Protein AF-A0A7X2M565-F1 (afdb_monomer)

pLDDT: mean 79.9, std 15.53, range [32.75, 97.5]

Secondary structure (DSSP, 8-state):
-HHHHHHHHHHHHHHHHHHHHHHTTSTTHHHHHHHHHHHHHHHHHHHT----HHHHHHHHHHTTPPPPPPPP-------S-SPPHHHHHHHHHHHHHHHHHHHHS----PPPHHHHHHHHHHTT-----HHHHSS---HHHHHHHHHHHHH-SS--SSHHHHHHHHHHHHTTTS-HHHHHHHHHHHHHHHHTT-SEE-HHHHHHHH--TTHHHHHHHHHHTTSEEEETTEEEESSHHHHHHHHHHHHHTS-HHHHHHIIIIIHHHHTTSTT-HHHHHHHHHHSHHHIIIIIIHHHHHHHHHHHHHHHTT-HHHHHHHHTT-EEEEEEETTEEEEEEE----HHHHHHHHH-HHHHHHHHHHHHHHHHHTHHHHGGG-EEETTEEEEEHHHHHTSHHHHHHHHHTTHHHHHHHHHHHHHHTT-

Sequence (422 aa):
MEDHVQEIRQKLPWLVFQDIEYLFDELDYDAKIENLIMQVPDLFETFGIDYTRKYERELYEAAELPLPKKMKKADIGRKDDEPSEYQIDQANYEEVTTRAESWLVPETKYLSPKEIKAAERMVGKDYRKGYLTNDKFTKDDFMIVMEYLEHLSKLPPDKKEFYNGLLDYMLGELTVEKRSVLWKAARKLSENAVIYFTERELERYCGCEDGNEMLRALLESGLIHKSGKWYHFWNHDMLWYLSLKSIQEMSEERKQLYYQEDLPVLWDEEGTEDWISFLKENDWENFKDYLVVPGFSEFLNTAELEGQKAPEKWLIEELKFEWLVFEVNKSEEVHMIFYCPFPIMILEKVNDSIISDVYDLFEEMIDEQIEHVKEFKIPDGGHSKITIQSLLHSKKGQKLLKEYGCFEAMEKILDTMKAYLD

Solvent-accessible surface area (backbone atoms only — not comparable to full-atom values): 23898 Å² total; per-residue (Å²): 110,69,68,58,54,54,50,45,64,70,42,48,76,56,47,56,54,50,49,47,62,56,36,68,78,43,99,61,24,68,67,52,47,52,53,47,61,70,43,46,59,62,55,28,55,75,67,73,44,87,83,42,81,64,54,56,50,53,51,28,57,74,66,76,44,83,76,83,78,82,77,75,88,72,78,93,69,92,64,100,80,66,76,49,71,67,55,50,50,49,51,48,46,53,50,50,47,54,53,45,44,50,68,74,54,66,82,73,72,54,47,50,52,65,53,48,53,51,57,38,60,75,70,75,50,90,70,93,42,66,71,69,48,72,47,61,34,38,67,68,56,45,50,55,51,50,55,56,57,66,75,43,94,63,79,60,92,48,60,67,56,40,53,53,52,50,50,50,64,59,47,62,87,56,53,71,68,58,48,54,52,53,15,46,42,31,29,47,32,46,67,64,46,48,67,65,41,40,70,66,53,53,26,69,68,57,71,48,97,57,43,65,62,55,51,48,51,40,47,73,54,61,59,35,49,79,48,83,79,35,33,29,48,72,37,70,61,61,35,51,60,37,16,46,51,37,55,70,72,42,53,71,72,54,42,39,46,36,44,60,55,55,49,60,62,38,73,81,42,83,70,20,63,64,52,56,52,48,40,53,75,74,41,39,68,60,43,38,66,36,32,49,37,50,42,37,52,55,50,51,54,47,31,47,67,75,23,52,95,40,36,34,59,42,50,55,59,65,31,48,38,32,36,41,38,39,83,51,97,91,42,79,46,79,44,82,48,66,45,74,53,66,55,53,52,52,41,34,74,80,44,43,68,65,50,53,56,48,50,54,49,59,51,50,52,46,68,80,35,44,83,78,48,54,86,52,53,40,84,48,97,96,35,31,33,35,44,45,65,60,31,65,76,30,76,66,33,43,47,49,42,55,76,71,39,53,48,62,50,37,42,51,51,55,52,53,48,52,64,67,70,110

Mean predicted aligned error: 14.82 Å

Nearest PDB structures (foldseek):
  8wsm-assembly1_A  TM=4.982E-01  e=1.594E-02  Homo sapiens
  8sxn-assembly1_D  TM=5.146E-01  e=3.993E-02  Homo sapiens
  9gu4-assembly1_A  TM=5.369E-01  e=9.576E-02  Homo sapiens
  5irm-assembly1_C  TM=5.271E-01  e=3.119E-01  Oryctolagus cuniculus
  8dgc-assembly1_D  TM=2.650E-01  e=2.659E+00  Salmonella enterica

Foldseek 3Di:
DVVVLVVCLVCVLVVLLVVLVVLVVDPPSLVVLVVSLVCVVVVCVVSVHDPDPVSQVVSCVSNVHDRDDDDDPDDDDDDPPDDPPVRVVVVVCVVVVVVVVLVVDNPQDWDALVRQVVVCVVVVDDPPACLSSVDTAHPVRVVLLVVLVVPDPDDDPHNLSSLVSSCCVLCVPPDPVLLLLQLQLLQQCLLQLHAKDALVRSCVRSVDPCSPVSVVVCVVSVQWDDRPRIIGGSGNSNSLSSNVVNLVPDDPVVLLCCLQPVVLVSVPHPNNVVSVLSCCVPVVVSNLPRHQQVLLVVLLVCLCVVVPPQSLLVVLVQQWKKWWWAQDPNDIDIDIDTDQDVNNVVCCSVPVVLVVVLVVLVVCLCVVCVVVCVVQWDDDDNITMHISVSLSVDPSSVVSCVVSCNSVSSVVVSVVSVVSND

Structure (mmCIF, N/CA/C/O backbone):
data_AF-A0A7X2M565-F1
#
_entry.id   AF-A0A7X2M565-F1
#
loop_
_atom_site.group_PDB
_atom_site.id
_atom_site.type_symbol
_atom_site.label_atom_id
_atom_site.label_alt_id
_atom_site.label_comp_id
_atom_site.label_asym_id
_atom_site.label_entity_id
_atom_site.label_seq_id
_atom_site.pdbx_PDB_ins_code
_atom_site.Cartn_x
_atom_site.Cartn_y
_atom_site.Cartn_z
_atom_site.occupancy
_atom_site.B_iso_or_equiv
_atom_site.auth_seq_id
_atom_site.auth_comp_id
_atom_site.auth_asym_id
_atom_site.auth_atom_id
_atom_site.pdbx_PDB_model_num
ATOM 1 N N . MET A 1 1 ? 19.705 57.770 4.696 1.00 48.69 1 MET A N 1
ATOM 2 C CA . MET A 1 1 ? 18.717 57.420 3.647 1.00 48.69 1 MET A CA 1
ATOM 3 C C . MET A 1 1 ? 19.427 57.236 2.311 1.00 48.69 1 MET A C 1
ATOM 5 O O . MET A 1 1 ? 19.276 56.173 1.733 1.00 48.69 1 MET A O 1
ATOM 9 N N . GLU A 1 2 ? 20.275 58.183 1.886 1.00 53.88 2 GLU A N 1
ATOM 10 C CA . GLU A 1 2 ? 21.148 58.022 0.703 1.00 53.88 2 GLU A CA 1
ATOM 11 C C . GLU A 1 2 ? 22.114 56.829 0.815 1.00 53.88 2 GLU A C 1
ATOM 13 O O . GLU A 1 2 ? 22.180 56.035 -0.118 1.00 53.88 2 GLU A O 1
ATOM 18 N N . ASP A 1 3 ? 22.749 56.616 1.976 1.00 53.28 3 ASP A N 1
ATOM 19 C CA . ASP A 1 3 ? 23.660 55.473 2.187 1.00 53.28 3 ASP A CA 1
ATOM 20 C C . ASP A 1 3 ? 22.970 54.107 2.005 1.00 53.28 3 ASP A C 1
ATOM 22 O O . ASP A 1 3 ? 23.542 53.190 1.421 1.00 53.28 3 ASP A O 1
ATOM 26 N N . HIS A 1 4 ? 21.707 53.980 2.431 1.00 58.28 4 HIS A N 1
ATOM 27 C CA . HIS A 1 4 ? 20.932 52.743 2.274 1.00 58.28 4 HIS A CA 1
ATOM 28 C C . HIS A 1 4 ? 20.483 52.520 0.827 1.00 58.28 4 HIS A C 1
ATOM 30 O O . HIS A 1 4 ? 20.515 51.396 0.343 1.00 58.28 4 HIS A O 1
ATOM 36 N N . VAL A 1 5 ? 20.107 53.581 0.105 1.00 60.44 5 VAL A N 1
ATOM 37 C CA . VAL A 1 5 ? 19.777 53.485 -1.327 1.00 60.44 5 VAL A CA 1
ATOM 38 C C . VAL A 1 5 ? 21.019 53.110 -2.139 1.00 60.44 5 VAL A C 1
ATOM 40 O O . VAL A 1 5 ? 20.930 52.329 -3.084 1.00 60.44 5 VAL A O 1
ATOM 43 N N . GLN A 1 6 ? 22.190 53.618 -1.754 1.00 68.44 6 GLN A N 1
ATOM 44 C CA . GLN A 1 6 ? 23.454 53.277 -2.398 1.00 68.44 6 GLN A CA 1
ATOM 45 C C . GLN A 1 6 ? 23.882 51.830 -2.116 1.00 68.44 6 GLN A C 1
ATOM 47 O O . GLN A 1 6 ? 24.358 51.156 -3.027 1.00 68.44 6 GLN A O 1
ATOM 52 N N . GLU A 1 7 ? 23.646 51.328 -0.904 1.00 65.25 7 GLU A N 1
ATOM 53 C CA . GLU A 1 7 ? 23.844 49.916 -0.565 1.00 65.25 7 GLU A CA 1
ATOM 54 C C . GLU A 1 7 ? 22.888 48.994 -1.346 1.00 65.25 7 GLU A C 1
ATOM 56 O O . GLU A 1 7 ? 23.327 47.989 -1.908 1.00 65.25 7 GLU A O 1
ATOM 61 N N . ILE A 1 8 ? 21.605 49.364 -1.462 1.00 64.50 8 ILE A N 1
ATOM 62 C CA . ILE A 1 8 ? 20.610 48.615 -2.249 1.00 64.50 8 ILE A CA 1
ATOM 63 C C . ILE A 1 8 ? 21.029 48.554 -3.721 1.00 64.50 8 ILE A C 1
ATOM 65 O O . ILE A 1 8 ? 21.071 47.471 -4.294 1.00 64.50 8 ILE A O 1
ATOM 69 N N . ARG A 1 9 ? 21.438 49.678 -4.324 1.00 71.94 9 ARG A N 1
ATOM 70 C CA . ARG A 1 9 ? 21.923 49.717 -5.719 1.00 71.94 9 ARG A CA 1
ATOM 71 C C . ARG A 1 9 ? 23.098 48.779 -5.985 1.00 71.94 9 ARG A C 1
ATOM 73 O O . ARG A 1 9 ? 23.226 48.269 -7.093 1.00 71.94 9 ARG A O 1
ATOM 80 N N . GLN A 1 10 ? 23.965 48.575 -4.994 1.00 71.12 10 GLN A N 1
ATOM 81 C CA . GLN A 1 10 ? 25.131 47.701 -5.122 1.00 71.12 10 GLN A CA 1
ATOM 82 C C . GLN A 1 10 ? 24.778 46.218 -4.977 1.00 71.12 10 GLN A C 1
ATOM 84 O O . GLN A 1 10 ? 25.387 45.390 -5.649 1.00 71.12 10 GLN A O 1
ATOM 89 N N . LYS A 1 11 ? 23.826 45.879 -4.101 1.00 63.06 11 LYS A N 1
ATOM 90 C CA . LYS A 1 11 ? 23.516 44.484 -3.749 1.00 63.06 11 LYS A CA 1
ATOM 91 C C . LYS A 1 11 ? 22.356 43.891 -4.541 1.00 63.06 11 LYS A C 1
ATOM 93 O O . LYS A 1 11 ? 22.384 42.700 -4.829 1.00 63.06 11 LYS A O 1
ATOM 98 N N . LEU A 1 12 ? 21.366 44.702 -4.911 1.00 66.25 12 LEU A N 1
ATOM 99 C CA . LEU A 1 12 ? 20.122 44.244 -5.531 1.00 66.25 12 LEU A CA 1
ATOM 100 C C . LEU A 1 12 ? 20.333 43.385 -6.791 1.00 66.25 12 LEU A C 1
ATOM 102 O O . LEU A 1 12 ? 19.704 42.335 -6.871 1.00 66.25 12 LEU A O 1
ATOM 106 N N . PRO A 1 13 ? 21.251 43.717 -7.723 1.00 76.56 13 PRO A N 1
ATOM 107 C CA . PRO A 1 13 ? 21.467 42.875 -8.898 1.00 76.56 13 PRO A CA 1
ATOM 108 C C . PRO A 1 13 ? 21.978 41.471 -8.577 1.00 76.56 13 PRO A C 1
ATOM 110 O O . PRO A 1 13 ? 21.711 40.551 -9.340 1.00 76.56 13 PRO A O 1
ATOM 113 N N . TRP A 1 14 ? 22.718 41.315 -7.476 1.00 62.88 14 TRP A N 1
ATOM 114 C CA . TRP A 1 14 ? 23.216 40.021 -7.019 1.00 62.88 14 TRP A CA 1
ATOM 115 C C . TRP A 1 14 ? 22.174 39.268 -6.189 1.00 62.88 14 TRP A C 1
ATOM 117 O O . TRP A 1 14 ? 22.035 38.063 -6.355 1.00 62.88 14 TRP A O 1
ATOM 127 N N . LEU A 1 15 ? 21.392 39.979 -5.371 1.00 63.06 15 LEU A N 1
ATOM 128 C CA . LEU A 1 15 ? 20.284 39.394 -4.610 1.00 63.06 15 LEU A CA 1
ATOM 129 C C . LEU A 1 15 ? 19.230 38.761 -5.523 1.00 63.06 15 LEU A C 1
ATOM 131 O O . LEU A 1 15 ? 18.772 37.674 -5.223 1.00 63.06 15 LEU A O 1
ATOM 135 N N . VAL A 1 16 ? 18.930 39.365 -6.679 1.00 72.00 16 VAL A N 1
ATOM 136 C CA . VAL A 1 16 ? 18.030 38.757 -7.678 1.00 72.00 16 VAL A CA 1
ATOM 137 C C . VAL A 1 16 ? 18.530 37.380 -8.133 1.00 72.00 16 VAL A C 1
ATOM 139 O O . VAL A 1 16 ? 17.731 36.466 -8.292 1.00 72.00 16 VAL A O 1
ATOM 142 N N . PHE A 1 17 ? 19.842 37.197 -8.309 1.00 65.38 17 PHE A N 1
ATOM 143 C CA . PHE A 1 17 ? 20.401 35.887 -8.657 1.00 65.38 17 PHE A CA 1
ATOM 144 C C . PHE A 1 17 ? 20.341 34.896 -7.495 1.00 65.38 17 PHE A C 1
ATOM 146 O O . PHE A 1 17 ? 20.100 33.718 -7.727 1.00 65.38 17 PHE A O 1
ATOM 153 N N . GLN A 1 18 ? 20.534 35.364 -6.260 1.00 62.72 18 GLN A N 1
ATOM 154 C CA . GLN A 1 18 ? 20.368 34.517 -5.078 1.00 62.72 18 GLN A CA 1
ATOM 155 C C . GLN A 1 18 ? 18.915 34.090 -4.874 1.00 62.72 18 GLN A C 1
ATOM 157 O O . GLN A 1 18 ? 18.669 32.958 -4.481 1.00 62.72 18 GLN A O 1
ATOM 162 N N . ASP A 1 19 ? 17.963 34.980 -5.148 1.00 68.38 19 ASP A N 1
ATOM 163 C CA . ASP A 1 19 ? 16.540 34.671 -5.066 1.00 68.38 19 ASP A CA 1
ATOM 164 C C . ASP A 1 19 ? 16.153 33.672 -6.160 1.00 68.38 19 ASP A C 1
ATOM 166 O O . ASP A 1 19 ? 15.405 32.747 -5.885 1.00 68.38 19 ASP A O 1
ATOM 170 N N . ILE A 1 20 ? 16.711 33.788 -7.372 1.00 68.69 20 ILE A N 1
ATOM 171 C CA . ILE A 1 20 ? 16.570 32.759 -8.415 1.00 68.69 20 ILE A CA 1
ATOM 172 C C . ILE A 1 20 ? 17.124 31.411 -7.925 1.00 68.69 20 ILE A C 1
ATOM 174 O O . ILE A 1 20 ? 16.425 30.408 -8.016 1.00 68.69 20 ILE A O 1
ATOM 178 N N . GLU A 1 21 ? 18.336 31.391 -7.357 1.00 68.00 21 GLU A N 1
ATOM 179 C CA . GLU A 1 21 ? 18.967 30.184 -6.794 1.00 68.00 21 GLU A CA 1
ATOM 180 C C . GLU A 1 21 ? 18.123 29.553 -5.677 1.00 68.00 21 GLU A C 1
ATOM 182 O O . GLU A 1 21 ? 17.934 28.342 -5.657 1.00 68.00 21 GLU A O 1
ATOM 187 N N . TYR A 1 22 ? 17.573 30.371 -4.780 1.00 68.62 22 TYR A N 1
ATOM 188 C CA . TYR A 1 22 ? 16.702 29.924 -3.695 1.00 68.62 22 TYR A CA 1
ATOM 189 C C . TYR A 1 22 ? 15.361 29.396 -4.207 1.00 68.62 22 TYR A C 1
ATOM 191 O O . TYR A 1 22 ? 14.870 28.373 -3.735 1.00 68.62 22 TYR A O 1
ATOM 199 N N . LEU A 1 23 ? 14.763 30.092 -5.177 1.00 74.12 23 LEU A N 1
ATOM 200 C CA . LEU A 1 23 ? 13.463 29.722 -5.717 1.00 74.12 23 LEU A CA 1
ATOM 201 C C . LEU A 1 23 ? 13.514 28.365 -6.406 1.00 74.12 23 LEU A C 1
ATOM 203 O O . LEU A 1 23 ? 12.520 27.661 -6.313 1.00 74.12 23 LEU A O 1
ATOM 207 N N . PHE A 1 24 ? 14.642 27.955 -6.999 1.00 59.34 24 PHE A N 1
ATOM 208 C CA . PHE A 1 24 ? 14.808 26.614 -7.578 1.00 59.34 24 PHE A CA 1
ATOM 209 C C . PHE A 1 24 ? 14.545 25.456 -6.597 1.00 59.34 24 PHE A C 1
ATOM 211 O O . PHE A 1 24 ? 14.239 24.352 -7.047 1.00 59.34 24 PHE A O 1
ATOM 218 N N . ASP A 1 25 ? 14.629 25.683 -5.283 1.00 63.94 25 ASP A N 1
ATOM 219 C CA . ASP A 1 25 ? 14.319 24.673 -4.264 1.00 63.94 25 ASP A CA 1
ATOM 220 C C . ASP A 1 25 ? 12.812 24.598 -3.910 1.00 63.94 25 ASP A C 1
ATOM 222 O O . ASP A 1 25 ? 12.404 23.752 -3.109 1.00 63.94 25 ASP A O 1
ATOM 226 N N . GLU A 1 26 ? 11.960 25.456 -4.487 1.00 63.50 26 GLU A N 1
ATOM 227 C CA . GLU A 1 26 ? 10.513 25.487 -4.232 1.00 63.50 26 GLU A CA 1
ATOM 228 C C . GLU A 1 26 ? 9.691 24.682 -5.261 1.00 63.50 26 GLU A C 1
ATOM 230 O O . GLU A 1 26 ? 10.060 24.554 -6.421 1.00 63.50 26 GLU A O 1
ATOM 235 N N . LEU A 1 27 ? 8.518 24.171 -4.863 1.00 41.28 27 LEU A N 1
ATOM 236 C CA . LEU A 1 27 ? 7.670 23.303 -5.706 1.00 41.28 27 LEU A CA 1
ATOM 237 C C . LEU A 1 27 ? 7.101 23.986 -6.975 1.00 41.28 27 LEU A C 1
ATOM 239 O O . LEU A 1 27 ? 6.865 23.297 -7.961 1.00 41.28 27 LEU A O 1
ATOM 243 N N . ASP A 1 28 ? 6.950 25.319 -6.976 1.00 60.38 28 ASP A N 1
ATOM 244 C CA . ASP A 1 28 ? 6.410 26.131 -8.091 1.00 60.38 28 ASP A CA 1
ATOM 245 C C . ASP A 1 28 ? 7.444 27.139 -8.636 1.00 60.38 28 ASP A C 1
ATOM 247 O O . ASP A 1 28 ? 7.119 28.286 -8.976 1.00 60.38 28 ASP A O 1
ATOM 251 N N . TYR A 1 29 ? 8.721 26.753 -8.645 1.00 57.12 29 TYR A N 1
ATOM 252 C CA . TYR A 1 29 ? 9.825 27.674 -8.908 1.00 57.12 29 TYR A CA 1
ATOM 253 C C . TYR A 1 29 ? 9.743 28.367 -10.271 1.00 57.12 29 TYR A C 1
ATOM 255 O O . TYR A 1 29 ? 9.983 29.568 -10.335 1.00 57.12 29 TYR A O 1
ATOM 263 N N . ASP A 1 30 ? 9.323 27.673 -11.332 1.00 53.34 30 ASP A N 1
ATOM 264 C CA . ASP A 1 30 ? 9.242 28.237 -12.688 1.00 53.34 30 ASP A CA 1
ATOM 265 C C . ASP A 1 30 ? 8.316 29.465 -12.739 1.00 53.34 30 ASP A C 1
ATOM 267 O O . ASP A 1 30 ? 8.718 30.546 -13.173 1.00 53.34 30 ASP A O 1
ATOM 271 N N . ALA A 1 31 ? 7.103 29.352 -12.185 1.00 66.50 31 ALA A N 1
ATOM 272 C CA . ALA A 1 31 ? 6.143 30.455 -12.156 1.00 66.50 31 ALA A CA 1
ATOM 273 C C . ALA A 1 31 ? 6.623 31.620 -11.273 1.00 66.50 31 ALA A C 1
ATOM 275 O O . ALA A 1 31 ? 6.338 32.788 -11.554 1.00 66.50 31 ALA A O 1
ATOM 276 N N . LYS A 1 32 ? 7.349 31.334 -10.188 1.00 69.94 32 LYS A N 1
ATOM 277 C CA . LYS A 1 32 ? 7.880 32.368 -9.288 1.00 69.94 32 LYS A CA 1
ATOM 278 C C . LYS A 1 32 ? 9.102 33.071 -9.876 1.00 69.94 32 LYS A C 1
ATOM 280 O O . LYS A 1 32 ? 9.199 34.291 -9.754 1.00 69.94 32 LYS A O 1
ATOM 285 N N . ILE A 1 33 ? 9.980 32.339 -10.555 1.00 75.81 33 ILE A N 1
ATOM 286 C CA . ILE A 1 33 ? 11.149 32.872 -11.259 1.00 75.81 33 ILE A CA 1
ATOM 287 C C . ILE A 1 33 ? 10.703 33.713 -12.459 1.00 75.81 33 ILE A C 1
ATOM 289 O O . ILE A 1 33 ? 11.210 34.819 -12.635 1.00 75.81 33 ILE A O 1
ATOM 293 N N . GLU A 1 34 ? 9.705 33.277 -13.232 1.00 74.62 34 GLU A N 1
ATOM 294 C CA . GLU A 1 34 ? 9.142 34.080 -14.328 1.00 74.62 34 GLU A CA 1
ATOM 295 C C . GLU A 1 34 ? 8.507 35.380 -13.816 1.00 74.62 34 GLU A C 1
ATOM 297 O O . GLU A 1 34 ? 8.797 36.460 -14.339 1.00 74.62 34 GLU A O 1
ATOM 302 N N . ASN A 1 35 ? 7.718 35.308 -12.738 1.00 79.94 35 ASN A N 1
ATOM 303 C CA . ASN A 1 35 ? 7.155 36.498 -12.097 1.00 79.94 35 ASN A CA 1
ATOM 304 C C . ASN A 1 35 ? 8.243 37.445 -11.572 1.00 79.94 35 ASN A C 1
ATOM 306 O O . ASN A 1 35 ? 8.133 38.660 -11.747 1.00 79.94 35 ASN A O 1
ATOM 310 N N . LEU A 1 36 ? 9.305 36.908 -10.962 1.00 81.31 36 LEU A N 1
ATOM 311 C CA . LEU A 1 36 ? 10.454 37.691 -10.512 1.00 81.31 36 LEU A CA 1
ATOM 312 C C . LEU A 1 36 ? 11.126 38.388 -11.702 1.00 81.31 36 LEU A C 1
ATOM 314 O O . LEU A 1 36 ? 11.287 39.606 -11.684 1.00 81.31 36 LEU A O 1
ATOM 318 N N . ILE A 1 37 ? 11.449 37.657 -12.772 1.00 81.06 37 ILE A N 1
ATOM 319 C CA . ILE A 1 37 ? 12.109 38.191 -13.974 1.00 81.06 37 ILE A CA 1
ATOM 320 C C . ILE A 1 37 ? 11.272 39.280 -14.647 1.00 81.06 37 ILE A C 1
ATOM 322 O O . ILE A 1 37 ? 11.835 40.284 -15.087 1.00 81.06 37 ILE A O 1
ATOM 326 N N . MET A 1 38 ? 9.945 39.125 -14.693 1.00 81.69 38 MET A N 1
ATOM 327 C CA . MET A 1 38 ? 9.038 40.152 -15.213 1.00 81.69 38 MET A CA 1
ATOM 328 C C . MET A 1 38 ? 9.081 41.448 -14.392 1.00 81.69 38 MET A C 1
ATOM 330 O O . MET A 1 38 ? 8.927 42.526 -14.959 1.00 81.69 38 MET A O 1
ATOM 334 N N . GLN A 1 39 ? 9.314 41.359 -13.080 1.00 81.50 39 GLN A N 1
ATOM 335 C CA . GLN A 1 39 ? 9.331 42.508 -12.167 1.00 81.50 39 GLN A CA 1
ATOM 336 C C . GLN A 1 39 ? 10.708 43.180 -12.048 1.00 81.50 39 GLN A C 1
ATOM 338 O O . GLN A 1 39 ? 10.791 44.347 -11.662 1.00 81.50 39 GLN A O 1
ATOM 343 N N . VAL A 1 40 ? 11.798 42.479 -12.381 1.00 80.06 40 VAL A N 1
ATOM 344 C CA . VAL A 1 40 ? 13.177 42.989 -12.254 1.00 80.06 40 VAL A CA 1
ATOM 345 C C . VAL A 1 40 ? 13.417 44.314 -13.005 1.00 80.06 40 VAL A C 1
ATOM 347 O O . VAL A 1 40 ? 14.063 45.185 -12.417 1.00 80.06 40 VAL A O 1
ATOM 350 N N . PRO A 1 41 ? 12.926 44.538 -14.244 1.00 83.44 41 PRO A N 1
ATOM 351 C CA . PRO A 1 41 ? 13.100 45.821 -14.932 1.00 83.44 41 PRO A CA 1
ATOM 352 C C . PRO A 1 41 ? 12.491 47.005 -14.166 1.00 83.44 41 PRO A C 1
ATOM 354 O O . PRO A 1 41 ? 13.177 48.006 -13.953 1.00 83.44 41 PRO A O 1
ATOM 357 N N . ASP A 1 42 ? 11.254 46.861 -13.686 1.00 77.31 42 ASP A N 1
ATOM 358 C CA . ASP A 1 42 ? 10.541 47.900 -12.929 1.00 77.31 42 ASP A CA 1
ATOM 359 C C . ASP A 1 42 ? 11.189 48.132 -11.553 1.00 77.31 42 ASP A C 1
ATOM 361 O O . ASP A 1 42 ? 11.306 49.263 -11.064 1.00 77.31 42 ASP A O 1
ATOM 365 N N . LEU A 1 43 ? 11.679 47.055 -10.932 1.00 77.31 43 LEU A N 1
ATOM 366 C CA . LEU A 1 43 ? 12.434 47.105 -9.685 1.00 77.31 43 LEU A CA 1
ATOM 367 C C . LEU A 1 43 ? 13.760 47.864 -9.869 1.00 77.31 43 LEU A C 1
ATOM 369 O O . LEU A 1 43 ? 14.118 48.707 -9.046 1.00 77.31 43 LEU A O 1
ATOM 373 N N . PHE A 1 44 ? 14.474 47.620 -10.968 1.00 80.00 44 PHE A N 1
ATOM 374 C CA . PHE A 1 44 ? 15.718 48.316 -11.300 1.00 80.00 44 PHE A CA 1
ATOM 375 C C . PHE A 1 44 ? 15.467 49.794 -11.603 1.00 80.00 44 PHE A C 1
ATOM 377 O O . PHE A 1 44 ? 16.199 50.646 -11.093 1.00 80.00 44 PHE A O 1
ATOM 384 N N . GLU A 1 45 ? 14.401 50.116 -12.340 1.00 82.31 45 GLU A N 1
ATOM 385 C CA . GLU A 1 45 ? 13.983 51.498 -12.598 1.00 82.31 45 GLU A CA 1
ATOM 386 C C . GLU A 1 45 ? 13.678 52.245 -11.290 1.00 82.31 45 GLU A C 1
ATOM 388 O O . GLU A 1 45 ? 14.181 53.352 -11.078 1.00 82.31 45 GLU A O 1
ATOM 393 N N . THR A 1 46 ? 12.959 51.604 -10.362 1.00 81.94 46 THR A N 1
ATOM 394 C CA . THR A 1 46 ? 12.602 52.172 -9.048 1.00 81.94 46 THR A CA 1
ATOM 395 C C . THR A 1 46 ? 13.831 52.601 -8.242 1.00 81.94 46 THR A C 1
ATOM 397 O O . THR A 1 46 ? 13.823 53.646 -7.586 1.00 81.94 46 THR A O 1
ATOM 400 N N . PHE A 1 47 ? 14.919 51.829 -8.310 1.00 76.12 47 PHE A N 1
ATOM 401 C CA . PHE A 1 47 ? 16.167 52.147 -7.613 1.00 76.12 47 PHE A CA 1
ATOM 402 C C . PHE A 1 47 ? 17.181 52.905 -8.480 1.00 76.12 47 PHE A C 1
ATOM 404 O O . PHE A 1 47 ? 18.241 53.278 -7.973 1.00 76.12 47 PHE A O 1
ATOM 411 N N . GLY A 1 48 ? 16.865 53.219 -9.738 1.00 77.75 48 GLY A N 1
ATOM 412 C CA . GLY A 1 48 ? 17.762 53.907 -10.670 1.00 77.75 48 GLY A CA 1
ATOM 413 C C . GLY A 1 48 ? 18.986 53.072 -11.060 1.00 77.75 48 GLY A C 1
ATOM 414 O O . GLY A 1 48 ? 20.097 53.601 -11.100 1.00 77.75 48 GLY A O 1
ATOM 415 N N . ILE A 1 49 ? 18.792 51.769 -11.270 1.00 76.31 49 ILE A N 1
ATOM 416 C CA . ILE A 1 49 ? 19.795 50.812 -11.749 1.00 76.31 49 ILE A CA 1
ATOM 417 C C . ILE A 1 49 ? 19.557 50.572 -13.244 1.00 76.31 49 ILE A C 1
ATOM 419 O O . ILE A 1 49 ? 18.434 50.310 -13.666 1.00 76.31 49 ILE A O 1
ATOM 423 N N . ASP A 1 50 ? 20.612 50.629 -14.058 1.00 73.94 50 ASP A N 1
ATOM 424 C CA . ASP A 1 50 ? 20.494 50.388 -15.498 1.00 73.94 50 ASP A CA 1
ATOM 425 C C . ASP A 1 50 ? 20.241 48.900 -15.797 1.00 73.94 50 ASP A C 1
ATOM 427 O O . ASP A 1 50 ? 21.128 48.053 -15.641 1.00 73.94 50 ASP A O 1
ATOM 431 N N . TYR A 1 51 ? 19.049 48.576 -16.306 1.00 74.19 51 TYR A N 1
ATOM 432 C CA . TYR A 1 51 ? 18.740 47.240 -16.816 1.00 74.19 51 TYR A CA 1
ATOM 433 C C . TYR A 1 51 ? 19.361 47.041 -18.208 1.00 74.19 51 TYR A C 1
ATOM 435 O O . TYR A 1 51 ? 18.827 47.453 -19.241 1.00 74.19 51 TYR A O 1
ATOM 443 N N . THR A 1 52 ? 20.558 46.454 -18.247 1.00 76.12 52 THR A N 1
ATOM 444 C CA . THR A 1 52 ? 21.312 46.286 -19.497 1.00 76.12 52 THR A CA 1
ATOM 445 C C . THR A 1 52 ? 20.986 44.973 -20.202 1.00 76.12 52 THR A C 1
ATOM 447 O O . THR A 1 52 ? 20.749 43.949 -19.576 1.00 76.12 52 THR A O 1
ATOM 450 N N . ARG A 1 53 ? 21.151 44.940 -21.530 1.00 71.69 53 ARG A N 1
ATOM 451 C CA . ARG A 1 53 ? 21.061 43.698 -22.328 1.00 71.69 53 ARG A CA 1
ATOM 452 C C . ARG A 1 53 ? 22.119 42.645 -21.959 1.00 71.69 53 ARG A C 1
ATOM 454 O O . ARG A 1 53 ? 22.089 41.518 -22.446 1.00 71.69 53 ARG A O 1
ATOM 461 N N . LYS A 1 54 ? 23.172 43.039 -21.242 1.00 63.50 54 LYS A N 1
ATOM 462 C CA . LYS A 1 54 ? 24.153 42.090 -20.711 1.00 63.50 54 LYS A CA 1
ATOM 463 C C . LYS A 1 54 ? 23.565 41.410 -19.473 1.00 63.50 54 LYS A C 1
ATOM 465 O O . LYS A 1 54 ? 23.521 40.191 -19.453 1.00 63.50 54 LYS A O 1
ATOM 470 N N . TYR A 1 55 ? 23.020 42.204 -18.555 1.00 73.94 55 TYR A N 1
ATOM 471 C CA . TYR A 1 55 ? 22.340 41.713 -17.361 1.00 73.94 55 TYR A CA 1
ATOM 472 C C . TYR A 1 55 ? 21.098 40.878 -17.696 1.00 73.94 55 TYR A C 1
ATOM 474 O O . TYR A 1 55 ? 20.943 39.803 -17.154 1.00 73.94 55 TYR A O 1
ATOM 482 N N . GLU A 1 56 ? 20.272 41.293 -18.662 1.00 77.31 56 GLU A N 1
ATOM 483 C CA . GLU A 1 56 ? 19.134 40.501 -19.164 1.00 77.31 56 GLU A CA 1
ATOM 484 C C . GLU A 1 56 ? 19.574 39.113 -19.658 1.00 77.31 56 GLU A C 1
ATOM 486 O O . GLU A 1 56 ? 18.903 38.120 -19.421 1.00 77.31 56 GLU A O 1
ATOM 491 N N . ARG A 1 57 ? 20.738 39.014 -20.311 1.00 70.94 57 ARG A N 1
ATOM 492 C CA . ARG A 1 57 ? 21.279 37.715 -20.735 1.00 70.94 57 ARG A CA 1
ATOM 493 C C . ARG A 1 57 ? 21.729 36.865 -19.564 1.00 70.94 57 ARG A C 1
ATOM 495 O O . ARG A 1 57 ? 21.367 35.702 -19.523 1.00 70.94 57 ARG A O 1
ATOM 502 N N . GLU A 1 58 ? 22.464 37.460 -18.635 1.00 64.31 58 GLU A N 1
ATOM 503 C CA . GLU A 1 58 ? 22.934 36.781 -17.426 1.00 64.31 58 GLU A CA 1
ATOM 504 C C . GLU A 1 58 ? 21.754 36.335 -16.543 1.00 64.31 58 GLU A C 1
ATOM 506 O O . GLU A 1 58 ? 21.780 35.234 -16.013 1.00 64.31 58 GLU A O 1
ATOM 511 N N . LEU A 1 59 ? 20.691 37.142 -16.452 1.00 75.44 59 LEU A N 1
ATOM 512 C CA . LEU A 1 59 ? 19.451 36.856 -15.725 1.00 75.44 59 LEU A CA 1
ATOM 513 C C . LEU A 1 59 ? 18.705 35.654 -16.305 1.00 75.44 59 LEU A C 1
ATOM 515 O O . LEU A 1 59 ? 18.373 34.731 -15.572 1.00 75.44 59 LEU A O 1
ATOM 519 N N . TYR A 1 60 ? 18.467 35.654 -17.618 1.00 79.88 60 TYR A N 1
ATOM 520 C CA . TYR A 1 60 ? 17.787 34.543 -18.287 1.00 79.88 60 TYR A CA 1
ATOM 521 C C . TYR A 1 60 ? 18.649 33.274 -18.311 1.00 79.88 60 TYR A C 1
ATOM 523 O O . TYR A 1 60 ? 18.114 32.180 -18.204 1.00 79.88 60 TYR A O 1
ATOM 531 N N . GLU A 1 61 ? 19.975 33.409 -18.401 1.00 69.44 61 GLU A N 1
ATOM 532 C CA . GLU A 1 61 ? 20.908 32.282 -18.297 1.00 69.44 61 GLU A CA 1
ATOM 533 C C . GLU A 1 61 ? 20.908 31.672 -16.889 1.00 69.44 61 GLU A C 1
ATOM 535 O O . GLU A 1 61 ? 20.823 30.455 -16.765 1.00 69.44 61 GLU A O 1
ATOM 540 N N . ALA A 1 62 ? 20.925 32.496 -15.836 1.00 66.31 62 ALA A N 1
ATOM 541 C CA . ALA A 1 62 ? 20.846 32.033 -14.448 1.00 66.31 62 ALA A CA 1
ATOM 542 C C . ALA A 1 62 ? 19.491 31.401 -14.095 1.00 66.31 62 ALA A C 1
ATOM 544 O O . ALA A 1 62 ? 19.429 30.542 -13.226 1.00 66.31 62 ALA A O 1
ATOM 545 N N . ALA A 1 63 ? 18.422 31.816 -14.772 1.00 72.25 63 ALA A N 1
ATOM 546 C CA . ALA A 1 63 ? 17.086 31.244 -14.638 1.00 72.25 63 ALA A CA 1
ATOM 547 C C . ALA A 1 63 ? 16.831 30.038 -15.562 1.00 72.25 63 ALA A C 1
ATOM 549 O O . ALA A 1 63 ? 15.714 29.538 -15.604 1.00 72.25 63 ALA A O 1
ATOM 550 N N . GLU A 1 64 ? 17.827 29.608 -16.345 1.00 73.38 64 GLU A N 1
ATOM 551 C CA . GLU A 1 64 ? 17.709 28.546 -17.358 1.00 73.38 64 GLU A CA 1
ATOM 552 C C . GLU A 1 64 ? 16.603 28.782 -18.421 1.00 73.38 64 GLU A C 1
ATOM 554 O O . GLU A 1 64 ? 16.115 27.850 -19.065 1.00 73.38 64 GLU A O 1
ATOM 559 N N . LEU A 1 65 ? 16.246 30.048 -18.683 1.00 69.81 65 LEU A N 1
ATOM 560 C CA . LEU A 1 65 ? 15.200 30.448 -19.630 1.00 69.81 65 LEU A CA 1
ATOM 561 C C . LEU A 1 65 ? 15.760 30.937 -20.981 1.00 69.81 65 LEU A C 1
ATOM 563 O O . LEU A 1 65 ? 16.816 31.573 -21.060 1.00 69.81 65 LEU A O 1
ATOM 567 N N . PRO A 1 66 ? 15.039 30.716 -22.100 1.00 68.44 66 PRO A N 1
ATOM 568 C CA . PRO A 1 66 ? 15.448 31.234 -23.398 1.00 68.44 66 PRO A CA 1
ATOM 569 C C . PRO A 1 66 ? 15.262 32.756 -23.485 1.00 68.44 66 PRO A C 1
ATOM 571 O O . PRO A 1 66 ? 14.208 33.296 -23.165 1.00 68.44 66 PRO A O 1
ATOM 574 N N . LEU A 1 67 ? 16.265 33.449 -24.028 1.00 66.31 67 LEU A N 1
ATOM 575 C CA . LEU A 1 67 ? 16.203 34.893 -24.273 1.00 66.31 67 LEU A CA 1
ATOM 576 C C . LEU A 1 67 ? 15.036 35.288 -25.199 1.00 66.31 67 LEU A C 1
ATOM 578 O O . LEU A 1 67 ? 14.931 34.740 -26.307 1.00 66.31 67 LEU A O 1
ATOM 582 N N . PRO A 1 68 ? 14.232 36.307 -24.842 1.00 64.69 68 PRO A N 1
ATOM 583 C CA . PRO A 1 68 ? 13.128 36.756 -25.678 1.00 64.69 68 PRO A CA 1
ATOM 584 C C . PRO A 1 68 ? 13.628 37.300 -27.027 1.00 64.69 68 PRO A C 1
ATOM 586 O O . PRO A 1 68 ? 14.525 38.150 -27.122 1.00 64.69 68 PRO A O 1
ATOM 589 N N . LYS A 1 69 ? 13.046 36.802 -28.127 1.00 52.66 69 LYS A N 1
ATOM 590 C CA . LYS A 1 69 ? 13.354 37.275 -29.487 1.00 52.66 69 LYS A CA 1
ATOM 591 C C . LYS A 1 69 ? 12.718 38.653 -29.693 1.00 52.66 69 LYS A C 1
ATOM 593 O O . LYS A 1 69 ? 11.505 38.796 -29.616 1.00 52.66 69 LYS A O 1
ATOM 598 N N . LYS A 1 70 ? 13.526 39.674 -30.012 1.00 48.44 70 LYS A N 1
ATOM 599 C CA . LYS A 1 70 ? 13.029 41.038 -30.281 1.00 48.44 70 LYS A CA 1
ATOM 600 C C . LYS A 1 70 ? 11.966 41.043 -31.386 1.00 48.44 70 LYS A C 1
ATOM 602 O O . LYS A 1 70 ? 12.306 40.815 -32.549 1.00 48.44 70 LYS A O 1
ATOM 607 N N . MET A 1 71 ? 10.736 41.444 -31.067 1.00 41.84 71 MET A N 1
ATOM 608 C CA . MET A 1 71 ? 9.820 41.959 -32.083 1.00 41.84 71 MET A CA 1
ATOM 609 C C . MET A 1 71 ? 10.335 43.320 -32.573 1.00 41.84 71 MET A C 1
ATOM 611 O O . MET A 1 71 ? 10.598 44.239 -31.794 1.00 41.84 71 MET A O 1
ATOM 615 N N . LYS A 1 72 ? 10.533 43.453 -33.888 1.00 33.91 72 LYS A N 1
ATOM 616 C CA . LYS A 1 72 ? 10.720 44.764 -34.521 1.00 33.91 72 LYS A CA 1
ATOM 617 C C . LYS A 1 72 ? 9.403 45.526 -34.382 1.00 33.91 72 LYS A C 1
ATOM 619 O O . LYS A 1 72 ? 8.378 44.996 -34.790 1.00 33.91 72 LYS A O 1
ATOM 624 N N . LYS A 1 73 ? 9.439 46.768 -33.883 1.00 35.38 73 LYS A N 1
ATOM 625 C CA . LYS A 1 73 ? 8.305 47.698 -34.010 1.00 35.38 73 LYS A CA 1
ATOM 626 C C . LYS A 1 73 ? 7.940 47.805 -35.492 1.00 35.38 73 LYS A C 1
ATOM 628 O O . LYS A 1 73 ? 8.723 48.352 -36.270 1.00 35.38 73 LYS A O 1
ATOM 633 N N . ALA A 1 74 ? 6.808 47.222 -35.871 1.00 32.75 74 ALA A N 1
ATOM 634 C CA . ALA A 1 74 ? 6.245 47.373 -37.197 1.00 32.75 74 ALA A CA 1
ATOM 635 C C . ALA A 1 74 ? 5.526 48.723 -37.271 1.00 32.75 74 ALA A C 1
ATOM 637 O O . ALA A 1 74 ? 4.789 49.110 -36.366 1.00 32.75 74 ALA A O 1
ATOM 638 N N . ASP A 1 75 ? 5.815 49.444 -38.346 1.00 32.91 75 ASP A N 1
ATOM 639 C CA . ASP A 1 75 ? 5.122 50.658 -38.748 1.00 32.91 75 ASP A CA 1
ATOM 640 C C . ASP A 1 75 ? 3.643 50.320 -38.996 1.00 32.91 75 ASP A C 1
ATOM 642 O O . ASP A 1 75 ? 3.334 49.307 -39.630 1.00 32.91 75 ASP A O 1
ATOM 646 N N . ILE A 1 76 ? 2.733 51.130 -38.453 1.00 42.53 76 ILE A N 1
ATOM 647 C CA . ILE A 1 76 ? 1.292 50.847 -38.420 1.00 42.53 76 ILE A CA 1
ATOM 648 C C . ILE A 1 76 ? 0.723 50.994 -39.835 1.00 42.53 76 ILE A C 1
ATOM 650 O O . ILE A 1 76 ? 0.312 52.072 -40.264 1.00 42.53 76 ILE A O 1
ATOM 654 N N . GLY A 1 77 ? 0.680 49.881 -40.561 1.00 37.44 77 GLY A N 1
ATOM 655 C CA . GLY A 1 77 ? -0.086 49.714 -41.787 1.00 37.44 77 GLY A CA 1
ATOM 656 C C . GLY A 1 77 ? -1.245 48.761 -41.533 1.00 37.44 77 GLY A C 1
ATOM 657 O O . GLY A 1 77 ? -1.041 47.553 -41.519 1.00 37.44 77 GLY A O 1
ATOM 658 N N . ARG A 1 78 ? -2.454 49.310 -41.347 1.00 46.25 78 ARG A N 1
ATOM 659 C CA . ARG A 1 78 ? -3.708 48.549 -41.215 1.00 46.25 78 ARG A CA 1
ATOM 660 C C . ARG A 1 78 ? -3.814 47.452 -42.280 1.00 46.25 78 ARG A C 1
ATOM 662 O O . ARG A 1 78 ? -3.908 47.763 -43.471 1.00 46.25 78 ARG A O 1
ATOM 669 N N . LYS A 1 79 ? -3.893 46.198 -41.837 1.00 40.62 79 LYS A N 1
ATOM 670 C CA . LYS A 1 79 ? -4.569 45.110 -42.546 1.00 40.62 79 LYS A CA 1
ATOM 671 C C . LYS A 1 79 ? -5.409 44.331 -41.540 1.00 40.62 79 LYS A C 1
ATOM 673 O O . LYS A 1 79 ? -4.885 43.799 -40.572 1.00 40.62 79 LYS A O 1
ATOM 678 N N . ASP A 1 80 ? -6.711 44.334 -41.793 1.00 48.41 80 ASP A N 1
ATOM 679 C CA . ASP A 1 80 ? -7.786 43.827 -40.939 1.00 48.41 80 ASP A CA 1
ATOM 680 C C . ASP A 1 80 ? -7.895 42.289 -40.927 1.00 48.41 80 ASP A C 1
ATOM 682 O O . ASP A 1 80 ? -8.988 41.768 -41.077 1.00 48.41 80 ASP A O 1
ATOM 686 N N . ASP A 1 81 ? -6.790 41.558 -40.752 1.00 55.16 81 ASP A N 1
ATOM 687 C CA . ASP A 1 81 ? -6.814 40.094 -40.559 1.00 55.16 81 ASP A CA 1
ATOM 688 C C . ASP A 1 81 ? -5.667 39.622 -39.637 1.00 55.16 81 ASP A C 1
ATOM 690 O O . ASP A 1 81 ? -5.102 38.543 -39.819 1.00 55.16 81 ASP A O 1
ATOM 694 N N . GLU A 1 82 ? -5.268 40.438 -38.654 1.00 47.97 82 GLU A N 1
ATOM 695 C CA . GLU A 1 82 ? -4.383 39.964 -37.584 1.00 47.97 82 GLU A CA 1
ATOM 696 C C . GLU A 1 82 ? -5.228 39.358 -36.454 1.00 47.97 82 GLU A C 1
ATOM 698 O O . GLU A 1 82 ? -6.223 39.973 -36.048 1.00 47.97 82 GLU A O 1
ATOM 703 N N . PRO A 1 83 ? -4.878 38.151 -35.959 1.00 49.62 83 PRO A N 1
ATOM 704 C CA . PRO A 1 83 ? -5.546 37.578 -34.802 1.00 49.62 83 PRO A CA 1
ATOM 705 C C . PRO A 1 83 ? -5.464 38.586 -33.658 1.00 49.62 83 PRO A C 1
ATOM 707 O O . PRO A 1 83 ? -4.413 39.182 -33.422 1.00 49.62 83 PRO A O 1
ATOM 710 N N . SER A 1 84 ? -6.594 38.826 -32.993 1.00 50.75 84 SER A N 1
ATOM 711 C CA . SER A 1 84 ? -6.657 39.791 -31.895 1.00 50.75 84 SER A CA 1
ATOM 712 C C . SER A 1 84 ? -5.600 39.467 -30.839 1.00 50.75 84 SER A C 1
ATOM 714 O O . SER A 1 84 ? -5.224 38.309 -30.675 1.00 50.75 84 SER A O 1
ATOM 716 N N . GLU A 1 85 ? -5.161 40.470 -30.088 1.00 43.50 85 GLU A N 1
ATOM 717 C CA . GLU A 1 85 ? -4.216 40.305 -28.975 1.00 43.50 85 GLU A CA 1
ATOM 718 C C . GLU A 1 85 ? -4.662 39.180 -28.023 1.00 43.50 85 GLU A C 1
ATOM 720 O O . GLU A 1 85 ? -3.867 38.327 -27.666 1.00 43.50 85 GLU A O 1
ATOM 725 N N . TYR A 1 86 ? -5.973 39.047 -27.790 1.00 38.56 86 TYR A N 1
ATOM 726 C CA . TYR A 1 86 ? -6.571 37.926 -27.060 1.00 38.56 86 TYR A CA 1
ATOM 727 C C . TYR A 1 86 ? -6.346 36.549 -27.709 1.00 38.56 86 TYR A C 1
ATOM 729 O O . TYR A 1 86 ? -6.122 35.574 -27.010 1.00 38.56 86 TYR A O 1
ATOM 737 N N . GLN A 1 87 ? -6.397 36.442 -29.038 1.00 42.09 87 GLN A N 1
ATOM 738 C CA . GLN A 1 87 ? -6.120 35.192 -29.760 1.00 42.09 87 GLN A CA 1
ATOM 739 C C . GLN A 1 87 ? -4.625 34.852 -29.775 1.00 42.09 87 GLN A C 1
ATOM 741 O O . GLN A 1 87 ? -4.273 33.677 -29.785 1.00 42.09 87 GLN A O 1
ATOM 746 N N . ILE A 1 88 ? -3.755 35.865 -29.774 1.00 51.38 88 ILE A N 1
ATOM 747 C CA . ILE A 1 88 ? -2.305 35.691 -29.641 1.00 51.38 88 ILE A CA 1
ATOM 748 C C . ILE A 1 88 ? -1.963 35.269 -28.209 1.00 51.38 88 ILE A C 1
ATOM 750 O O . ILE A 1 88 ? -1.222 34.312 -28.025 1.00 51.38 88 ILE A O 1
ATOM 754 N N . ASP A 1 89 ? -2.548 35.920 -27.207 1.00 43.81 89 ASP A N 1
ATOM 755 C CA . ASP A 1 89 ? -2.369 35.590 -25.794 1.00 43.81 89 ASP A CA 1
ATOM 756 C C . ASP A 1 89 ? -2.966 34.230 -25.451 1.00 43.81 89 ASP A C 1
ATOM 758 O O . ASP A 1 89 ? -2.357 33.477 -24.704 1.00 43.81 89 ASP A O 1
ATOM 762 N N . GLN A 1 90 ? -4.108 33.867 -26.037 1.00 42.59 90 GLN A N 1
ATOM 763 C CA . GLN A 1 90 ? -4.686 32.537 -25.887 1.00 42.59 90 GLN A CA 1
ATOM 764 C C . GLN A 1 90 ? -3.809 31.468 -26.549 1.00 42.59 90 GLN A C 1
ATOM 766 O O . GLN A 1 90 ? -3.592 30.427 -25.945 1.00 42.59 90 GLN A O 1
ATOM 771 N N . ALA A 1 91 ? -3.252 31.726 -27.737 1.00 47.50 91 ALA A N 1
ATOM 772 C CA . ALA A 1 91 ? -2.323 30.799 -28.383 1.00 47.50 91 ALA A CA 1
ATOM 773 C C . ALA A 1 91 ? -1.002 30.666 -27.606 1.00 47.50 91 ALA A C 1
ATOM 775 O O . ALA A 1 91 ? -0.483 29.563 -27.477 1.00 47.50 91 ALA A O 1
ATOM 776 N N . ASN A 1 92 ? -0.481 31.764 -27.051 1.00 46.41 92 ASN A N 1
ATOM 777 C CA . ASN A 1 92 ? 0.707 31.753 -26.198 1.00 46.41 92 ASN A CA 1
ATOM 778 C C . ASN A 1 92 ? 0.432 31.057 -24.863 1.00 46.41 92 ASN A C 1
ATOM 780 O O . ASN A 1 92 ? 1.274 30.305 -24.393 1.00 46.41 92 ASN A O 1
ATOM 784 N N . TYR A 1 93 ? -0.735 31.285 -24.259 1.00 42.78 93 TYR A N 1
ATOM 785 C CA . TYR A 1 93 ? -1.169 30.588 -23.054 1.00 42.78 93 TYR A CA 1
ATOM 786 C C . TYR A 1 93 ? -1.322 29.096 -23.337 1.00 42.78 93 TYR A C 1
ATOM 788 O O . TYR A 1 93 ? -0.725 28.304 -22.635 1.00 42.78 93 TYR A O 1
ATOM 796 N N . GLU A 1 94 ? -2.004 28.697 -24.412 1.00 43.97 94 GLU A N 1
ATOM 797 C CA . GLU A 1 94 ? -2.105 27.293 -24.823 1.00 43.97 94 GLU A CA 1
ATOM 798 C C . GLU A 1 94 ? -0.722 26.680 -25.116 1.00 43.97 94 GLU A C 1
ATOM 800 O O . GLU A 1 94 ? -0.470 25.549 -24.712 1.00 43.97 94 GLU A O 1
ATOM 805 N N . GLU A 1 95 ? 0.207 27.412 -25.743 1.00 46.59 95 GLU A N 1
ATOM 806 C CA . GLU A 1 95 ? 1.583 26.954 -25.994 1.00 46.59 95 GLU A CA 1
ATOM 807 C C . GLU A 1 95 ? 2.386 26.790 -24.693 1.00 46.59 95 GLU A C 1
ATOM 809 O O . GLU A 1 95 ? 3.058 25.774 -24.505 1.00 46.59 95 GLU A O 1
ATOM 814 N N . VAL A 1 96 ? 2.304 27.760 -23.781 1.00 45.47 96 VAL A N 1
ATOM 815 C CA . VAL A 1 96 ? 2.977 27.739 -22.474 1.00 45.47 96 VAL A CA 1
ATOM 816 C C . VAL A 1 96 ? 2.363 26.678 -21.568 1.00 45.47 96 VAL A C 1
ATOM 818 O O . VAL A 1 96 ? 3.107 25.939 -20.938 1.00 45.47 96 VAL A O 1
ATOM 821 N N . THR A 1 97 ? 1.040 26.535 -21.549 1.00 41.22 97 THR A N 1
ATOM 822 C CA . THR A 1 97 ? 0.319 25.504 -20.800 1.00 41.22 97 THR A CA 1
ATOM 823 C C . THR A 1 97 ? 0.628 24.121 -21.354 1.00 41.22 97 THR A C 1
ATOM 825 O O . THR A 1 97 ? 1.029 23.276 -20.575 1.00 41.22 97 THR A O 1
ATOM 828 N N . THR A 1 98 ? 0.610 23.900 -22.672 1.00 43.50 98 THR A N 1
ATOM 829 C CA . THR A 1 98 ? 1.018 22.612 -23.277 1.00 43.50 98 THR A CA 1
ATOM 830 C C . THR A 1 98 ? 2.480 22.281 -22.948 1.00 43.50 98 THR A C 1
ATOM 832 O O . THR A 1 98 ? 2.849 21.131 -22.695 1.00 43.50 98 THR A O 1
ATOM 835 N N . ARG A 1 99 ? 3.351 23.299 -22.930 1.00 46.16 99 ARG A N 1
ATOM 836 C CA . ARG A 1 99 ? 4.765 23.141 -22.578 1.00 46.16 99 ARG A CA 1
ATOM 837 C C . ARG A 1 99 ? 4.952 22.857 -21.086 1.00 46.16 99 ARG A C 1
ATOM 839 O O . ARG A 1 99 ? 5.727 21.966 -20.760 1.00 46.16 99 ARG A O 1
ATOM 846 N N . ALA A 1 100 ? 4.224 23.534 -20.206 1.00 41.97 100 ALA A N 1
ATOM 847 C CA . ALA A 1 100 ? 4.221 23.290 -18.767 1.00 41.97 100 ALA A CA 1
ATOM 848 C C . ALA A 1 100 ? 3.591 21.929 -18.423 1.00 41.97 100 ALA A C 1
ATOM 850 O O . ALA A 1 100 ? 4.151 21.183 -17.631 1.00 41.97 100 ALA A O 1
ATOM 851 N N . GLU A 1 101 ? 2.501 21.537 -19.082 1.00 39.34 101 GLU A N 1
ATOM 852 C CA . GLU A 1 101 ? 1.865 20.217 -18.972 1.00 39.34 101 GLU A CA 1
ATOM 853 C C . GLU A 1 101 ? 2.855 19.108 -19.339 1.00 39.34 101 GLU A C 1
ATOM 855 O O . GLU A 1 101 ? 3.003 18.148 -18.589 1.00 39.34 101 GLU A O 1
ATOM 860 N N . SER A 1 102 ? 3.646 19.291 -20.404 1.00 41.72 102 SER A N 1
ATOM 861 C CA . SER A 1 102 ? 4.715 18.348 -20.765 1.00 41.72 102 SER A CA 1
ATOM 862 C C . SER A 1 10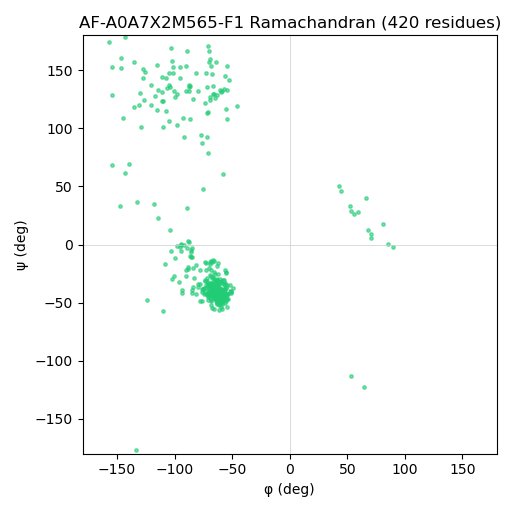2 ? 5.870 18.260 -19.746 1.00 41.72 102 SER A C 1
ATOM 864 O O . SER A 1 102 ? 6.672 17.327 -19.817 1.00 41.72 102 SER A O 1
ATOM 866 N N . TRP A 1 103 ? 5.967 19.211 -18.807 1.00 46.72 103 TRP A N 1
ATOM 867 C CA . TRP A 1 103 ? 6.984 19.275 -17.745 1.00 46.72 103 TRP A CA 1
ATOM 868 C C . TRP A 1 103 ? 6.459 18.829 -16.368 1.00 46.72 103 TRP A C 1
ATOM 870 O O . TRP A 1 103 ? 7.240 18.311 -15.563 1.00 46.72 103 TRP A O 1
ATOM 880 N N . LEU A 1 104 ? 5.164 19.019 -16.099 1.00 47.94 104 LEU A N 1
ATOM 881 C CA . LEU A 1 104 ? 4.543 18.819 -14.787 1.00 47.94 104 LEU A CA 1
ATOM 882 C C . LEU A 1 104 ? 4.141 17.358 -14.536 1.00 47.94 104 LEU A C 1
ATOM 884 O O . LEU A 1 104 ? 4.380 16.864 -13.440 1.00 47.94 104 LEU A O 1
ATOM 888 N N . VAL A 1 105 ? 3.623 16.642 -15.540 1.00 51.12 105 VAL A N 1
ATOM 889 C CA . VAL A 1 105 ? 3.422 15.178 -15.527 1.00 51.12 105 VAL A CA 1
ATOM 890 C C . VAL A 1 105 ? 3.444 14.701 -16.981 1.00 51.12 105 VAL A C 1
ATOM 892 O O . VAL A 1 105 ? 2.715 15.256 -17.800 1.00 51.12 105 VAL A O 1
ATOM 895 N N . PRO A 1 106 ? 4.241 13.689 -17.357 1.00 54.78 106 PRO A N 1
ATOM 896 C CA . PRO A 1 106 ? 4.309 13.285 -18.754 1.00 54.78 106 PRO A CA 1
ATOM 897 C C . PRO A 1 106 ? 2.968 12.730 -19.254 1.00 54.78 106 PRO A C 1
ATOM 899 O O . PRO A 1 106 ? 2.429 11.775 -18.697 1.00 54.78 106 PRO A O 1
ATOM 902 N N . GLU A 1 107 ? 2.449 13.281 -20.357 1.00 59.78 107 GLU A N 1
ATOM 903 C CA . GLU A 1 107 ? 1.373 12.646 -21.124 1.00 59.78 107 GLU A CA 1
ATOM 904 C C . GLU A 1 107 ? 1.923 11.408 -21.849 1.00 59.78 107 GLU A C 1
ATOM 906 O O . GLU A 1 107 ? 2.231 11.411 -23.045 1.00 59.78 107 GLU A O 1
ATOM 911 N N . THR A 1 108 ? 2.080 10.308 -21.116 1.00 68.19 108 THR A N 1
ATOM 912 C CA . THR A 1 108 ? 2.445 9.029 -21.717 1.00 68.19 108 THR A CA 1
ATOM 913 C C . THR A 1 108 ? 1.251 8.491 -22.504 1.00 68.19 108 THR A C 1
ATOM 915 O O . THR A 1 108 ? 0.205 8.141 -21.953 1.00 68.19 108 THR A O 1
ATOM 918 N N . LYS A 1 109 ? 1.392 8.407 -23.831 1.00 79.44 109 LYS A N 1
ATOM 919 C CA . LYS A 1 109 ? 0.344 7.875 -24.708 1.00 79.44 109 LYS A CA 1
ATOM 920 C C . LYS A 1 109 ? 0.284 6.347 -24.632 1.00 79.44 109 LYS A C 1
ATOM 922 O O . LYS A 1 109 ? 0.896 5.642 -25.437 1.00 79.44 109 LYS A O 1
ATOM 927 N N . TYR A 1 110 ? -0.490 5.846 -23.678 1.00 83.88 110 TYR A N 1
ATOM 928 C CA . TYR A 1 110 ? -0.781 4.422 -23.545 1.00 83.88 110 TYR A CA 1
ATOM 929 C C . TYR A 1 110 ? -1.733 3.923 -24.637 1.00 83.88 110 TYR A C 1
ATOM 931 O O . TYR A 1 110 ? -2.615 4.646 -25.108 1.00 83.88 110 TYR A O 1
ATOM 939 N N . LEU A 1 111 ? -1.563 2.663 -25.031 1.00 82.81 111 LEU A N 1
ATOM 940 C CA . LEU A 1 111 ? -2.477 1.978 -25.932 1.00 82.81 111 LEU A CA 1
ATOM 941 C C . LEU A 1 111 ? -3.832 1.778 -25.254 1.00 82.81 111 LEU A C 1
ATOM 943 O O . LEU A 1 111 ? -3.930 1.327 -24.115 1.00 82.81 111 LEU A O 1
ATOM 947 N N . SER A 1 112 ? -4.904 2.039 -25.992 1.00 83.12 112 SER A N 1
ATOM 948 C CA . SER A 1 112 ? -6.238 1.644 -25.561 1.00 83.12 112 SER A CA 1
ATOM 949 C C . SER A 1 112 ? -6.403 0.116 -25.618 1.00 83.12 112 SER A C 1
ATOM 951 O O . SER A 1 112 ? -5.800 -0.553 -26.467 1.00 83.12 112 SER A O 1
ATOM 953 N N . PRO A 1 113 ? -7.345 -0.461 -24.846 1.00 80.50 113 PRO A N 1
ATOM 954 C CA . PRO A 1 113 ? -7.666 -1.888 -24.936 1.00 80.50 113 PRO A CA 1
ATOM 955 C C . PRO A 1 113 ? -8.062 -2.347 -26.349 1.00 80.50 113 PRO A C 1
ATOM 957 O O . PRO A 1 113 ? -7.959 -3.525 -26.685 1.00 80.50 113 PRO A O 1
ATOM 960 N N . LYS A 1 114 ? -8.558 -1.432 -27.197 1.00 81.12 114 LYS A N 1
ATOM 961 C CA . LYS A 1 114 ? -8.889 -1.721 -28.601 1.00 81.12 114 LYS A CA 1
ATOM 962 C C . LYS A 1 114 ? -7.641 -1.830 -29.474 1.00 81.12 114 LYS A C 1
ATOM 964 O O . LYS A 1 114 ? -7.621 -2.680 -30.360 1.00 81.12 114 LYS A O 1
ATOM 969 N N . GLU A 1 115 ? -6.640 -0.987 -29.238 1.00 83.25 115 GLU A N 1
ATOM 970 C CA . GLU A 1 115 ? -5.367 -1.007 -29.965 1.00 83.25 115 GLU A CA 1
ATOM 971 C C . GLU A 1 115 ? -4.544 -2.239 -29.594 1.00 83.25 115 GLU A C 1
ATOM 973 O O . GLU A 1 115 ? -4.076 -2.932 -30.495 1.00 83.25 115 GLU A O 1
ATOM 978 N N . ILE A 1 116 ? -4.494 -2.585 -28.302 1.00 78.81 116 ILE A N 1
ATOM 979 C CA . ILE A 1 116 ? -3.909 -3.842 -27.811 1.00 78.81 116 ILE A CA 1
ATOM 980 C C . ILE A 1 116 ? -4.559 -5.033 -28.530 1.00 78.81 116 ILE A C 1
ATOM 982 O O . ILE A 1 116 ? -3.888 -5.788 -29.229 1.00 78.81 116 ILE A O 1
ATOM 986 N N . LYS A 1 117 ? -5.897 -5.125 -28.511 1.00 75.50 117 LYS A N 1
ATOM 987 C CA . LYS A 1 117 ? -6.643 -6.190 -29.212 1.00 75.50 117 LYS A CA 1
ATOM 988 C C . LYS A 1 117 ? -6.410 -6.230 -30.722 1.00 75.50 117 LYS A C 1
ATOM 990 O O . LYS A 1 117 ? -6.535 -7.289 -31.338 1.00 75.50 117 LYS A O 1
ATOM 995 N N . ALA A 1 118 ? -6.162 -5.087 -31.356 1.00 77.88 118 ALA A N 1
ATOM 996 C CA . ALA A 1 118 ? -5.871 -5.041 -32.784 1.00 77.88 118 ALA A CA 1
ATOM 997 C C . ALA A 1 118 ? -4.478 -5.615 -33.078 1.00 77.88 118 ALA A C 1
ATOM 999 O O . ALA A 1 118 ? -4.352 -6.419 -34.002 1.00 77.88 118 ALA A O 1
ATOM 1000 N N . ALA A 1 119 ? -3.477 -5.262 -32.268 1.00 72.19 119 ALA A N 1
ATOM 1001 C CA . ALA A 1 119 ? -2.125 -5.805 -32.358 1.00 72.19 119 ALA A CA 1
ATOM 1002 C C . ALA A 1 119 ? -2.101 -7.323 -32.093 1.00 72.19 119 ALA A C 1
ATOM 1004 O O . ALA A 1 119 ? -1.530 -8.076 -32.879 1.00 72.19 119 ALA A O 1
ATOM 1005 N N . GLU A 1 120 ? -2.830 -7.797 -31.080 1.00 69.50 120 GLU A N 1
ATOM 1006 C CA . GLU A 1 120 ? -2.997 -9.226 -30.772 1.00 69.50 120 GLU A CA 1
ATOM 1007 C C . GLU A 1 120 ? -3.508 -10.037 -31.978 1.00 69.50 120 GLU A C 1
ATOM 1009 O O . GLU A 1 120 ? -2.954 -11.081 -32.333 1.00 69.50 120 GLU A O 1
ATOM 1014 N N . ARG A 1 121 ? -4.546 -9.531 -32.664 1.00 71.19 121 ARG A N 1
ATOM 1015 C CA . ARG A 1 121 ? -5.146 -10.192 -33.838 1.00 71.19 121 ARG A CA 1
ATOM 1016 C C . ARG A 1 121 ? -4.184 -10.314 -35.015 1.00 71.19 121 ARG A C 1
ATOM 1018 O O . ARG A 1 121 ? -4.319 -11.263 -35.785 1.00 71.19 121 ARG A O 1
ATOM 1025 N N . MET A 1 122 ? -3.246 -9.380 -35.169 1.00 65.44 122 MET A N 1
ATOM 1026 C CA . MET A 1 122 ? -2.254 -9.427 -36.248 1.00 65.44 122 MET A CA 1
ATOM 1027 C C . MET A 1 122 ? -1.263 -10.584 -36.073 1.00 65.44 122 MET A C 1
ATOM 1029 O O . MET A 1 122 ? -0.779 -11.111 -37.071 1.00 65.44 122 MET A O 1
ATOM 1033 N N . VAL A 1 123 ? -1.026 -11.028 -34.834 1.00 64.00 123 VAL A N 1
ATOM 1034 C CA . VAL A 1 123 ? -0.084 -12.114 -34.499 1.00 64.00 123 VAL A CA 1
ATOM 1035 C C . VAL A 1 123 ? -0.784 -13.481 -34.388 1.00 64.00 123 VAL A C 1
ATOM 1037 O O . VAL A 1 123 ? -0.150 -14.515 -34.201 1.00 64.00 123 VAL A O 1
ATOM 1040 N N . GLY A 1 124 ? -2.112 -13.530 -34.557 1.00 57.81 124 GLY A N 1
ATOM 1041 C CA . GLY A 1 124 ? -2.873 -14.784 -34.634 1.00 57.81 124 GLY A CA 1
ATOM 1042 C C . GLY A 1 124 ? -2.936 -15.584 -33.325 1.00 57.81 124 GLY A C 1
ATOM 1043 O O . GLY A 1 124 ? -3.360 -16.740 -33.339 1.00 57.81 124 GLY A O 1
ATOM 1044 N N . LYS A 1 125 ? -2.540 -14.981 -32.198 1.00 62.28 125 LYS A N 1
ATOM 1045 C CA . LYS A 1 125 ? -2.635 -15.553 -30.850 1.00 62.28 125 LYS A CA 1
ATOM 1046 C C . LYS A 1 125 ? -3.785 -14.883 -30.090 1.00 62.28 125 LYS A C 1
ATOM 1048 O O . LYS A 1 125 ? -4.001 -13.678 -30.180 1.00 62.28 125 LYS A O 1
ATOM 1053 N N . ASP A 1 126 ? -4.563 -15.688 -29.374 1.00 60.53 126 ASP A N 1
ATOM 1054 C CA . ASP A 1 126 ? -5.720 -15.233 -28.604 1.00 60.53 126 ASP A CA 1
ATOM 1055 C C . ASP A 1 126 ? -5.304 -14.913 -27.167 1.00 60.53 126 ASP A C 1
ATOM 1057 O O . ASP A 1 126 ? -5.266 -15.783 -26.298 1.00 60.53 126 ASP A O 1
ATOM 1061 N N . TYR A 1 127 ? -4.966 -13.651 -26.935 1.00 61.47 127 TYR A N 1
ATOM 1062 C CA . TYR A 1 127 ? -4.468 -13.148 -25.662 1.00 61.47 127 TYR A CA 1
ATOM 1063 C C . TYR A 1 127 ? -5.586 -12.668 -24.726 1.00 61.47 127 TYR A C 1
ATOM 1065 O O . TYR A 1 127 ? -5.347 -11.761 -23.943 1.00 61.47 127 TYR A O 1
ATOM 1073 N N . ARG A 1 128 ? -6.801 -13.256 -24.775 1.00 60.38 128 ARG A N 1
ATOM 1074 C CA . ARG A 1 128 ? -7.984 -12.944 -23.925 1.00 60.38 128 ARG A CA 1
ATOM 1075 C C . ARG A 1 128 ? -7.731 -13.090 -22.405 1.00 60.38 128 ARG A C 1
ATOM 1077 O O . ARG A 1 128 ? -8.377 -13.871 -21.708 1.00 60.38 128 ARG A O 1
ATOM 1084 N N . LYS A 1 129 ? -6.795 -12.323 -21.871 1.00 69.25 129 LYS A N 1
ATOM 1085 C CA . LYS A 1 129 ? -6.302 -12.310 -20.506 1.00 69.25 129 LYS A CA 1
ATOM 1086 C C . LYS A 1 129 ? -6.304 -10.858 -20.053 1.00 69.25 129 LYS A C 1
ATOM 1088 O O . LYS A 1 129 ? -5.655 -10.009 -20.656 1.00 69.25 129 LYS A O 1
ATOM 1093 N N . GLY A 1 130 ? -7.065 -10.575 -18.997 1.00 69.31 130 GLY A N 1
ATOM 1094 C CA . GLY A 1 130 ? -7.291 -9.206 -18.527 1.00 69.31 130 GLY A CA 1
ATOM 1095 C C . GLY A 1 130 ? -6.002 -8.455 -18.186 1.00 69.31 130 GLY A C 1
ATOM 1096 O O . GLY A 1 130 ? -5.945 -7.254 -18.405 1.00 69.31 130 GLY A O 1
ATOM 1097 N N . TYR A 1 131 ? -4.957 -9.161 -17.740 1.00 75.25 131 TYR A N 1
ATOM 1098 C CA . TYR A 1 131 ? -3.665 -8.558 -17.398 1.00 75.25 131 TYR A CA 1
ATOM 1099 C C . TYR A 1 131 ? -2.877 -8.020 -18.607 1.00 75.25 131 TYR A C 1
ATOM 1101 O O . TYR A 1 131 ? -1.953 -7.250 -18.410 1.00 75.25 131 TYR A O 1
ATOM 1109 N N . LEU A 1 132 ? -3.225 -8.392 -19.847 1.00 75.44 132 LEU A N 1
ATOM 1110 C CA . LEU A 1 132 ? -2.640 -7.792 -21.058 1.00 75.44 132 LEU A CA 1
ATOM 1111 C C . LEU A 1 132 ? -3.491 -6.631 -21.571 1.00 75.44 132 LEU A C 1
ATOM 1113 O O . LEU A 1 132 ? -2.963 -5.618 -22.011 1.00 75.44 132 LEU A O 1
ATOM 1117 N N . THR A 1 133 ? -4.820 -6.767 -21.516 1.00 71.12 133 THR A N 1
ATOM 1118 C CA . THR A 1 133 ? -5.738 -5.804 -22.144 1.00 71.12 133 THR A CA 1
ATOM 1119 C C . THR A 1 133 ? -6.134 -4.628 -21.262 1.00 71.12 133 THR A C 1
ATOM 1121 O O . THR A 1 133 ? -6.670 -3.654 -21.787 1.00 71.12 133 THR A O 1
ATOM 1124 N N . ASN A 1 134 ? -5.964 -4.746 -19.944 1.00 73.62 134 ASN A N 1
ATOM 1125 C CA . ASN A 1 134 ? -6.372 -3.724 -18.976 1.00 73.62 134 ASN A CA 1
ATOM 1126 C C . ASN A 1 134 ? -5.192 -2.908 -18.443 1.00 73.62 134 ASN A C 1
ATOM 1128 O O . ASN A 1 134 ? -5.413 -1.969 -17.683 1.00 73.62 134 ASN A O 1
ATOM 1132 N N . ASP A 1 135 ? -3.970 -3.280 -18.808 1.00 78.25 135 ASP A N 1
ATOM 1133 C CA . ASP A 1 135 ? -2.770 -2.617 -18.323 1.00 78.25 135 ASP A CA 1
ATOM 1134 C C . ASP A 1 135 ? -2.354 -1.443 -19.215 1.00 78.25 135 ASP A C 1
ATOM 1136 O O . ASP A 1 135 ? -2.847 -1.266 -20.335 1.00 78.25 135 ASP A O 1
ATOM 1140 N N . LYS A 1 136 ? -1.442 -0.624 -18.697 1.00 83.25 136 LYS A N 1
ATOM 1141 C CA . LYS A 1 136 ? -0.928 0.568 -19.365 1.00 83.25 136 LYS A CA 1
ATOM 1142 C C . LYS A 1 136 ? 0.405 0.242 -20.030 1.00 83.25 136 LYS A C 1
ATOM 1144 O O . LYS A 1 136 ? 1.435 0.173 -19.370 1.00 83.25 136 LYS A O 1
ATOM 1149 N N . PHE A 1 137 ? 0.372 0.069 -21.348 1.00 86.25 137 PHE A N 1
ATOM 1150 C CA . PHE A 1 137 ? 1.564 -0.099 -22.183 1.00 86.25 137 PHE A CA 1
ATOM 1151 C C . PHE A 1 137 ? 1.623 0.998 -23.233 1.00 86.25 137 PHE A C 1
ATOM 1153 O O . PHE A 1 137 ? 0.603 1.314 -23.855 1.00 86.25 137 PHE A O 1
ATOM 1160 N N . THR A 1 138 ? 2.799 1.576 -23.466 1.00 86.44 138 THR A N 1
ATOM 1161 C CA . THR A 1 138 ? 3.011 2.350 -24.692 1.00 86.44 138 THR A CA 1
ATOM 1162 C C . THR A 1 138 ? 3.074 1.407 -25.892 1.00 86.44 138 THR A C 1
ATOM 1164 O O . THR A 1 138 ? 3.118 0.180 -25.761 1.00 86.44 138 THR A O 1
ATOM 1167 N N . LYS A 1 139 ? 3.066 1.973 -27.101 1.00 84.19 139 LYS A N 1
ATOM 1168 C CA . LYS A 1 139 ? 3.223 1.169 -28.315 1.00 84.19 139 LYS A CA 1
ATOM 1169 C C . LYS A 1 139 ? 4.540 0.388 -28.313 1.00 84.19 139 LYS A C 1
ATOM 1171 O O . LYS A 1 139 ? 4.533 -0.771 -28.716 1.00 84.19 139 LYS A O 1
ATOM 1176 N N . ASP A 1 140 ? 5.624 1.016 -27.871 1.00 84.56 140 ASP A N 1
ATOM 1177 C CA . ASP A 1 140 ? 6.959 0.422 -27.897 1.00 84.56 140 ASP A CA 1
ATOM 1178 C C . ASP A 1 140 ? 7.090 -0.668 -26.821 1.00 84.56 140 ASP A C 1
ATOM 1180 O O . ASP A 1 140 ? 7.537 -1.771 -27.133 1.00 84.56 140 ASP A O 1
ATOM 1184 N N . ASP A 1 141 ? 6.557 -0.434 -25.616 1.00 88.62 141 ASP A N 1
ATOM 1185 C CA . ASP A 1 141 ? 6.483 -1.454 -24.552 1.00 88.62 141 ASP A CA 1
ATOM 1186 C C . ASP A 1 141 ? 5.728 -2.691 -25.026 1.00 88.62 141 ASP A C 1
ATOM 1188 O O . ASP A 1 141 ? 6.157 -3.831 -24.841 1.00 88.62 141 ASP A O 1
ATOM 1192 N N . PHE A 1 142 ? 4.588 -2.469 -25.684 1.00 87.38 142 PHE A N 1
ATOM 1193 C CA . PHE A 1 142 ? 3.741 -3.563 -26.124 1.00 87.38 142 PHE A CA 1
ATOM 1194 C C . PHE A 1 142 ? 4.398 -4.398 -27.229 1.00 87.38 142 PHE A C 1
ATOM 1196 O O . PHE A 1 142 ? 4.147 -5.597 -27.312 1.00 87.38 142 PHE A O 1
ATOM 1203 N N . MET A 1 143 ? 5.277 -3.815 -28.052 1.00 86.25 143 MET A N 1
ATOM 1204 C CA . MET A 1 143 ? 6.069 -4.595 -29.010 1.00 86.25 143 MET A CA 1
ATOM 1205 C C . MET A 1 143 ? 7.009 -5.570 -28.293 1.00 86.25 143 MET A C 1
ATOM 1207 O O . MET A 1 143 ? 7.052 -6.739 -28.671 1.00 86.25 143 MET A O 1
ATOM 1211 N N . ILE A 1 144 ? 7.673 -5.138 -27.216 1.00 89.00 144 ILE A N 1
ATOM 1212 C CA . ILE A 1 144 ? 8.535 -6.006 -26.396 1.00 89.00 144 ILE A CA 1
ATOM 1213 C C . ILE A 1 144 ? 7.705 -7.109 -25.726 1.00 89.00 144 ILE A C 1
ATOM 1215 O O . ILE A 1 144 ? 8.103 -8.274 -25.718 1.00 89.00 144 ILE A O 1
ATOM 1219 N N . VAL A 1 145 ? 6.514 -6.772 -25.217 1.00 89.25 145 VAL A N 1
ATOM 1220 C CA . VAL A 1 145 ? 5.568 -7.762 -24.675 1.00 89.25 145 VAL A CA 1
ATOM 1221 C C . VAL A 1 145 ? 5.221 -8.814 -25.730 1.00 89.25 145 VAL A C 1
ATOM 1223 O O . VAL A 1 145 ? 5.240 -10.009 -25.439 1.00 89.25 145 VAL A O 1
ATOM 1226 N N . MET A 1 146 ? 4.933 -8.401 -26.964 1.00 85.81 146 MET A N 1
ATOM 1227 C CA . MET A 1 146 ? 4.609 -9.328 -28.049 1.00 85.81 146 MET A CA 1
ATOM 1228 C C . MET A 1 146 ? 5.798 -10.222 -28.416 1.00 85.81 146 MET A C 1
ATOM 1230 O O . MET A 1 146 ? 5.607 -11.429 -28.564 1.00 85.81 146 MET A O 1
ATOM 1234 N N . GLU A 1 147 ? 7.012 -9.673 -28.482 1.00 88.06 147 GLU A N 1
ATOM 1235 C CA . GLU A 1 147 ? 8.241 -10.448 -28.693 1.00 88.06 147 GLU A CA 1
ATOM 1236 C C . GLU A 1 147 ? 8.437 -11.495 -27.592 1.00 88.06 147 GLU A C 1
ATOM 1238 O O . GLU A 1 147 ? 8.628 -12.676 -27.883 1.00 88.06 147 GLU A O 1
ATOM 1243 N N . TYR A 1 148 ? 8.310 -11.110 -26.321 1.00 90.56 148 TYR A N 1
ATOM 1244 C CA . TYR A 1 148 ? 8.371 -12.040 -25.192 1.00 90.56 148 TYR A CA 1
ATOM 1245 C C . TYR A 1 148 ? 7.341 -13.175 -25.333 1.00 90.56 148 TYR A C 1
ATOM 1247 O O . TYR A 1 148 ? 7.679 -14.359 -25.247 1.00 90.56 148 TYR A O 1
ATOM 1255 N N . LEU A 1 149 ? 6.083 -12.838 -25.624 1.00 87.88 149 LEU A N 1
ATOM 1256 C CA . LEU A 1 149 ? 5.000 -13.813 -25.754 1.00 87.88 149 LEU A CA 1
ATOM 1257 C C . LEU A 1 149 ? 5.139 -14.725 -26.987 1.00 87.88 149 LEU A C 1
ATOM 1259 O O . LEU A 1 149 ? 4.572 -15.826 -27.017 1.00 87.88 149 LEU A O 1
ATOM 1263 N N . GLU A 1 150 ? 5.879 -14.313 -28.017 1.00 86.12 150 GLU A N 1
ATOM 1264 C CA . GLU A 1 150 ? 6.227 -15.161 -29.160 1.00 86.12 150 GLU A CA 1
ATOM 1265 C C . GLU A 1 150 ? 7.160 -16.313 -28.778 1.00 86.12 150 GLU A C 1
ATOM 1267 O O . GLU A 1 150 ? 6.955 -17.428 -29.268 1.00 86.12 150 GLU A O 1
ATOM 1272 N N . HIS A 1 151 ? 8.086 -16.083 -27.842 1.00 85.94 151 HIS A N 1
ATOM 1273 C CA . HIS A 1 151 ? 9.031 -17.090 -27.346 1.00 85.94 151 HIS A CA 1
ATOM 1274 C C . HIS A 1 151 ? 8.382 -18.150 -26.442 1.00 85.94 151 HIS A C 1
ATOM 1276 O O . HIS A 1 151 ? 8.956 -19.219 -26.219 1.00 85.94 151 HIS A O 1
ATOM 1282 N N . LEU A 1 152 ? 7.174 -17.893 -25.935 1.00 86.50 152 LEU A N 1
ATOM 1283 C CA . LEU A 1 152 ? 6.471 -18.821 -25.057 1.00 86.50 152 LEU A CA 1
ATOM 1284 C C . LEU A 1 152 ? 5.643 -19.849 -25.834 1.00 86.50 152 LEU A C 1
ATOM 1286 O O . LEU A 1 152 ? 4.872 -19.533 -26.745 1.00 86.50 152 LEU A O 1
ATOM 1290 N N . SER A 1 153 ? 5.725 -21.105 -25.387 1.00 83.38 153 SER A N 1
ATOM 1291 C CA . SER A 1 153 ? 4.888 -22.197 -25.908 1.00 83.38 153 SER A CA 1
ATOM 1292 C C . SER A 1 153 ? 3.409 -22.064 -25.515 1.00 83.38 153 SER A C 1
ATOM 1294 O O . SER A 1 153 ? 2.533 -22.573 -26.217 1.00 83.38 153 SER A O 1
ATOM 1296 N N . LYS A 1 154 ? 3.127 -21.388 -24.395 1.00 84.44 154 LYS A N 1
ATOM 1297 C CA . LYS A 1 154 ? 1.791 -21.098 -23.862 1.00 84.44 154 LYS A CA 1
ATOM 1298 C C . LYS A 1 154 ? 1.804 -19.741 -23.168 1.00 84.44 154 LYS A C 1
ATOM 1300 O O . LYS A 1 154 ? 2.833 -19.334 -22.644 1.00 84.44 154 LYS A O 1
ATOM 1305 N N . LEU A 1 155 ? 0.654 -19.071 -23.146 1.00 84.06 155 LEU A N 1
ATOM 1306 C CA . LEU A 1 155 ? 0.508 -17.818 -22.409 1.00 84.06 155 LEU A CA 1
ATOM 1307 C C . LEU A 1 155 ? 0.595 -18.059 -20.901 1.00 84.06 155 LEU A C 1
ATOM 1309 O O . LEU A 1 155 ? 0.087 -19.091 -20.445 1.00 84.06 155 LEU A O 1
ATOM 1313 N N . PRO A 1 156 ? 1.149 -17.099 -20.140 1.00 88.25 156 PRO A N 1
ATOM 1314 C CA . PRO A 1 156 ? 1.066 -17.122 -18.691 1.00 88.25 156 PRO A CA 1
ATOM 1315 C C . PRO A 1 156 ? -0.395 -17.282 -18.221 1.00 88.25 156 PRO A C 1
ATOM 1317 O O . PRO A 1 156 ? -1.330 -16.782 -18.858 1.00 88.25 156 PRO A O 1
ATOM 1320 N N . PRO A 1 157 ? -0.650 -18.046 -17.154 1.00 86.06 157 PRO A N 1
ATOM 1321 C CA . PRO A 1 157 ? -1.994 -18.263 -16.645 1.00 86.06 157 PRO A CA 1
ATOM 1322 C C . PRO A 1 157 ? -2.563 -17.001 -15.987 1.00 86.06 157 PRO A C 1
ATOM 1324 O O . PRO A 1 157 ? -3.764 -16.744 -16.152 1.00 86.06 157 PRO A O 1
ATOM 1327 N N . ASP A 1 158 ? -1.715 -16.211 -15.325 1.00 88.31 158 ASP A N 1
ATOM 1328 C CA . ASP A 1 158 ? -2.074 -15.043 -14.524 1.00 88.31 158 ASP A CA 1
ATOM 1329 C C . ASP A 1 158 ? -1.056 -13.888 -14.638 1.00 88.31 158 ASP A C 1
ATOM 1331 O O . ASP A 1 158 ? -0.054 -13.966 -15.355 1.00 88.31 158 ASP A O 1
ATOM 1335 N N . LYS A 1 159 ? -1.368 -12.788 -13.940 1.00 89.50 159 LYS A N 1
ATOM 1336 C CA . LYS A 1 159 ? -0.599 -11.538 -13.925 1.00 89.50 159 LYS A CA 1
ATOM 1337 C C . LYS A 1 159 ? 0.791 -11.716 -13.305 1.00 89.50 159 LYS A C 1
ATOM 1339 O O . LYS A 1 159 ? 1.756 -11.159 -13.824 1.00 89.50 159 LYS A O 1
ATOM 1344 N N . LYS A 1 160 ? 0.899 -12.513 -12.239 1.00 91.00 160 LYS A N 1
ATOM 1345 C CA . LYS A 1 160 ? 2.148 -12.742 -11.507 1.00 91.00 160 LYS A CA 1
ATOM 1346 C C . LYS A 1 160 ? 3.134 -13.529 -12.359 1.00 91.00 160 LYS A C 1
ATOM 1348 O O . LYS A 1 160 ? 4.288 -13.124 -12.475 1.00 91.00 160 LYS A O 1
ATOM 1353 N N . GLU A 1 161 ? 2.701 -14.616 -12.993 1.00 91.44 161 GLU A N 1
ATOM 1354 C CA . GLU A 1 161 ? 3.551 -15.372 -13.920 1.00 91.44 161 GLU A CA 1
ATOM 1355 C C . GLU A 1 161 ? 3.934 -14.541 -15.153 1.00 91.44 161 GLU A C 1
ATOM 1357 O O . GLU A 1 161 ? 5.069 -14.627 -15.623 1.00 91.44 161 GLU A O 1
ATOM 1362 N N . PHE A 1 162 ? 3.022 -13.700 -15.655 1.00 92.62 162 PHE A N 1
ATOM 1363 C CA . PHE A 1 162 ? 3.312 -12.808 -16.777 1.00 92.62 162 PHE A CA 1
ATOM 1364 C C . PHE A 1 162 ? 4.431 -11.814 -16.458 1.00 92.62 162 PHE A C 1
ATOM 1366 O O . PHE A 1 162 ? 5.434 -11.806 -17.171 1.00 92.62 162 PHE A O 1
ATOM 1373 N N . TYR A 1 163 ? 4.282 -11.018 -15.395 1.00 93.44 163 TYR A N 1
ATOM 1374 C CA . TYR A 1 163 ? 5.263 -9.992 -15.042 1.00 93.44 163 TYR A CA 1
ATOM 1375 C C . TYR A 1 163 ? 6.600 -10.589 -14.614 1.00 93.44 163 TYR A C 1
ATOM 1377 O O . TYR A 1 163 ? 7.637 -10.108 -15.055 1.00 93.44 163 TYR A O 1
ATOM 1385 N N . ASN A 1 164 ? 6.604 -11.678 -13.837 1.00 92.44 164 ASN A N 1
ATOM 1386 C CA . ASN A 1 164 ? 7.856 -12.349 -13.480 1.00 92.44 164 ASN A CA 1
ATOM 1387 C C . ASN A 1 164 ? 8.611 -12.841 -14.719 1.00 92.44 164 ASN A C 1
ATOM 1389 O O . ASN A 1 164 ? 9.800 -12.568 -14.850 1.00 92.44 164 ASN A O 1
ATOM 1393 N N . GLY A 1 165 ? 7.926 -13.516 -15.647 1.00 93.19 165 GLY A N 1
ATOM 1394 C CA . GLY A 1 165 ? 8.581 -14.018 -16.852 1.00 93.19 165 GLY A CA 1
ATOM 1395 C C . GLY A 1 165 ? 9.002 -12.909 -17.824 1.00 93.19 165 GLY A C 1
ATOM 1396 O O . GLY A 1 165 ? 10.055 -13.024 -18.447 1.00 93.19 165 GLY A O 1
ATOM 1397 N N . LEU A 1 166 ? 8.234 -11.816 -17.922 1.00 92.38 166 LEU A N 1
ATOM 1398 C CA . LEU A 1 166 ? 8.611 -10.642 -18.716 1.00 92.38 166 LEU A CA 1
ATOM 1399 C C . LEU A 1 166 ? 9.858 -9.961 -18.137 1.00 92.38 166 LEU A C 1
ATOM 1401 O O . LEU A 1 166 ? 10.787 -9.652 -18.880 1.00 92.38 166 LEU A O 1
ATOM 1405 N N . LEU A 1 167 ? 9.909 -9.773 -16.816 1.00 91.56 167 LEU A N 1
ATOM 1406 C CA . LEU A 1 167 ? 11.078 -9.220 -16.134 1.00 91.56 167 LEU A CA 1
ATOM 1407 C C . LEU A 1 167 ? 12.304 -10.118 -16.314 1.00 91.56 167 LEU A C 1
ATOM 1409 O O . LEU A 1 167 ? 13.376 -9.610 -16.628 1.00 91.56 167 LEU A O 1
ATOM 1413 N N . ASP A 1 168 ? 12.155 -11.438 -16.187 1.00 90.19 168 ASP A N 1
ATOM 1414 C CA . ASP A 1 168 ? 13.249 -12.389 -16.420 1.00 90.19 168 ASP A CA 1
ATOM 1415 C C . ASP A 1 168 ? 13.752 -12.341 -17.874 1.00 90.19 168 ASP A C 1
ATOM 1417 O O . ASP A 1 168 ? 14.960 -12.418 -18.108 1.00 90.19 168 ASP A O 1
ATOM 1421 N N . TYR A 1 169 ? 12.848 -12.169 -18.846 1.00 91.00 169 TYR A N 1
ATOM 1422 C CA . TYR A 1 169 ? 13.191 -11.981 -20.259 1.00 91.00 169 TYR A CA 1
ATOM 1423 C C . TYR A 1 169 ? 13.987 -10.688 -20.484 1.00 91.00 169 TYR A C 1
ATOM 1425 O O . TYR A 1 169 ? 15.059 -10.728 -21.085 1.00 91.00 169 TYR A O 1
ATOM 1433 N N . MET A 1 170 ? 13.510 -9.557 -19.956 1.00 88.62 170 MET A N 1
ATOM 1434 C CA . MET A 1 170 ? 14.159 -8.249 -20.126 1.00 88.62 170 MET A CA 1
ATOM 1435 C C . MET A 1 170 ? 15.497 -8.140 -19.382 1.00 88.62 170 MET A C 1
ATOM 1437 O O . MET A 1 170 ? 16.429 -7.495 -19.852 1.00 88.62 170 MET A O 1
ATOM 1441 N N . LEU A 1 171 ? 15.611 -8.781 -18.218 1.00 86.25 171 LEU A N 1
ATOM 1442 C CA . LEU A 1 171 ? 16.796 -8.723 -17.358 1.00 86.25 171 LEU A CA 1
ATOM 1443 C C . LEU A 1 171 ? 17.814 -9.837 -17.639 1.00 86.25 171 LEU A C 1
ATOM 1445 O O . LEU A 1 171 ? 18.846 -9.900 -16.963 1.00 86.25 171 LEU A O 1
ATOM 1449 N N . GLY A 1 172 ? 17.536 -10.731 -18.594 1.00 80.06 172 GLY A N 1
ATOM 1450 C CA . GLY A 1 172 ? 18.291 -11.968 -18.807 1.00 80.06 172 GLY A CA 1
ATOM 1451 C C . GLY A 1 172 ? 19.793 -11.763 -19.034 1.00 80.06 172 GLY A C 1
ATOM 1452 O O . GLY A 1 172 ? 20.598 -12.566 -18.557 1.00 80.06 172 GLY A O 1
ATOM 1453 N N . GLU A 1 173 ? 20.177 -10.665 -19.688 1.00 79.88 173 GLU A N 1
ATOM 1454 C CA . GLU A 1 173 ? 21.574 -10.339 -20.010 1.00 79.88 173 GLU A CA 1
ATOM 1455 C C . GLU A 1 173 ? 22.314 -9.578 -18.894 1.00 79.88 173 GLU A C 1
ATOM 1457 O O . GLU A 1 173 ? 23.538 -9.439 -18.942 1.00 79.88 173 GLU A O 1
ATOM 1462 N N . LEU A 1 174 ? 21.609 -9.109 -17.857 1.00 79.75 174 LEU A N 1
ATOM 1463 C CA . LEU A 1 174 ? 22.225 -8.377 -16.749 1.00 79.75 174 LEU A CA 1
ATOM 1464 C C . LEU A 1 174 ? 22.860 -9.321 -15.723 1.00 79.75 174 LEU A C 1
ATOM 1466 O O . LEU A 1 174 ? 22.347 -10.410 -15.450 1.00 79.75 174 LEU A O 1
ATOM 1470 N N . THR A 1 175 ? 23.948 -8.881 -15.084 1.00 81.75 175 THR A N 1
ATOM 1471 C CA . THR A 1 175 ? 24.563 -9.628 -13.974 1.00 81.75 175 THR A CA 1
ATOM 1472 C C . THR A 1 175 ? 23.672 -9.612 -12.731 1.00 81.75 175 THR A C 1
ATOM 1474 O O . THR A 1 175 ? 22.805 -8.747 -12.584 1.00 81.75 175 THR A O 1
ATOM 1477 N N . VAL A 1 176 ? 23.887 -10.560 -11.817 1.00 81.62 176 VAL A N 1
ATOM 1478 C CA . VAL A 1 176 ? 23.116 -10.668 -10.565 1.00 81.62 176 VAL A CA 1
ATOM 1479 C C . VAL A 1 176 ? 23.270 -9.405 -9.714 1.00 81.62 176 VAL A C 1
ATOM 1481 O O . VAL A 1 176 ? 22.296 -8.914 -9.151 1.00 81.62 176 VAL A O 1
ATOM 1484 N N . GLU A 1 177 ? 24.470 -8.828 -9.676 1.00 78.88 177 GLU A N 1
ATOM 1485 C CA . GLU A 1 177 ? 24.761 -7.603 -8.930 1.00 78.88 177 GLU A CA 1
ATOM 1486 C C . GLU A 1 177 ? 23.961 -6.426 -9.487 1.00 78.88 177 GLU A C 1
ATOM 1488 O O . GLU A 1 177 ? 23.311 -5.711 -8.725 1.00 78.88 177 GLU A O 1
ATOM 1493 N N . LYS A 1 178 ? 23.940 -6.269 -10.819 1.00 77.44 178 LYS A N 1
ATOM 1494 C CA . LYS A 1 178 ? 23.148 -5.224 -11.476 1.00 77.44 178 LYS A CA 1
ATOM 1495 C C . LYS A 1 178 ? 21.662 -5.420 -11.195 1.00 77.44 178 LYS A C 1
ATOM 1497 O O . LYS A 1 178 ? 21.011 -4.478 -10.766 1.00 77.44 178 LYS A O 1
ATOM 1502 N N . ARG A 1 179 ? 21.135 -6.641 -11.332 1.00 82.81 179 ARG A N 1
ATOM 1503 C CA . ARG A 1 179 ? 19.728 -6.941 -11.012 1.00 82.81 179 ARG A CA 1
ATOM 1504 C C . ARG A 1 179 ? 19.368 -6.605 -9.563 1.00 82.81 179 ARG A C 1
ATOM 1506 O O . ARG A 1 179 ? 18.368 -5.936 -9.334 1.00 82.81 179 ARG A O 1
ATOM 1513 N N . SER A 1 180 ? 20.209 -6.989 -8.601 1.00 81.31 180 SER A N 1
ATOM 1514 C CA . SER A 1 180 ? 19.996 -6.701 -7.174 1.00 81.31 180 SER A CA 1
ATOM 1515 C C . SER A 1 180 ? 19.892 -5.202 -6.892 1.00 81.31 180 SER A C 1
ATOM 1517 O O . SER A 1 180 ? 19.054 -4.771 -6.097 1.00 81.31 180 SER A O 1
ATOM 1519 N N . VAL A 1 181 ? 20.711 -4.397 -7.568 1.00 78.62 181 VAL A N 1
ATOM 1520 C CA . VAL A 1 181 ? 20.658 -2.937 -7.484 1.00 78.62 181 VAL A CA 1
ATOM 1521 C C . VAL A 1 181 ? 19.329 -2.400 -8.036 1.00 78.62 181 VAL A C 1
ATOM 1523 O O . VAL A 1 181 ? 18.672 -1.614 -7.354 1.00 78.62 181 VAL A O 1
ATOM 1526 N N . LEU A 1 182 ? 18.884 -2.876 -9.205 1.00 82.44 182 LEU A N 1
ATOM 1527 C CA . LEU A 1 182 ? 17.605 -2.469 -9.810 1.00 82.44 182 LEU A CA 1
ATOM 1528 C C . LEU A 1 182 ? 16.412 -2.805 -8.908 1.00 82.44 182 LEU A C 1
ATOM 1530 O O . LEU A 1 182 ? 15.545 -1.964 -8.684 1.00 82.44 182 LEU A O 1
ATOM 1534 N N . TRP A 1 183 ? 16.381 -4.018 -8.353 1.00 88.19 183 TRP A N 1
ATOM 1535 C CA . TRP A 1 183 ? 15.309 -4.454 -7.457 1.00 88.19 183 TRP A CA 1
ATOM 1536 C C . TRP A 1 183 ? 15.250 -3.596 -6.194 1.00 88.19 183 TRP A C 1
ATOM 1538 O O . TRP A 1 183 ? 14.174 -3.188 -5.764 1.00 88.19 183 TRP A O 1
ATOM 1548 N N . LYS A 1 184 ? 16.410 -3.284 -5.600 1.00 86.31 184 LYS A N 1
ATOM 1549 C CA . LYS A 1 184 ? 16.491 -2.398 -4.429 1.00 86.31 184 LYS A CA 1
ATOM 1550 C C . LYS A 1 184 ? 15.983 -0.995 -4.737 1.00 86.31 184 LYS A C 1
ATOM 1552 O O . LYS A 1 184 ? 15.263 -0.446 -3.907 1.00 86.31 184 LYS A O 1
ATOM 1557 N N . ALA A 1 185 ? 16.323 -0.451 -5.902 1.00 85.31 185 ALA A N 1
ATOM 1558 C CA . ALA A 1 185 ? 15.838 0.852 -6.332 1.00 85.31 185 ALA A CA 1
ATOM 1559 C C . ALA A 1 185 ? 14.317 0.869 -6.514 1.00 85.31 185 ALA A C 1
ATOM 1561 O O . ALA A 1 185 ? 13.644 1.709 -5.922 1.00 85.31 185 ALA A O 1
ATOM 1562 N N . ALA A 1 186 ? 13.771 -0.105 -7.248 1.00 90.38 186 ALA A N 1
ATOM 1563 C CA . ALA A 1 186 ? 12.329 -0.268 -7.421 1.00 90.38 186 ALA A CA 1
ATOM 1564 C C . ALA A 1 186 ? 11.606 -0.343 -6.067 1.00 90.38 186 ALA A C 1
ATOM 1566 O O . ALA A 1 186 ? 10.646 0.393 -5.822 1.00 90.38 186 ALA A O 1
ATOM 1567 N N . ARG A 1 187 ? 12.130 -1.160 -5.142 1.00 92.31 187 ARG A N 1
ATOM 1568 C CA . ARG A 1 187 ? 11.571 -1.284 -3.795 1.00 92.31 187 ARG A CA 1
ATOM 1569 C C . ARG A 1 187 ? 11.570 0.050 -3.064 1.00 92.31 187 ARG A C 1
ATOM 1571 O O . ARG A 1 187 ? 10.536 0.438 -2.546 1.00 92.31 187 ARG A O 1
ATOM 1578 N N . LYS A 1 188 ? 12.692 0.768 -3.050 1.00 90.31 188 LYS A N 1
ATOM 1579 C CA . LYS A 1 188 ? 12.790 2.050 -2.346 1.00 90.31 188 LYS A CA 1
ATOM 1580 C C . LYS A 1 188 ? 11.845 3.110 -2.910 1.00 90.31 188 LYS A C 1
ATOM 1582 O O . LYS A 1 188 ? 11.238 3.837 -2.133 1.00 90.31 188 LYS A O 1
ATOM 1587 N N . LEU A 1 189 ? 11.669 3.155 -4.230 1.00 90.00 189 LEU A N 1
ATOM 1588 C CA . LEU A 1 189 ? 10.677 4.021 -4.872 1.00 90.00 189 LEU A CA 1
ATOM 1589 C C . LEU A 1 189 ? 9.245 3.630 -4.475 1.00 90.00 189 LEU A C 1
ATOM 1591 O O . LEU A 1 189 ? 8.448 4.504 -4.155 1.00 90.00 189 LEU A O 1
ATOM 1595 N N . SER A 1 190 ? 8.942 2.328 -4.411 1.00 92.62 190 SER A N 1
ATOM 1596 C CA . SER A 1 190 ? 7.626 1.826 -3.976 1.00 92.62 190 SER A CA 1
ATOM 1597 C C . SER A 1 190 ? 7.337 2.154 -2.510 1.00 92.62 190 SER A C 1
ATOM 1599 O O . SER A 1 190 ? 6.245 2.606 -2.192 1.00 92.62 190 SER A O 1
ATOM 1601 N N . GLU A 1 191 ? 8.331 1.971 -1.635 1.00 91.75 191 GLU A N 1
ATOM 1602 C CA . GLU A 1 191 ? 8.248 2.291 -0.204 1.00 91.75 191 GLU A CA 1
ATOM 1603 C C . GLU A 1 191 ? 8.019 3.790 0.042 1.00 91.75 191 GLU A C 1
ATOM 1605 O O . GLU A 1 191 ? 7.455 4.131 1.063 1.00 91.75 191 GLU A O 1
ATOM 1610 N N . ASN A 1 192 ? 8.415 4.673 -0.885 1.00 88.25 192 ASN A N 1
ATOM 1611 C CA . ASN A 1 192 ? 8.232 6.128 -0.774 1.00 88.25 192 ASN A CA 1
ATOM 1612 C C . ASN A 1 192 ? 7.087 6.659 -1.664 1.00 88.25 192 ASN A C 1
ATOM 1614 O O . ASN A 1 192 ? 7.022 7.860 -1.915 1.00 88.25 192 ASN A O 1
ATOM 1618 N N . ALA A 1 193 ? 6.237 5.778 -2.210 1.00 87.88 193 ALA A N 1
ATOM 1619 C CA . ALA A 1 193 ? 5.150 6.130 -3.133 1.00 87.88 193 ALA A CA 1
ATOM 1620 C C . ALA A 1 193 ? 5.588 6.960 -4.368 1.00 87.88 193 ALA A C 1
ATOM 1622 O O . ALA A 1 193 ? 4.814 7.730 -4.940 1.00 87.88 193 ALA A O 1
ATOM 1623 N N . VAL A 1 194 ? 6.835 6.789 -4.825 1.00 86.12 194 VAL A N 1
ATOM 1624 C CA . VAL A 1 194 ? 7.413 7.556 -5.938 1.00 86.12 194 VAL A CA 1
ATOM 1625 C C . VAL A 1 194 ? 7.201 6.825 -7.263 1.00 86.12 194 VAL A C 1
ATOM 1627 O O . VAL A 1 194 ? 7.837 5.811 -7.551 1.00 86.12 194 VAL A O 1
ATOM 1630 N N . ILE A 1 195 ? 6.314 7.369 -8.098 1.00 83.12 195 ILE A N 1
ATOM 1631 C CA . ILE A 1 195 ? 5.957 6.806 -9.415 1.00 83.12 195 ILE A CA 1
ATOM 1632 C C . ILE A 1 195 ? 6.809 7.423 -10.533 1.00 83.12 195 ILE A C 1
ATOM 1634 O O . ILE A 1 195 ? 7.285 6.719 -11.427 1.00 83.12 195 ILE A O 1
ATOM 1638 N N . TYR A 1 196 ? 7.011 8.739 -10.458 1.00 84.06 196 TYR A N 1
ATOM 1639 C CA . TYR A 1 196 ? 7.915 9.504 -11.310 1.00 84.06 196 TYR A CA 1
ATOM 1640 C C . TYR A 1 196 ? 9.079 9.972 -10.455 1.00 84.06 196 TYR A C 1
ATOM 1642 O O . TYR A 1 196 ? 8.857 10.515 -9.379 1.00 84.06 196 TYR A O 1
ATOM 1650 N N . PHE A 1 197 ? 10.302 9.760 -10.924 1.00 81.19 197 PHE A N 1
ATOM 1651 C CA . PHE A 1 197 ? 11.500 10.080 -10.160 1.00 81.19 197 PHE A CA 1
ATOM 1652 C C . PHE A 1 197 ? 12.552 10.781 -11.010 1.00 81.19 197 PHE A C 1
ATOM 1654 O O . PHE A 1 197 ? 12.592 10.667 -12.233 1.00 81.19 197 PHE A O 1
ATOM 1661 N N . THR A 1 198 ? 13.431 11.504 -10.343 1.00 79.94 198 THR A N 1
ATOM 1662 C CA . THR A 1 198 ? 14.619 12.154 -10.886 1.00 79.94 198 THR A CA 1
ATOM 1663 C C . THR A 1 198 ? 15.874 11.362 -10.520 1.00 79.94 198 THR A C 1
ATOM 1665 O O . THR A 1 198 ? 15.856 10.472 -9.667 1.00 79.94 198 THR A O 1
ATOM 1668 N N . GLU A 1 199 ? 17.004 11.709 -11.134 1.00 76.31 199 GLU A N 1
ATOM 1669 C CA . GLU A 1 199 ? 18.307 11.104 -10.809 1.00 76.31 199 GLU A CA 1
ATOM 1670 C C . GLU A 1 199 ? 18.663 11.331 -9.330 1.00 76.31 199 GLU A C 1
ATOM 1672 O O . GLU A 1 199 ? 19.090 10.408 -8.641 1.00 76.31 199 GLU A O 1
ATOM 1677 N N . ARG A 1 200 ? 18.374 12.535 -8.815 1.00 75.62 200 ARG A N 1
ATOM 1678 C CA . ARG A 1 200 ? 18.610 12.926 -7.418 1.00 75.62 200 ARG A CA 1
ATOM 1679 C C . ARG A 1 200 ? 17.778 12.108 -6.431 1.00 75.62 200 ARG A C 1
ATOM 1681 O O . ARG A 1 200 ? 18.266 11.770 -5.357 1.00 75.62 200 ARG A O 1
ATOM 1688 N N . GLU A 1 201 ? 16.527 11.797 -6.764 1.00 77.50 201 GLU A N 1
ATOM 1689 C CA . GLU A 1 201 ? 15.677 10.944 -5.923 1.00 77.50 201 GLU A CA 1
ATOM 1690 C C . GLU A 1 201 ? 16.193 9.509 -5.903 1.00 77.50 201 GLU A C 1
ATOM 1692 O O . GLU A 1 201 ? 16.316 8.915 -4.831 1.00 77.50 201 GLU A O 1
ATOM 1697 N N . LEU A 1 202 ? 16.592 8.978 -7.061 1.00 76.75 202 LEU A N 1
ATOM 1698 C CA . LEU A 1 202 ? 17.207 7.657 -7.139 1.00 76.75 202 LEU A CA 1
ATOM 1699 C C . LEU A 1 202 ? 18.481 7.587 -6.279 1.00 76.75 202 LEU A C 1
ATOM 1701 O O . LEU A 1 202 ? 18.641 6.651 -5.496 1.00 76.75 202 LEU A O 1
ATOM 1705 N N . GLU A 1 203 ? 19.350 8.597 -6.359 1.00 74.94 203 GLU A N 1
ATOM 1706 C CA . GLU A 1 203 ? 20.550 8.719 -5.520 1.00 74.94 203 GLU A CA 1
ATOM 1707 C C . GLU A 1 203 ? 20.211 8.805 -4.029 1.00 74.94 203 GLU A C 1
ATOM 1709 O O . GLU A 1 203 ? 20.775 8.060 -3.223 1.00 74.94 203 GLU A O 1
ATOM 1714 N N . ARG A 1 204 ? 19.255 9.668 -3.660 1.00 77.81 204 ARG A N 1
ATOM 1715 C CA . ARG A 1 204 ? 18.811 9.871 -2.274 1.00 77.81 204 ARG A CA 1
ATOM 1716 C C . ARG A 1 204 ? 18.324 8.571 -1.642 1.00 77.81 204 ARG A C 1
ATOM 1718 O O . ARG A 1 204 ? 18.700 8.272 -0.511 1.00 77.81 204 ARG A O 1
ATOM 1725 N N . TYR A 1 205 ? 17.482 7.821 -2.346 1.00 73.88 205 TYR A N 1
ATOM 1726 C CA . TYR A 1 205 ? 16.853 6.624 -1.793 1.00 73.88 205 TYR A CA 1
ATOM 1727 C C . TYR A 1 205 ? 17.741 5.379 -1.872 1.00 73.88 205 TYR A C 1
ATOM 1729 O O . TYR A 1 205 ? 17.633 4.492 -1.022 1.00 73.88 205 TYR A O 1
ATOM 1737 N N . CYS A 1 206 ? 18.630 5.303 -2.867 1.00 68.56 206 CYS A N 1
ATOM 1738 C CA . CYS A 1 206 ? 19.463 4.122 -3.105 1.00 68.56 206 CYS A CA 1
ATOM 1739 C C . CYS A 1 206 ? 20.889 4.248 -2.552 1.00 68.56 206 CYS A C 1
ATOM 1741 O O . CYS A 1 206 ? 21.599 3.244 -2.514 1.00 68.56 206 CYS A O 1
ATOM 1743 N N . GLY A 1 207 ? 21.322 5.444 -2.130 1.00 61.69 207 GLY A N 1
ATOM 1744 C CA . GLY A 1 207 ? 22.607 5.673 -1.459 1.00 61.69 207 GLY A CA 1
ATOM 1745 C C . GLY A 1 207 ? 23.835 5.263 -2.278 1.00 61.69 207 GLY A C 1
ATOM 1746 O O . GLY A 1 207 ? 24.841 4.847 -1.707 1.00 61.69 207 GLY A O 1
ATOM 1747 N N . CYS A 1 208 ? 23.744 5.303 -3.609 1.00 55.78 208 CYS A N 1
ATOM 1748 C CA . CYS A 1 208 ? 24.811 4.848 -4.497 1.00 55.78 208 CYS A CA 1
ATOM 1749 C C . CYS A 1 208 ? 25.778 5.989 -4.831 1.00 55.78 208 CYS A C 1
ATOM 1751 O O . CYS A 1 208 ? 25.350 7.066 -5.229 1.00 55.78 208 CYS A O 1
ATOM 1753 N N . GLU A 1 209 ? 27.084 5.724 -4.721 1.00 52.00 209 GLU A N 1
ATOM 1754 C CA . GLU A 1 209 ? 28.150 6.686 -5.048 1.00 52.00 209 GLU A CA 1
ATOM 1755 C C . GLU A 1 209 ? 28.219 7.033 -6.552 1.00 52.00 209 GLU A C 1
ATOM 1757 O O . GLU A 1 209 ? 28.859 8.017 -6.914 1.00 52.00 209 GLU A O 1
ATOM 1762 N N . ASP A 1 210 ? 27.545 6.264 -7.421 1.00 54.34 210 ASP A N 1
ATOM 1763 C CA . ASP A 1 210 ? 27.445 6.525 -8.865 1.00 54.34 210 ASP A CA 1
ATOM 1764 C C . ASP A 1 210 ? 26.022 6.238 -9.398 1.00 54.34 210 ASP A C 1
ATOM 1766 O O . ASP A 1 210 ? 25.768 5.265 -10.117 1.00 54.34 210 ASP A O 1
ATOM 1770 N N . GLY A 1 211 ? 25.048 7.070 -9.003 1.00 58.88 211 GLY A N 1
ATOM 1771 C CA . GLY A 1 211 ? 23.647 6.977 -9.451 1.00 58.88 211 GLY A CA 1
ATOM 1772 C C . GLY A 1 211 ? 23.474 6.995 -10.977 1.00 58.88 211 GLY A C 1
ATOM 1773 O O . GLY A 1 211 ? 22.526 6.409 -11.508 1.00 58.88 211 GLY A O 1
ATOM 1774 N N . ASN A 1 212 ? 24.445 7.564 -11.695 1.00 63.94 212 ASN A N 1
ATOM 1775 C CA . ASN A 1 212 ? 24.470 7.632 -13.152 1.00 63.94 212 ASN A CA 1
ATOM 1776 C C . ASN A 1 212 ? 24.627 6.263 -13.829 1.00 63.94 212 ASN A C 1
ATOM 1778 O O . ASN A 1 212 ? 24.010 6.031 -14.870 1.00 63.94 212 ASN A O 1
ATOM 1782 N N . GLU A 1 213 ? 25.431 5.343 -13.284 1.00 66.12 213 GLU A N 1
ATOM 1783 C CA . GLU A 1 213 ? 25.602 4.013 -13.891 1.00 66.12 213 GLU A CA 1
ATOM 1784 C C . GLU A 1 213 ? 24.334 3.157 -13.728 1.00 66.12 213 GLU A C 1
ATOM 1786 O O . GLU A 1 213 ? 23.916 2.474 -14.665 1.00 66.12 213 GLU A O 1
ATOM 1791 N N . MET A 1 214 ? 23.673 3.244 -12.569 1.00 67.94 214 MET A N 1
ATOM 1792 C CA . MET A 1 214 ? 22.418 2.532 -12.303 1.00 67.94 214 MET A CA 1
ATOM 1793 C C . MET A 1 214 ? 21.284 3.027 -13.198 1.00 67.94 214 MET A C 1
ATOM 1795 O O . MET A 1 214 ? 20.570 2.226 -13.801 1.00 67.94 214 MET A O 1
ATOM 1799 N N . LEU A 1 215 ? 21.132 4.345 -13.302 1.00 72.19 215 LEU A N 1
ATOM 1800 C CA . LEU A 1 215 ? 20.118 4.957 -14.145 1.00 72.19 215 LEU A CA 1
ATOM 1801 C C . LEU A 1 215 ? 20.332 4.617 -15.622 1.00 72.19 215 LEU A C 1
ATOM 1803 O O . LEU A 1 215 ? 19.375 4.300 -16.326 1.00 72.19 215 LEU A O 1
ATOM 1807 N N . ARG A 1 216 ? 21.588 4.613 -16.085 1.00 72.62 216 ARG A N 1
ATOM 1808 C CA . ARG A 1 216 ? 21.923 4.140 -17.434 1.00 72.62 216 ARG A CA 1
ATOM 1809 C C . ARG A 1 216 ? 21.546 2.681 -17.624 1.00 72.62 216 ARG A C 1
ATOM 1811 O O . ARG A 1 216 ? 20.921 2.375 -18.627 1.00 72.62 216 ARG A O 1
ATOM 1818 N N . ALA A 1 217 ? 21.840 1.807 -16.665 1.00 69.25 217 ALA A N 1
ATOM 1819 C CA . ALA A 1 217 ? 21.441 0.404 -16.749 1.00 69.25 217 ALA A CA 1
ATOM 1820 C C . ALA A 1 217 ? 19.908 0.230 -16.783 1.00 69.25 217 ALA A C 1
ATOM 1822 O O . ALA A 1 217 ? 19.410 -0.592 -17.549 1.00 69.25 217 ALA A O 1
ATOM 1823 N N . LEU A 1 218 ? 19.154 1.019 -16.005 1.00 72.56 218 LEU A N 1
ATOM 1824 C CA . LEU A 1 218 ? 17.687 1.040 -16.053 1.00 72.56 218 LEU A CA 1
ATOM 1825 C C . LEU A 1 218 ? 17.177 1.485 -17.433 1.00 72.56 218 LEU A C 1
ATOM 1827 O O . LEU A 1 218 ? 16.315 0.821 -18.005 1.00 72.56 218 LEU A O 1
ATOM 1831 N N . LEU A 1 219 ? 17.733 2.562 -17.993 1.00 77.69 219 LEU A N 1
ATOM 1832 C CA . LEU A 1 219 ? 17.366 3.057 -19.324 1.00 77.69 219 LEU A CA 1
ATOM 1833 C C . LEU A 1 219 ? 17.736 2.065 -20.433 1.00 77.69 219 LEU A C 1
ATOM 1835 O O . LEU A 1 219 ? 16.925 1.794 -21.312 1.00 77.69 219 LEU A O 1
ATOM 1839 N N . GLU A 1 220 ? 18.943 1.499 -20.386 1.00 75.69 220 GLU A N 1
ATOM 1840 C CA . GLU A 1 220 ? 19.441 0.528 -21.368 1.00 75.69 220 GLU A CA 1
ATOM 1841 C C . GLU A 1 220 ? 18.658 -0.788 -21.327 1.00 75.69 220 GLU A C 1
ATOM 1843 O O . GLU A 1 220 ? 18.453 -1.403 -22.369 1.00 75.69 220 GLU A O 1
ATOM 1848 N N . SER A 1 221 ? 18.172 -1.199 -20.149 1.00 73.62 221 SER A N 1
ATOM 1849 C CA . SER A 1 221 ? 17.286 -2.364 -20.017 1.00 73.62 221 SER A CA 1
ATOM 1850 C C . SER A 1 221 ? 15.903 -2.150 -20.639 1.00 73.62 221 SER A C 1
ATOM 1852 O O . SER A 1 221 ? 15.137 -3.099 -20.791 1.00 73.62 221 SER A O 1
ATOM 1854 N N . GLY A 1 222 ? 15.558 -0.898 -20.949 1.00 82.00 222 GLY A N 1
ATOM 1855 C CA . GLY A 1 222 ? 14.239 -0.512 -21.422 1.00 82.00 222 GLY A CA 1
ATOM 1856 C C . GLY A 1 222 ? 13.152 -0.579 -20.353 1.00 82.00 222 GLY A C 1
ATOM 1857 O O . GLY A 1 222 ? 12.006 -0.364 -20.705 1.00 82.00 222 GLY A O 1
ATOM 1858 N N . LEU A 1 223 ? 13.459 -0.859 -19.077 1.00 84.94 223 LEU A N 1
ATOM 1859 C CA . LEU A 1 223 ? 12.467 -0.979 -17.992 1.00 84.94 223 LEU A CA 1
ATOM 1860 C C . LEU A 1 223 ? 11.858 0.353 -17.548 1.00 84.94 223 LEU A C 1
ATOM 1862 O O . LEU A 1 223 ? 10.781 0.370 -16.945 1.00 84.94 223 LEU A O 1
ATOM 1866 N N . ILE A 1 224 ? 12.559 1.453 -17.815 1.00 86.25 224 ILE A N 1
ATOM 1867 C CA . ILE A 1 224 ? 12.101 2.800 -17.498 1.00 86.25 224 ILE A CA 1
ATOM 1868 C C . ILE A 1 224 ? 12.122 3.676 -18.744 1.00 86.25 224 ILE A C 1
ATOM 1870 O O . ILE A 1 224 ? 12.987 3.546 -19.611 1.00 86.25 224 ILE A O 1
ATOM 1874 N N . HIS A 1 225 ? 11.190 4.614 -18.783 1.00 84.12 225 HIS A N 1
ATOM 1875 C CA . HIS A 1 225 ? 11.110 5.669 -19.776 1.00 84.12 225 HIS A CA 1
ATOM 1876 C C . HIS A 1 225 ? 11.647 6.970 -19.207 1.00 84.12 225 HIS A C 1
ATOM 1878 O O . HIS A 1 225 ? 11.568 7.212 -18.002 1.00 84.12 225 HIS A O 1
ATOM 1884 N N . LYS A 1 226 ? 12.155 7.825 -20.096 1.00 80.75 226 LYS A N 1
ATOM 1885 C CA . LYS A 1 226 ? 12.505 9.209 -19.784 1.00 80.75 226 LYS A CA 1
ATOM 1886 C C . LYS A 1 226 ? 11.538 10.149 -20.488 1.00 80.75 226 LYS A C 1
ATOM 1888 O O . LYS A 1 226 ? 11.469 10.155 -21.716 1.00 80.75 226 LYS A O 1
ATOM 1893 N N . SER A 1 227 ? 10.877 10.996 -19.710 1.00 72.75 227 SER A N 1
ATOM 1894 C CA . SER A 1 227 ? 9.972 12.030 -20.201 1.00 72.75 227 SER A CA 1
ATOM 1895 C C . SER A 1 227 ? 10.350 13.370 -19.569 1.00 72.75 227 SER A C 1
ATOM 1897 O O . SER A 1 227 ? 10.067 13.637 -18.402 1.00 72.75 227 SER A O 1
ATOM 1899 N N . GLY A 1 228 ? 11.060 14.209 -20.327 1.00 69.06 228 GLY A N 1
ATOM 1900 C CA . GLY A 1 228 ? 11.644 15.445 -19.798 1.00 69.06 228 GLY A CA 1
ATOM 1901 C C . GLY A 1 228 ? 12.712 15.159 -18.735 1.00 69.06 228 GLY A C 1
ATOM 1902 O O . GLY A 1 228 ? 13.696 14.466 -19.017 1.00 69.06 228 GLY A O 1
ATOM 1903 N N . LYS A 1 229 ? 12.516 15.701 -17.524 1.00 65.62 229 LYS A N 1
ATOM 1904 C CA . LYS A 1 229 ? 13.373 15.453 -16.348 1.00 65.62 229 LYS A CA 1
ATOM 1905 C C . LYS A 1 229 ? 12.994 14.195 -15.557 1.00 65.62 229 LYS A C 1
ATOM 1907 O O . LYS A 1 229 ? 13.760 13.778 -14.692 1.00 65.62 229 LYS A O 1
ATOM 1912 N N . TRP A 1 230 ? 11.838 13.605 -15.855 1.00 75.56 230 TRP A N 1
ATOM 1913 C CA . TRP A 1 230 ? 11.273 12.493 -15.103 1.00 75.56 230 TRP A CA 1
ATOM 1914 C C . TRP A 1 230 ? 11.623 11.147 -15.722 1.00 75.56 230 TRP A C 1
ATOM 1916 O O . TRP A 1 230 ? 11.617 10.972 -16.944 1.00 75.56 230 TRP A O 1
ATOM 1926 N N . TYR A 1 231 ? 11.854 10.187 -14.844 1.00 82.94 231 TYR A N 1
ATOM 1927 C CA . TYR A 1 231 ? 11.964 8.772 -15.129 1.00 82.94 231 TYR A CA 1
ATOM 1928 C C . TYR A 1 231 ? 10.763 8.050 -14.535 1.00 82.94 231 TYR A C 1
ATOM 1930 O O . TYR A 1 231 ? 10.270 8.426 -13.473 1.00 82.94 231 TYR A O 1
ATOM 1938 N N . HIS A 1 232 ? 10.279 7.020 -15.217 1.00 86.12 232 HIS A N 1
ATOM 1939 C CA . HIS A 1 232 ? 9.197 6.188 -14.703 1.00 86.12 232 HIS A CA 1
ATOM 1940 C C . HIS A 1 232 ? 9.251 4.787 -15.296 1.00 86.12 232 HIS A C 1
ATOM 1942 O O . HIS A 1 232 ? 9.715 4.593 -16.418 1.00 86.12 232 HIS A O 1
ATOM 1948 N N . PHE A 1 233 ? 8.737 3.807 -14.561 1.00 89.50 233 PHE A N 1
ATOM 1949 C CA . PHE A 1 233 ? 8.503 2.471 -15.103 1.00 89.50 233 PHE A CA 1
ATOM 1950 C C . PHE A 1 233 ? 7.348 2.494 -16.111 1.00 89.50 233 PHE A C 1
ATOM 1952 O O . PHE A 1 233 ? 6.593 3.466 -16.201 1.00 89.50 233 PHE A O 1
ATOM 1959 N N . TRP A 1 234 ? 7.195 1.418 -16.882 1.00 88.69 234 TRP A N 1
ATOM 1960 C CA . TRP A 1 234 ? 6.105 1.297 -17.861 1.00 88.69 234 TRP A CA 1
ATOM 1961 C C . TRP A 1 234 ? 4.734 1.476 -17.206 1.00 88.69 234 TRP A C 1
ATOM 1963 O O . TRP A 1 234 ? 3.878 2.208 -17.706 1.00 88.69 234 TRP A O 1
ATOM 1973 N N . ASN A 1 235 ? 4.566 0.827 -16.055 1.00 86.88 235 ASN A N 1
ATOM 1974 C CA . ASN A 1 235 ? 3.382 0.855 -15.214 1.00 86.88 235 ASN A CA 1
ATOM 1975 C C . ASN A 1 235 ? 3.751 0.478 -13.764 1.00 86.88 235 ASN A C 1
ATOM 1977 O O . ASN A 1 235 ? 4.892 0.106 -13.470 1.00 86.88 235 ASN A O 1
ATOM 1981 N N . HIS A 1 236 ? 2.773 0.577 -12.862 1.00 88.50 236 HIS A N 1
ATOM 1982 C CA . HIS A 1 236 ? 2.948 0.264 -11.440 1.00 88.50 236 HIS A CA 1
ATOM 1983 C C . HIS A 1 236 ? 3.317 -1.197 -11.192 1.00 88.50 236 HIS A C 1
ATOM 1985 O O . HIS A 1 236 ? 4.108 -1.485 -10.301 1.00 88.50 236 HIS A O 1
ATOM 1991 N N . ASP A 1 237 ? 2.796 -2.123 -11.995 1.00 90.94 237 ASP A N 1
ATOM 1992 C CA . ASP A 1 237 ? 3.082 -3.542 -11.818 1.00 90.94 237 ASP A CA 1
ATOM 1993 C C . ASP A 1 237 ? 4.544 -3.873 -12.108 1.00 90.94 237 ASP A C 1
ATOM 1995 O O . ASP A 1 237 ? 5.166 -4.591 -11.331 1.00 90.94 237 ASP A O 1
ATOM 1999 N N . MET A 1 238 ? 5.134 -3.308 -13.165 1.00 91.00 238 MET A N 1
ATOM 2000 C CA . MET A 1 238 ? 6.569 -3.462 -13.431 1.00 91.00 238 MET A CA 1
ATOM 2001 C C . MET A 1 238 ? 7.406 -3.016 -12.233 1.00 91.00 238 MET A C 1
ATOM 2003 O O . MET A 1 238 ? 8.307 -3.744 -11.815 1.00 91.00 238 MET A O 1
ATOM 2007 N N . LEU A 1 239 ? 7.074 -1.855 -11.660 1.00 92.50 239 LEU A N 1
ATOM 2008 C CA . LEU A 1 239 ? 7.714 -1.347 -10.452 1.00 92.50 239 LEU A CA 1
ATOM 2009 C C . LEU A 1 239 ? 7.542 -2.337 -9.288 1.00 92.50 239 LEU A C 1
ATOM 2011 O O . LEU A 1 239 ? 8.534 -2.793 -8.730 1.00 92.50 239 LEU A O 1
ATOM 2015 N N . TRP A 1 240 ? 6.313 -2.729 -8.951 1.00 94.56 240 TRP A N 1
ATOM 2016 C CA . TRP A 1 240 ? 6.034 -3.564 -7.779 1.00 94.56 240 TRP A CA 1
ATOM 2017 C C . TRP A 1 240 ? 6.561 -4.998 -7.886 1.00 94.56 240 TRP A C 1
ATOM 2019 O O . TRP A 1 240 ? 7.096 -5.526 -6.909 1.00 94.56 240 TRP A O 1
ATOM 2029 N N . TYR A 1 241 ? 6.487 -5.637 -9.056 1.00 94.88 241 TYR A N 1
ATOM 2030 C CA . TYR A 1 241 ? 7.074 -6.967 -9.241 1.00 94.88 241 TYR A CA 1
ATOM 2031 C C . TYR A 1 241 ? 8.609 -6.924 -9.184 1.00 94.88 241 TYR A C 1
ATOM 2033 O O . TYR A 1 241 ? 9.211 -7.852 -8.641 1.00 94.88 241 TYR A O 1
ATOM 2041 N N . LEU A 1 242 ? 9.256 -5.845 -9.648 1.00 92.19 242 LEU A N 1
ATOM 2042 C CA . LEU A 1 242 ? 10.691 -5.621 -9.419 1.00 92.19 242 LEU A CA 1
ATOM 2043 C C . LEU A 1 242 ? 11.005 -5.398 -7.934 1.00 92.19 242 LEU A C 1
ATOM 2045 O O . LEU A 1 242 ? 11.975 -5.959 -7.420 1.00 92.19 242 LEU A O 1
ATOM 2049 N N . SER A 1 243 ? 10.178 -4.623 -7.233 1.00 94.44 243 SER A N 1
ATOM 2050 C CA . SER A 1 243 ? 10.299 -4.386 -5.792 1.00 94.44 243 SER A CA 1
ATOM 2051 C C . SER A 1 243 ? 10.206 -5.680 -4.992 1.00 94.44 243 SER A C 1
ATOM 2053 O O . SER A 1 243 ? 11.007 -5.910 -4.085 1.00 94.44 243 SER A O 1
ATOM 2055 N N . LEU A 1 244 ? 9.284 -6.570 -5.364 1.00 96.00 244 LEU A N 1
ATOM 2056 C CA . LEU A 1 244 ? 9.102 -7.862 -4.709 1.00 96.00 244 LEU A CA 1
ATOM 2057 C C . LEU A 1 244 ? 10.329 -8.765 -4.846 1.00 96.00 244 LEU A C 1
ATOM 2059 O O . LEU A 1 244 ? 10.711 -9.415 -3.874 1.00 96.00 244 LEU A O 1
ATOM 2063 N N . LYS A 1 245 ? 11.005 -8.762 -6.004 1.00 92.88 245 LYS A N 1
ATOM 2064 C CA . LYS A 1 245 ? 12.280 -9.486 -6.168 1.00 92.88 245 LYS A CA 1
ATOM 2065 C C . LYS A 1 245 ? 13.321 -9.029 -5.149 1.00 92.88 245 LYS A C 1
ATOM 2067 O O . LYS A 1 245 ? 14.078 -9.848 -4.641 1.00 92.88 245 LYS A O 1
ATOM 2072 N N . SER A 1 246 ? 13.324 -7.742 -4.795 1.00 92.88 246 SER A N 1
ATOM 2073 C CA . SER A 1 246 ? 14.223 -7.207 -3.770 1.00 92.88 246 SER A CA 1
ATOM 2074 C C . SER A 1 246 ? 14.009 -7.880 -2.420 1.00 92.88 246 SER A C 1
ATOM 2076 O O . SER A 1 246 ? 14.990 -8.228 -1.771 1.00 92.88 246 SER A O 1
ATOM 2078 N N . ILE A 1 247 ? 12.749 -8.075 -2.015 1.00 95.31 247 ILE A N 1
ATOM 2079 C CA . ILE A 1 247 ? 12.379 -8.736 -0.754 1.00 95.31 247 ILE A CA 1
ATOM 2080 C C . ILE A 1 247 ? 12.690 -10.229 -0.817 1.00 95.31 247 ILE A C 1
ATOM 2082 O O . ILE A 1 247 ? 13.279 -10.775 0.111 1.00 95.31 247 ILE A O 1
ATOM 2086 N N . GLN A 1 248 ? 12.354 -10.890 -1.926 1.00 93.00 248 GLN A N 1
ATOM 2087 C CA . GLN A 1 248 ? 12.561 -12.332 -2.095 1.00 93.00 248 GLN A CA 1
ATOM 2088 C C . GLN A 1 248 ? 14.036 -12.744 -1.980 1.00 93.00 248 GLN A C 1
ATOM 2090 O O . GLN A 1 248 ? 14.326 -13.824 -1.467 1.00 93.00 248 GLN A O 1
ATOM 2095 N N . GLU A 1 249 ? 14.948 -11.868 -2.398 1.00 91.44 249 GLU A N 1
ATOM 2096 C CA . GLU A 1 249 ? 16.401 -12.078 -2.368 1.00 91.44 249 GLU A CA 1
ATOM 2097 C C . GLU A 1 249 ? 17.059 -11.706 -1.030 1.00 91.44 249 GLU A C 1
ATOM 2099 O O . GLU A 1 249 ? 18.263 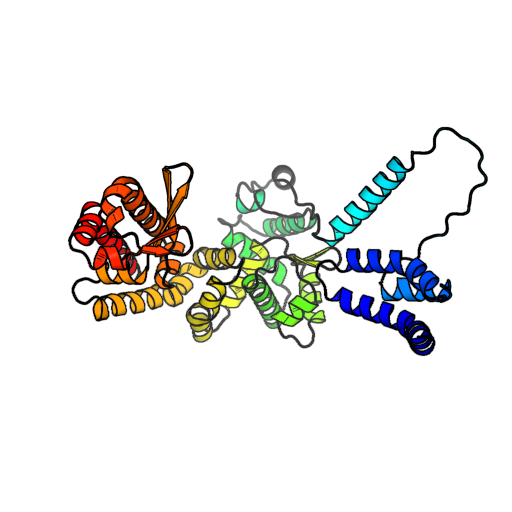-11.901 -0.848 1.00 91.44 249 GLU A O 1
ATOM 2104 N N . MET A 1 250 ? 16.306 -11.145 -0.081 1.00 93.81 250 MET A N 1
ATOM 2105 C CA . MET A 1 250 ? 16.819 -10.901 1.266 1.00 93.81 250 MET A CA 1
ATOM 2106 C C . MET A 1 250 ? 17.059 -12.223 2.002 1.00 93.81 250 MET A C 1
ATOM 2108 O O . MET A 1 250 ? 16.389 -13.225 1.750 1.00 93.81 250 MET A O 1
ATOM 2112 N N . SER A 1 251 ? 17.992 -12.218 2.959 1.00 95.31 251 SER A N 1
ATOM 2113 C CA . SER A 1 251 ? 18.074 -13.321 3.920 1.00 95.31 251 SER A CA 1
ATOM 2114 C C . SER A 1 251 ? 16.801 -13.374 4.764 1.00 95.31 251 SER A C 1
ATOM 2116 O O . SER A 1 251 ? 16.124 -12.357 4.929 1.00 95.31 251 SER A O 1
ATOM 2118 N N . GLU A 1 252 ? 16.496 -14.538 5.332 1.00 96.25 252 GLU A N 1
ATOM 2119 C CA . GLU A 1 252 ? 15.302 -14.712 6.167 1.00 96.25 252 GLU A CA 1
ATOM 2120 C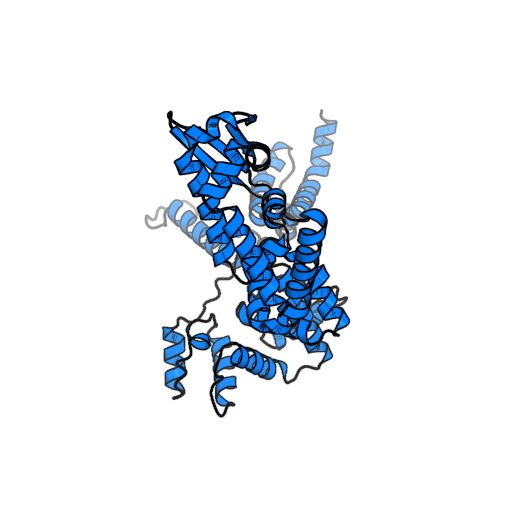 C . GLU A 1 252 ? 15.283 -13.743 7.356 1.00 96.25 252 GLU A C 1
ATOM 2122 O O . GLU A 1 252 ? 14.258 -13.126 7.633 1.00 96.25 252 GLU A O 1
ATOM 2127 N N . GLU A 1 253 ? 16.434 -13.485 7.987 1.00 96.75 253 GLU A N 1
ATOM 2128 C CA . GLU A 1 253 ? 16.529 -12.511 9.081 1.00 96.75 253 GLU A CA 1
ATOM 2129 C C . GLU A 1 253 ? 16.178 -11.093 8.615 1.00 96.75 253 GLU A C 1
ATOM 2131 O O . GLU A 1 253 ? 15.552 -10.326 9.347 1.00 96.75 253 GLU A O 1
ATOM 2136 N N . ARG A 1 254 ? 16.567 -10.724 7.387 1.00 96.31 254 ARG A N 1
ATOM 2137 C CA . ARG A 1 254 ? 16.259 -9.399 6.846 1.00 96.31 254 ARG A CA 1
ATOM 2138 C C . ARG A 1 254 ? 14.815 -9.296 6.357 1.00 96.31 254 ARG A C 1
ATOM 2140 O O . ARG A 1 254 ? 14.245 -8.220 6.508 1.00 96.31 254 ARG A O 1
ATOM 2147 N N . LYS A 1 255 ? 14.222 -10.370 5.822 1.00 96.81 255 LYS A N 1
ATOM 2148 C CA . LYS A 1 255 ? 12.782 -10.414 5.507 1.00 96.81 255 LYS A CA 1
ATOM 2149 C C . LYS A 1 255 ? 11.950 -10.248 6.769 1.00 96.81 255 LYS A C 1
ATOM 2151 O O . LYS A 1 255 ? 11.057 -9.410 6.790 1.00 96.81 255 LYS A O 1
ATOM 2156 N N . GLN A 1 256 ? 12.290 -10.985 7.826 1.00 97.19 256 GLN A N 1
ATOM 2157 C CA . GLN A 1 256 ? 11.613 -10.866 9.110 1.00 97.19 256 GLN A CA 1
ATOM 2158 C C . GLN A 1 256 ? 11.664 -9.422 9.622 1.00 97.19 256 GLN A C 1
ATOM 2160 O O . GLN A 1 256 ? 10.623 -8.849 9.931 1.00 97.19 256 GLN A O 1
ATOM 2165 N N . LEU A 1 257 ? 12.852 -8.810 9.647 1.00 97.31 257 LEU A N 1
ATOM 2166 C CA . LEU A 1 257 ? 13.005 -7.421 10.084 1.00 97.31 257 LEU A CA 1
ATOM 2167 C C . LEU A 1 257 ? 12.250 -6.435 9.177 1.00 97.31 257 LEU A C 1
ATOM 2169 O O . LEU A 1 257 ? 11.654 -5.482 9.667 1.00 97.31 257 LEU A O 1
ATOM 2173 N N . TYR A 1 258 ? 12.226 -6.678 7.864 1.00 96.81 258 TYR A N 1
ATOM 2174 C CA . TYR A 1 258 ? 11.455 -5.855 6.936 1.00 96.81 258 TYR A CA 1
ATOM 2175 C C . TYR A 1 258 ? 9.964 -5.847 7.289 1.00 96.81 258 TYR A C 1
ATOM 2177 O O . TYR A 1 258 ? 9.376 -4.782 7.433 1.00 96.81 258 TYR A O 1
ATOM 2185 N N . TYR A 1 259 ? 9.360 -7.019 7.474 1.00 96.75 259 TYR A N 1
ATOM 2186 C CA . TYR A 1 259 ? 7.936 -7.125 7.789 1.00 96.75 259 TYR A CA 1
ATOM 2187 C C . TYR A 1 259 ? 7.590 -6.667 9.213 1.00 96.75 259 TYR A C 1
ATOM 2189 O O . TYR A 1 259 ? 6.497 -6.150 9.415 1.00 96.75 259 TYR A O 1
ATOM 2197 N N . GLN A 1 260 ? 8.493 -6.836 10.186 1.00 95.19 260 GLN A N 1
ATOM 2198 C CA . GLN A 1 260 ? 8.228 -6.532 11.603 1.00 95.19 260 GLN A CA 1
ATOM 2199 C C . GLN A 1 260 ? 8.568 -5.100 12.015 1.00 95.19 260 GLN A C 1
ATOM 2201 O O . GLN A 1 260 ? 7.972 -4.598 12.963 1.00 95.19 260 GLN A O 1
ATOM 2206 N N . GLU A 1 261 ? 9.518 -4.451 11.340 1.00 94.19 261 GLU A N 1
ATOM 2207 C CA . GLU A 1 261 ? 10.013 -3.128 11.736 1.00 94.19 261 GLU A CA 1
ATOM 2208 C C . GLU A 1 261 ? 9.888 -2.097 10.611 1.00 94.19 261 GLU A C 1
ATOM 2210 O O . GLU A 1 261 ? 9.371 -1.010 10.853 1.00 94.19 261 GLU A O 1
ATOM 2215 N N . ASP A 1 262 ? 10.308 -2.419 9.380 1.00 94.38 262 ASP A N 1
ATOM 2216 C CA . ASP A 1 262 ? 10.304 -1.433 8.288 1.00 94.38 262 ASP A CA 1
ATOM 2217 C C . ASP A 1 262 ? 8.888 -1.185 7.732 1.00 94.38 262 ASP A C 1
ATOM 2219 O O . ASP A 1 262 ? 8.475 -0.041 7.567 1.00 94.38 262 ASP A O 1
ATOM 2223 N N . LEU A 1 263 ? 8.138 -2.248 7.420 1.00 94.44 263 LEU A N 1
ATOM 2224 C CA . LEU A 1 263 ? 6.814 -2.161 6.795 1.00 94.44 263 LEU A CA 1
ATOM 2225 C C . LEU A 1 263 ? 5.770 -1.446 7.678 1.00 94.44 263 LEU A C 1
ATOM 2227 O O . LEU A 1 263 ? 5.006 -0.658 7.123 1.00 94.44 263 LEU A O 1
ATOM 2231 N N . PRO A 1 264 ? 5.729 -1.637 9.015 1.00 92.88 264 PRO A N 1
ATOM 2232 C CA . PRO A 1 264 ? 4.841 -0.869 9.889 1.00 92.88 264 PRO A CA 1
ATOM 2233 C C . PRO A 1 264 ? 5.069 0.644 9.839 1.00 92.88 264 PRO A C 1
ATOM 2235 O O . PRO A 1 264 ? 4.104 1.392 9.932 1.00 92.88 264 PRO A O 1
ATOM 2238 N N . VAL A 1 265 ? 6.311 1.106 9.642 1.00 91.81 265 VAL A N 1
ATOM 2239 C CA . VAL A 1 265 ? 6.604 2.546 9.499 1.00 91.81 265 VAL A CA 1
ATOM 2240 C C . VAL A 1 265 ? 5.923 3.118 8.257 1.00 91.81 265 VAL A C 1
ATOM 2242 O O . VAL A 1 265 ? 5.451 4.249 8.285 1.00 91.81 265 VAL A O 1
ATOM 2245 N N . LEU A 1 266 ? 5.813 2.319 7.193 1.00 90.50 266 LEU A N 1
ATOM 2246 C CA . LEU A 1 266 ? 5.166 2.742 5.954 1.00 90.50 266 LEU A CA 1
ATOM 2247 C C . LEU A 1 266 ? 3.652 2.892 6.108 1.00 90.50 266 LEU A C 1
ATOM 2249 O O . LEU A 1 266 ? 3.050 3.583 5.301 1.00 90.50 266 LEU A O 1
ATOM 2253 N N . TRP A 1 267 ? 3.024 2.276 7.113 1.00 86.69 267 TRP A N 1
ATOM 2254 C CA . TRP A 1 267 ? 1.565 2.298 7.284 1.00 86.69 267 TRP A CA 1
ATOM 2255 C C . TRP A 1 267 ? 1.007 3.693 7.602 1.00 86.69 267 TRP A C 1
ATOM 2257 O O . TRP A 1 267 ? -0.159 3.961 7.321 1.00 86.69 267 TRP A O 1
ATOM 2267 N N . ASP A 1 268 ? 1.852 4.569 8.152 1.00 79.31 268 ASP A N 1
ATOM 2268 C CA . ASP A 1 268 ? 1.536 5.970 8.441 1.00 79.31 268 ASP A CA 1
ATOM 2269 C C . ASP A 1 268 ? 1.975 6.924 7.307 1.00 79.31 268 ASP A C 1
ATOM 2271 O O . ASP A 1 268 ? 1.710 8.128 7.368 1.00 79.31 268 ASP A O 1
ATOM 2275 N N . GLU A 1 269 ? 2.667 6.419 6.278 1.00 85.00 269 GLU A N 1
ATOM 2276 C CA . GLU A 1 269 ? 3.149 7.222 5.151 1.00 85.00 269 GLU A CA 1
ATOM 2277 C C . GLU A 1 269 ? 2.091 7.330 4.040 1.00 85.00 269 GLU A C 1
ATOM 2279 O O . GLU A 1 269 ? 1.454 6.357 3.636 1.00 85.00 269 GLU A O 1
ATOM 2284 N N . GLU A 1 270 ? 1.902 8.540 3.512 1.00 78.62 270 GLU A N 1
ATOM 2285 C CA . GLU A 1 270 ? 0.914 8.800 2.466 1.00 78.62 270 GLU A CA 1
ATOM 2286 C C . GLU A 1 270 ? 1.275 8.066 1.159 1.00 78.62 270 GLU A C 1
ATOM 2288 O O . GLU A 1 270 ? 2.388 8.177 0.646 1.00 78.62 270 GLU A O 1
ATOM 2293 N N . GLY A 1 271 ? 0.314 7.326 0.594 1.00 80.00 271 GLY A N 1
ATOM 2294 C CA . GLY A 1 271 ? 0.448 6.673 -0.716 1.00 80.00 271 GLY A CA 1
ATOM 2295 C C . GLY A 1 271 ? 1.126 5.295 -0.720 1.00 80.00 271 GLY A C 1
ATOM 2296 O O . GLY A 1 271 ? 1.236 4.679 -1.780 1.00 80.00 271 GLY A 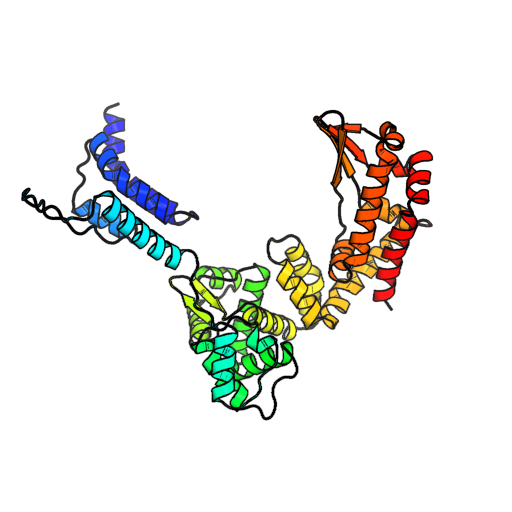O 1
ATOM 2297 N N . THR A 1 272 ? 1.548 4.768 0.430 1.00 87.06 272 THR A N 1
ATOM 2298 C CA . THR A 1 272 ? 2.182 3.435 0.544 1.00 87.06 272 THR A CA 1
ATOM 2299 C C . THR A 1 272 ? 1.172 2.285 0.659 1.00 87.06 272 THR A C 1
ATOM 2301 O O . THR A 1 272 ? 1.541 1.112 0.539 1.00 87.06 272 THR A O 1
ATOM 2304 N N . GLU A 1 273 ? -0.113 2.591 0.859 1.00 88.56 273 GLU A N 1
ATOM 2305 C CA . GLU A 1 273 ? -1.175 1.601 1.063 1.00 88.56 273 GLU A CA 1
ATOM 2306 C C . GLU A 1 273 ? -1.263 0.582 -0.088 1.00 88.56 273 GLU A C 1
ATOM 2308 O O . GLU A 1 273 ? -1.463 -0.621 0.131 1.00 88.56 273 GLU A O 1
ATOM 2313 N N . ASP A 1 274 ? -1.077 1.047 -1.321 1.00 90.69 274 ASP A N 1
ATOM 2314 C CA . ASP A 1 274 ? -1.093 0.200 -2.510 1.00 90.69 274 ASP A CA 1
ATOM 2315 C C . ASP A 1 274 ? 0.055 -0.820 -2.493 1.00 90.69 274 ASP A C 1
ATOM 2317 O O . ASP A 1 274 ? -0.135 -1.988 -2.840 1.00 90.69 274 ASP A O 1
ATOM 2321 N N . TRP A 1 275 ? 1.236 -0.415 -2.016 1.00 94.00 275 TRP A N 1
ATOM 2322 C CA . TRP A 1 275 ? 2.385 -1.308 -1.870 1.00 94.00 275 TRP A CA 1
ATOM 2323 C C . TRP A 1 275 ? 2.141 -2.381 -0.800 1.00 94.00 275 TRP A C 1
ATOM 2325 O O . TRP A 1 275 ? 2.400 -3.564 -1.033 1.00 94.00 275 TRP A O 1
ATOM 2335 N N . ILE A 1 276 ? 1.570 -2.000 0.345 1.00 94.62 276 ILE A N 1
ATOM 2336 C CA . ILE A 1 276 ? 1.192 -2.941 1.411 1.00 94.62 276 ILE A CA 1
ATOM 2337 C C . ILE A 1 276 ? 0.160 -3.954 0.887 1.00 94.62 276 ILE A C 1
ATOM 2339 O O . ILE A 1 276 ? 0.287 -5.161 1.113 1.00 94.62 276 ILE A O 1
ATOM 2343 N N . SER A 1 277 ? -0.838 -3.477 0.136 1.00 94.00 277 SER A N 1
ATOM 2344 C CA . SER A 1 277 ? -1.853 -4.322 -0.511 1.00 94.00 277 SER A CA 1
ATOM 2345 C C . SER A 1 277 ? -1.220 -5.303 -1.493 1.00 94.00 277 SER A C 1
ATOM 2347 O O . SER A 1 277 ? -1.538 -6.493 -1.483 1.00 94.00 277 SER A O 1
ATOM 2349 N N . PHE A 1 278 ? -0.273 -4.821 -2.297 1.00 95.25 278 PHE A N 1
ATOM 2350 C CA . PHE A 1 278 ? 0.452 -5.646 -3.248 1.00 95.25 278 PHE A CA 1
ATOM 2351 C C . PHE A 1 278 ? 1.234 -6.770 -2.553 1.00 95.25 278 PHE A C 1
ATOM 2353 O O . PHE A 1 278 ? 1.174 -7.915 -3.009 1.00 95.25 278 PHE A O 1
ATOM 2360 N N . LEU A 1 279 ? 1.924 -6.482 -1.441 1.00 96.31 279 LEU A N 1
ATOM 2361 C CA . LEU A 1 279 ? 2.640 -7.496 -0.658 1.00 96.31 279 LEU A CA 1
ATOM 2362 C C . LEU A 1 279 ? 1.697 -8.545 -0.067 1.00 96.31 279 LEU A C 1
ATOM 2364 O O . LEU A 1 279 ? 1.974 -9.738 -0.188 1.00 96.31 279 LEU A O 1
ATOM 2368 N N . LYS A 1 280 ? 0.553 -8.126 0.488 1.00 95.50 280 LYS A N 1
ATOM 2369 C CA . LYS A 1 280 ? -0.480 -9.044 0.996 1.00 95.50 280 LYS A CA 1
ATOM 2370 C C . LYS A 1 280 ? -0.911 -10.058 -0.068 1.00 95.50 280 LYS A C 1
ATOM 2372 O O . LYS A 1 280 ? -1.080 -11.236 0.231 1.00 95.50 280 LYS A O 1
ATOM 2377 N N . GLU A 1 281 ? -1.094 -9.607 -1.306 1.00 94.38 281 GLU A N 1
ATOM 2378 C CA . GLU A 1 281 ? -1.565 -10.449 -2.412 1.00 94.38 281 GLU A CA 1
ATOM 2379 C C . GLU A 1 281 ? -0.461 -11.316 -3.032 1.00 94.38 281 GLU A C 1
ATOM 2381 O O . GLU A 1 281 ? -0.727 -12.434 -3.479 1.00 94.38 281 GLU A O 1
ATOM 2386 N N . ASN A 1 282 ? 0.778 -10.815 -3.083 1.00 95.25 282 ASN A N 1
ATOM 2387 C CA . ASN A 1 282 ? 1.846 -11.426 -3.880 1.00 95.25 282 ASN A CA 1
ATOM 2388 C C . ASN A 1 282 ? 2.936 -12.126 -3.061 1.00 95.25 282 ASN A C 1
ATOM 2390 O O . ASN A 1 282 ? 3.645 -12.963 -3.638 1.00 95.25 282 ASN A O 1
ATOM 2394 N N . ASP A 1 283 ? 3.031 -11.841 -1.761 1.00 95.75 283 ASP A N 1
ATOM 2395 C CA . ASP A 1 283 ? 3.989 -12.414 -0.804 1.00 95.75 283 ASP A CA 1
ATOM 2396 C C . ASP A 1 283 ? 3.308 -12.866 0.503 1.00 95.75 283 ASP A C 1
ATOM 2398 O O . ASP A 1 283 ? 3.856 -12.735 1.597 1.00 95.75 283 ASP A O 1
ATOM 2402 N N . TRP A 1 284 ? 2.085 -13.399 0.380 1.00 95.69 284 TRP A N 1
ATOM 2403 C CA . TRP A 1 284 ? 1.210 -13.738 1.507 1.00 95.69 284 TRP A CA 1
ATOM 2404 C C . TRP A 1 284 ? 1.865 -14.597 2.593 1.00 95.69 284 TRP A C 1
ATOM 2406 O O . TRP A 1 284 ? 1.616 -14.354 3.765 1.00 95.69 284 TRP A O 1
ATOM 2416 N N . GLU A 1 285 ? 2.682 -15.593 2.237 1.00 95.88 285 GLU A N 1
ATOM 2417 C CA . GLU A 1 285 ? 3.312 -16.479 3.230 1.00 95.88 285 GLU A CA 1
ATOM 2418 C C . GLU A 1 285 ? 4.219 -15.684 4.181 1.00 95.88 285 GLU A C 1
ATOM 2420 O O . GLU A 1 285 ? 4.023 -15.731 5.392 1.00 95.88 285 GLU A O 1
ATOM 2425 N N . ASN A 1 286 ? 5.122 -14.857 3.644 1.00 96.94 286 ASN A N 1
ATOM 2426 C CA . ASN A 1 286 ? 5.990 -13.999 4.455 1.00 96.94 286 ASN A CA 1
ATOM 2427 C C . ASN A 1 286 ? 5.194 -12.903 5.177 1.00 96.94 286 ASN A C 1
ATOM 2429 O O . ASN A 1 286 ? 5.452 -12.618 6.346 1.00 96.94 286 ASN A O 1
ATOM 2433 N N . PHE A 1 287 ? 4.200 -12.313 4.504 1.00 97.00 287 PHE A N 1
ATOM 2434 C CA . PHE A 1 287 ? 3.306 -11.319 5.103 1.00 97.00 287 PHE A CA 1
ATOM 2435 C C . PHE A 1 287 ? 2.563 -11.908 6.315 1.00 97.00 287 PHE A C 1
ATOM 2437 O O . PHE A 1 287 ? 2.476 -11.281 7.371 1.00 97.00 287 PHE A O 1
ATOM 2444 N N . LYS A 1 288 ? 2.062 -13.142 6.199 1.00 97.25 288 LYS A N 1
ATOM 2445 C CA . LYS A 1 288 ? 1.382 -13.851 7.283 1.00 97.25 288 LYS A CA 1
ATOM 2446 C C . LYS A 1 288 ? 2.358 -14.191 8.408 1.00 97.25 288 LYS A C 1
ATOM 2448 O O . LYS A 1 288 ? 2.098 -13.833 9.555 1.00 97.25 288 LYS A O 1
ATOM 2453 N N . ASP A 1 289 ? 3.457 -14.864 8.086 1.00 97.00 289 ASP A N 1
ATOM 2454 C CA . ASP A 1 289 ? 4.359 -15.456 9.077 1.00 97.00 289 ASP A CA 1
ATOM 2455 C C . ASP A 1 289 ? 5.167 -14.407 9.847 1.00 97.00 289 ASP A C 1
ATOM 2457 O O . ASP A 1 289 ? 5.446 -14.594 11.034 1.00 97.00 289 ASP A O 1
ATOM 2461 N N . TYR A 1 290 ? 5.522 -13.291 9.203 1.00 97.44 290 TYR A N 1
ATOM 2462 C CA . TYR A 1 290 ? 6.353 -12.262 9.824 1.00 97.44 290 TYR A CA 1
ATOM 2463 C C . TYR A 1 290 ? 5.581 -11.052 10.340 1.00 97.44 290 TYR A C 1
ATOM 2465 O O . TYR A 1 290 ? 6.053 -10.459 11.304 1.00 97.44 290 TYR A O 1
ATOM 2473 N N . LEU A 1 291 ? 4.415 -10.707 9.785 1.00 96.56 291 LEU A N 1
ATOM 2474 C CA . LEU A 1 291 ? 3.632 -9.550 10.241 1.00 96.56 291 LEU A CA 1
ATOM 2475 C C . LEU A 1 291 ? 2.330 -9.961 10.947 1.00 96.56 291 LEU A C 1
ATOM 2477 O O . LEU A 1 291 ? 2.132 -9.609 12.109 1.00 96.56 291 LEU A O 1
ATOM 2481 N N . VAL A 1 292 ? 1.455 -10.722 10.278 1.00 97.25 292 VAL A N 1
ATOM 2482 C CA . VAL A 1 292 ? 0.104 -11.028 10.798 1.00 97.25 292 VAL A CA 1
ATOM 2483 C C . VAL A 1 292 ? 0.159 -11.883 12.062 1.00 97.25 292 VAL A C 1
ATOM 2485 O O . VAL A 1 292 ? -0.383 -11.500 13.096 1.00 97.25 292 VAL A O 1
ATOM 2488 N N . VAL A 1 293 ? 0.818 -13.041 11.997 1.00 97.44 293 VAL A N 1
ATOM 2489 C CA . VAL A 1 293 ? 0.864 -14.005 13.106 1.00 97.44 293 VAL A CA 1
ATOM 2490 C C . VAL A 1 293 ? 1.568 -13.420 14.337 1.00 97.44 293 VAL A C 1
ATOM 2492 O O . VAL A 1 293 ? 0.993 -13.506 15.426 1.00 97.44 293 VAL A O 1
ATOM 2495 N N . PRO A 1 294 ? 2.752 -12.783 14.224 1.00 96.44 294 PRO A N 1
ATOM 2496 C CA . PRO A 1 294 ? 3.406 -12.164 15.375 1.00 96.44 294 PRO A CA 1
ATOM 2497 C C . PRO A 1 294 ? 2.576 -11.028 15.979 1.00 96.44 294 PRO A C 1
ATOM 2499 O O . PRO A 1 294 ? 2.371 -11.023 17.193 1.00 96.44 294 PRO A O 1
ATOM 2502 N N . GLY A 1 295 ? 2.030 -10.132 15.145 1.00 95.81 295 GLY A N 1
ATOM 2503 C CA . GLY A 1 295 ? 1.212 -9.009 15.607 1.00 95.81 295 GLY A CA 1
ATOM 2504 C C . GLY A 1 295 ? -0.062 -9.457 16.325 1.00 95.81 295 GLY A C 1
ATOM 2505 O O . GLY A 1 295 ? -0.385 -8.946 17.396 1.00 95.81 295 GLY A O 1
ATOM 2506 N N . PHE A 1 296 ? -0.767 -10.459 15.789 1.00 97.50 296 PHE A N 1
ATOM 2507 C CA . PHE A 1 296 ? -1.972 -10.998 16.426 1.00 97.50 296 PHE A CA 1
ATOM 2508 C C . PHE A 1 296 ? -1.651 -11.784 17.695 1.00 97.50 296 PHE A C 1
ATOM 2510 O O . PHE A 1 296 ? -2.369 -11.657 18.682 1.00 97.50 296 PHE A O 1
ATOM 2517 N N . SER A 1 297 ? -0.572 -12.567 17.702 1.00 97.12 297 SER A N 1
ATOM 2518 C CA . SER A 1 297 ? -0.147 -13.320 18.885 1.00 97.12 297 SER A CA 1
ATOM 2519 C C . SER A 1 297 ? 0.189 -12.391 20.053 1.00 97.12 297 SER A C 1
ATOM 2521 O O . SER A 1 297 ? -0.302 -12.592 21.165 1.00 97.12 297 SER A O 1
ATOM 2523 N N . GLU A 1 298 ? 0.976 -11.338 19.820 1.00 95.62 298 GLU A N 1
ATOM 2524 C CA . GLU A 1 298 ? 1.302 -10.348 20.853 1.00 95.62 298 GLU A CA 1
ATOM 2525 C C . GLU A 1 298 ? 0.048 -9.627 21.365 1.00 95.62 298 GLU A C 1
ATOM 2527 O O . GLU A 1 298 ? -0.158 -9.507 22.579 1.00 95.62 298 GLU A O 1
ATOM 2532 N N . PHE A 1 299 ? -0.833 -9.217 20.450 1.00 95.88 299 PHE A N 1
ATOM 2533 C CA . PHE A 1 299 ? -2.069 -8.521 20.792 1.00 95.88 299 PHE A CA 1
ATOM 2534 C C . PHE A 1 299 ? -3.029 -9.388 21.609 1.00 95.88 299 PHE A C 1
ATOM 2536 O O . PHE A 1 299 ? -3.534 -8.946 22.638 1.00 95.88 299 PHE A O 1
ATOM 2543 N N . LEU A 1 300 ? -3.242 -10.642 21.202 1.00 95.88 300 LEU A N 1
ATOM 2544 C CA . LEU A 1 300 ? -4.116 -11.583 21.904 1.00 95.88 300 LEU A CA 1
ATOM 2545 C C . LEU A 1 300 ? -3.570 -11.944 23.289 1.00 95.88 300 LEU A C 1
ATOM 2547 O O . LEU A 1 300 ? -4.331 -11.957 24.254 1.00 95.88 300 LEU A O 1
ATOM 2551 N N . ASN A 1 301 ? -2.256 -12.161 23.417 1.00 94.88 301 ASN A N 1
ATOM 2552 C CA . ASN A 1 301 ? -1.630 -12.371 24.725 1.00 94.88 301 ASN A CA 1
ATOM 2553 C C . ASN A 1 301 ? -1.831 -11.157 25.646 1.00 94.88 301 ASN A C 1
ATOM 2555 O O . ASN A 1 301 ? -2.120 -11.317 26.833 1.00 94.88 301 ASN A O 1
ATOM 2559 N N . THR A 1 302 ? -1.717 -9.942 25.105 1.00 94.81 302 THR A N 1
ATOM 2560 C CA . THR A 1 302 ? -1.971 -8.704 25.856 1.00 94.81 302 THR A CA 1
ATOM 2561 C C . THR A 1 302 ? -3.440 -8.603 26.266 1.00 94.81 302 THR A C 1
ATOM 2563 O O . THR A 1 302 ? -3.726 -8.361 27.437 1.00 94.81 302 THR A O 1
ATOM 2566 N N . ALA A 1 303 ? -4.370 -8.897 25.354 1.00 93.31 303 ALA A N 1
ATOM 2567 C CA . ALA A 1 303 ? -5.804 -8.903 25.626 1.00 93.31 303 ALA A CA 1
ATOM 2568 C C . ALA A 1 303 ? -6.185 -9.880 26.752 1.00 93.31 303 ALA A C 1
ATOM 2570 O O . ALA A 1 303 ? -6.997 -9.550 27.617 1.00 93.31 303 ALA A O 1
ATOM 2571 N N . GLU A 1 304 ? -5.583 -11.072 26.783 1.00 90.81 304 GLU A N 1
ATOM 2572 C CA . GLU A 1 304 ? -5.804 -12.059 27.847 1.00 90.81 304 GLU A CA 1
ATOM 2573 C C . GLU A 1 304 ? -5.223 -11.611 29.196 1.00 90.81 304 GLU A C 1
ATOM 2575 O O . GLU A 1 304 ? -5.863 -11.769 30.242 1.00 90.81 304 GLU A O 1
ATOM 2580 N N . LEU A 1 305 ? -4.013 -11.043 29.192 1.00 92.00 305 LEU A N 1
ATOM 2581 C CA . LEU A 1 305 ? -3.328 -10.607 30.410 1.00 92.00 305 LEU A CA 1
ATOM 2582 C C . LEU A 1 305 ? -3.977 -9.363 31.028 1.00 92.00 305 LEU A C 1
ATOM 2584 O O . LEU A 1 305 ? -4.231 -9.334 32.237 1.00 92.00 305 LEU A O 1
ATOM 2588 N N . GLU A 1 306 ? -4.249 -8.344 30.216 1.00 91.19 306 GLU A N 1
ATOM 2589 C CA . GLU A 1 306 ? -4.781 -7.057 30.666 1.00 91.19 306 GLU A CA 1
ATOM 2590 C C . GLU A 1 306 ? -6.306 -7.065 30.787 1.00 91.19 306 GLU A C 1
ATOM 2592 O O . GLU A 1 306 ? -6.849 -6.589 31.789 1.00 91.19 306 GLU A O 1
ATOM 2597 N N . GLY A 1 307 ? -7.004 -7.669 29.822 1.00 84.12 307 GLY A N 1
ATOM 2598 C CA . GLY A 1 307 ? -8.460 -7.813 29.844 1.00 84.12 307 GLY A CA 1
ATOM 2599 C C . GLY A 1 307 ? -8.966 -8.862 30.835 1.00 84.12 307 GLY A C 1
ATOM 2600 O O . GLY A 1 307 ? -10.145 -8.858 31.208 1.00 84.12 307 GLY A O 1
ATOM 2601 N N . GLN A 1 308 ? -8.084 -9.731 31.336 1.00 84.69 308 GLN A N 1
ATOM 2602 C CA . GLN A 1 308 ? -8.402 -10.773 32.311 1.00 84.69 308 GLN A CA 1
ATOM 2603 C C . GLN A 1 308 ? -9.574 -11.658 31.836 1.00 84.69 308 GLN A C 1
ATOM 2605 O O . GLN A 1 308 ? -9.458 -12.407 30.877 1.00 84.69 308 GLN A O 1
ATOM 2610 N N . LYS A 1 309 ? -10.725 -11.607 32.523 1.00 83.25 309 LYS A N 1
ATOM 2611 C CA . LYS A 1 309 ? -11.926 -12.404 32.207 1.00 83.25 309 LYS A CA 1
ATOM 2612 C C . LYS A 1 309 ? -12.867 -11.735 31.194 1.00 83.25 309 LYS A C 1
ATOM 2614 O O . LYS A 1 309 ? -13.952 -12.269 30.990 1.00 83.25 309 LYS A O 1
ATOM 2619 N N . ALA A 1 310 ? -12.503 -10.569 30.658 1.00 90.38 310 ALA A N 1
ATOM 2620 C CA . ALA A 1 310 ? -13.312 -9.800 29.713 1.00 90.38 310 ALA A CA 1
ATOM 2621 C C . ALA A 1 310 ? -12.428 -9.119 28.639 1.00 90.38 310 ALA A C 1
ATOM 2623 O O . ALA A 1 310 ? -12.377 -7.883 28.585 1.00 90.38 310 ALA A O 1
ATOM 2624 N N . PRO A 1 311 ? -11.688 -9.890 27.817 1.00 93.38 311 PRO A N 1
ATOM 2625 C CA . PRO A 1 311 ? -10.839 -9.350 26.750 1.00 93.38 311 PRO A CA 1
ATOM 2626 C C . PRO A 1 311 ? -11.619 -8.502 25.731 1.00 93.38 311 PRO A C 1
ATOM 2628 O O . PRO A 1 311 ? -11.094 -7.520 25.217 1.00 93.38 311 PRO A O 1
ATOM 2631 N N . GLU A 1 312 ? -12.896 -8.805 25.501 1.00 94.19 312 GLU A N 1
ATOM 2632 C CA . GLU A 1 312 ? -13.799 -8.015 24.666 1.00 94.19 312 GLU A CA 1
ATOM 2633 C C . GLU A 1 312 ? -13.992 -6.598 25.215 1.00 94.19 312 GLU A C 1
ATOM 2635 O O . GLU A 1 312 ? -13.955 -5.628 24.465 1.00 94.19 312 GLU A O 1
ATOM 2640 N N . LYS A 1 313 ? -14.124 -6.447 26.539 1.00 92.50 313 LYS A N 1
ATOM 2641 C CA . LYS A 1 313 ? -14.254 -5.135 27.182 1.00 92.50 313 LYS A CA 1
ATOM 2642 C C . LYS A 1 313 ? -12.960 -4.336 27.069 1.00 92.50 313 LYS A C 1
ATOM 2644 O O . LYS A 1 313 ? -13.026 -3.134 26.833 1.00 92.50 313 LYS A O 1
ATOM 2649 N N . TRP A 1 314 ? -11.818 -4.998 27.243 1.00 94.38 314 TRP A N 1
ATOM 2650 C CA . TRP A 1 314 ? -10.503 -4.383 27.063 1.00 94.38 314 TRP A CA 1
ATOM 2651 C C . TRP A 1 314 ? -10.314 -3.891 25.625 1.00 94.38 314 TRP A C 1
ATOM 2653 O O . TRP A 1 314 ? -9.918 -2.749 25.429 1.00 94.38 314 TRP A O 1
ATOM 2663 N N . LEU A 1 315 ? -10.714 -4.681 24.624 1.00 93.94 315 LEU A N 1
ATOM 2664 C CA . LEU A 1 315 ? -10.614 -4.271 23.223 1.00 93.94 315 LEU A CA 1
ATOM 2665 C C . LEU A 1 315 ? -11.446 -3.011 22.923 1.00 93.94 315 LEU A C 1
ATOM 2667 O O . LEU A 1 315 ? -10.952 -2.094 22.271 1.00 93.94 315 LEU A O 1
ATOM 2671 N N . ILE A 1 316 ? -12.677 -2.923 23.446 1.00 92.69 316 ILE A N 1
ATOM 2672 C CA . ILE A 1 316 ? -13.496 -1.703 23.321 1.00 92.69 316 ILE A CA 1
ATOM 2673 C C . ILE A 1 316 ? -12.772 -0.486 23.932 1.00 92.69 316 ILE A C 1
ATOM 2675 O O . ILE A 1 316 ? -12.847 0.618 23.389 1.00 92.69 316 ILE A O 1
ATOM 2679 N N . GLU A 1 317 ? -12.094 -0.661 25.071 1.00 91.19 317 GLU A N 1
ATOM 2680 C CA . GLU A 1 317 ? -11.340 0.414 25.734 1.00 91.19 317 GLU A CA 1
ATOM 2681 C C . GLU A 1 317 ? -10.138 0.867 24.901 1.00 91.19 317 GLU A C 1
ATOM 2683 O O . GLU A 1 317 ? -9.910 2.076 24.789 1.00 91.19 317 GLU A O 1
ATOM 2688 N N . GLU A 1 318 ? -9.425 -0.077 24.285 1.00 92.12 318 GLU A N 1
ATOM 2689 C CA . GLU A 1 318 ? -8.251 0.193 23.453 1.00 92.12 318 GLU A CA 1
ATOM 2690 C C . GLU A 1 318 ? -8.589 0.898 22.140 1.00 92.12 318 GLU A C 1
ATOM 2692 O O . GLU A 1 318 ? -7.830 1.769 21.715 1.00 92.12 318 GLU A O 1
ATOM 2697 N N . LEU A 1 319 ? -9.750 0.613 21.539 1.00 89.62 319 LEU A N 1
ATOM 2698 C CA . LEU A 1 319 ? -10.205 1.303 20.324 1.00 89.62 319 LEU A CA 1
ATOM 2699 C C . LEU A 1 31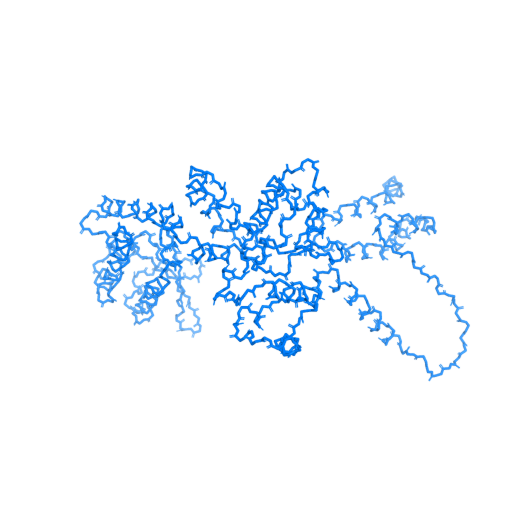9 ? -10.547 2.787 20.557 1.00 89.62 319 LEU A C 1
ATOM 2701 O O . LEU A 1 319 ? -10.656 3.558 19.606 1.00 89.62 319 LEU A O 1
ATOM 2705 N N . LYS A 1 320 ? -10.698 3.216 21.821 1.00 89.50 320 LYS A N 1
ATOM 2706 C CA . LYS A 1 320 ? -10.887 4.624 22.231 1.00 89.50 320 LYS A CA 1
ATOM 2707 C C . LYS A 1 320 ? -11.894 5.387 21.359 1.00 89.50 320 LYS A C 1
ATOM 2709 O O . LYS A 1 320 ? -11.629 6.518 20.963 1.00 89.50 320 LYS A O 1
ATOM 2714 N N . PHE A 1 321 ? -13.045 4.778 21.073 1.00 90.56 321 PHE A N 1
ATOM 2715 C CA . PHE A 1 321 ? -14.104 5.455 20.327 1.00 90.56 321 PHE A CA 1
ATOM 2716 C C . PHE A 1 321 ? -14.539 6.750 21.026 1.00 90.56 321 PHE A C 1
ATOM 2718 O O . PHE A 1 321 ? -14.796 6.788 22.238 1.00 90.56 321 PHE A O 1
ATOM 2725 N N . GLU A 1 322 ? -14.660 7.801 20.229 1.00 91.19 322 GLU A N 1
ATOM 2726 C CA . GLU A 1 322 ? -15.189 9.102 20.593 1.00 91.19 322 GLU A CA 1
ATOM 2727 C C . GLU A 1 322 ? -16.232 9.521 19.560 1.00 91.19 322 GLU A C 1
ATOM 2729 O O . GLU A 1 322 ? -15.984 9.504 18.361 1.00 91.19 322 GLU A O 1
ATOM 2734 N N . TRP A 1 323 ? -17.404 9.937 20.026 1.00 92.12 323 TRP A N 1
ATOM 2735 C CA . TRP A 1 323 ? -18.445 10.501 19.177 1.00 92.12 323 TRP A CA 1
ATOM 2736 C C . TRP A 1 323 ? -18.538 11.993 19.433 1.00 92.12 323 TRP A C 1
ATOM 2738 O O . TRP A 1 323 ? -18.901 12.420 20.533 1.00 92.12 323 TRP A O 1
ATOM 2748 N N . LEU A 1 324 ? -18.209 12.784 18.421 1.00 91.06 324 LEU A N 1
ATOM 2749 C CA . LEU A 1 324 ? -18.383 14.226 18.412 1.00 91.06 324 LEU A CA 1
ATOM 2750 C C . LEU A 1 324 ? -19.816 14.549 17.999 1.00 91.06 324 LEU A C 1
ATOM 2752 O O . LEU A 1 324 ? -20.277 14.115 16.951 1.00 91.06 324 LEU A O 1
ATOM 2756 N N . VAL A 1 325 ? -20.518 15.317 18.823 1.00 88.69 325 VAL A N 1
ATOM 2757 C CA . VAL A 1 325 ? -21.919 15.683 18.628 1.00 88.69 325 VAL A CA 1
ATOM 2758 C C . VAL A 1 325 ? -22.028 17.186 18.406 1.00 88.69 325 VAL A C 1
ATOM 2760 O O . VAL A 1 325 ? -21.752 17.985 19.310 1.00 88.69 325 VAL A O 1
ATOM 2763 N N . PHE A 1 326 ? -22.469 17.563 17.211 1.00 87.06 326 PHE A N 1
ATOM 2764 C CA . PHE A 1 326 ? -22.637 18.941 16.766 1.00 87.06 326 PHE A CA 1
ATOM 2765 C C . PHE A 1 326 ? -24.116 19.312 16.718 1.00 87.06 326 PHE A C 1
ATOM 2767 O O . PHE A 1 326 ? -24.941 18.572 16.192 1.00 87.06 326 PHE A O 1
ATOM 2774 N N . GLU A 1 327 ? -24.467 20.485 17.241 1.00 84.19 327 GLU A N 1
ATOM 2775 C CA . GLU A 1 327 ? -25.811 21.034 17.065 1.00 84.19 327 GLU A CA 1
ATOM 2776 C C . GLU A 1 327 ? -25.875 21.831 15.757 1.00 84.19 327 GLU A C 1
ATOM 2778 O O . GLU A 1 327 ? -25.354 22.943 15.659 1.00 84.19 327 GLU A O 1
ATOM 2783 N N . VAL A 1 328 ? -26.561 21.283 14.754 1.00 82.12 328 VAL A N 1
ATOM 2784 C CA . VAL A 1 328 ? -26.747 21.907 13.440 1.00 82.12 328 VAL A CA 1
ATOM 2785 C C . VAL A 1 328 ? -28.239 22.075 13.193 1.00 82.12 328 VAL A C 1
ATOM 2787 O O . VAL A 1 328 ? -28.989 21.111 13.184 1.00 82.12 328 VAL A O 1
ATOM 2790 N N . ASN A 1 329 ? -28.721 23.306 13.004 1.00 80.38 329 ASN A N 1
ATOM 2791 C CA . ASN A 1 329 ? -30.129 23.586 12.664 1.00 80.38 329 ASN A CA 1
ATOM 2792 C C . ASN A 1 329 ? -31.189 22.949 13.597 1.00 80.38 329 ASN A C 1
ATOM 2794 O O . ASN A 1 329 ? -32.304 22.666 13.158 1.00 80.38 329 ASN A O 1
ATOM 2798 N N . LYS A 1 330 ? -30.887 22.803 14.897 1.00 78.12 330 LYS A N 1
ATOM 2799 C CA . LYS A 1 330 ? -31.722 22.114 15.912 1.00 78.12 330 LYS A CA 1
ATOM 2800 C C . LYS A 1 330 ? -31.804 20.586 15.761 1.00 78.12 330 LYS A C 1
ATOM 2802 O O . LYS A 1 330 ? -32.604 19.971 16.465 1.00 78.12 330 LYS A O 1
ATOM 2807 N N . SER A 1 331 ? -31.009 19.993 14.878 1.00 79.81 331 SER A N 1
ATOM 2808 C CA . SER A 1 331 ? -30.680 18.566 14.869 1.00 79.81 331 SER A CA 1
ATOM 2809 C C . SER A 1 331 ? -29.281 18.348 15.442 1.00 79.81 331 SER A C 1
ATOM 2811 O O . SER A 1 331 ? -28.467 19.271 15.490 1.00 79.81 331 SER A O 1
ATOM 2813 N N . GLU A 1 332 ? -29.029 17.133 15.910 1.00 82.25 332 GLU A N 1
ATOM 2814 C CA . GLU A 1 332 ? -27.707 16.702 16.351 1.00 82.25 332 GLU A CA 1
ATOM 2815 C C . GLU A 1 332 ? -27.078 15.886 15.215 1.00 82.25 332 GLU A C 1
ATOM 2817 O O . GLU A 1 332 ? -27.720 14.974 14.700 1.00 82.25 332 GLU A O 1
ATOM 2822 N N . GLU A 1 333 ? -25.867 16.252 14.804 1.00 85.69 333 GLU A N 1
ATOM 2823 C CA . GLU A 1 333 ? -25.026 15.478 13.885 1.00 85.69 333 GLU A CA 1
ATOM 2824 C C . GLU A 1 333 ? -23.923 14.800 14.697 1.00 85.69 333 GLU A C 1
ATOM 2826 O O . GLU A 1 333 ? -23.330 15.428 15.582 1.00 85.69 333 GLU A O 1
ATOM 2831 N N . VAL A 1 334 ? -23.671 13.522 14.423 1.00 85.12 334 VAL A N 1
ATOM 2832 C CA . VAL A 1 334 ? -22.696 12.704 15.145 1.00 85.12 334 VAL A CA 1
ATOM 2833 C C . VAL A 1 334 ? -21.571 12.319 14.193 1.00 85.12 334 VAL A C 1
ATOM 2835 O O . VAL A 1 334 ? -21.814 11.888 13.073 1.00 85.12 334 VAL A O 1
ATOM 2838 N N . HIS A 1 335 ? -20.331 12.474 14.645 1.00 86.94 335 HIS A N 1
ATOM 2839 C CA . HIS A 1 335 ? -19.147 12.006 13.937 1.00 86.94 335 HIS A CA 1
ATOM 2840 C C . HIS A 1 335 ? -18.315 11.132 14.862 1.00 86.94 335 HIS A C 1
ATOM 2842 O O . HIS A 1 335 ? -17.922 11.567 15.945 1.00 86.94 335 HIS A O 1
ATOM 2848 N N . MET A 1 336 ? -18.042 9.904 14.435 1.00 86.94 336 MET A N 1
ATOM 2849 C CA . MET A 1 336 ? -17.209 8.975 15.183 1.00 86.94 336 MET A CA 1
ATOM 2850 C C . MET A 1 336 ? -15.731 9.165 14.828 1.00 86.94 336 MET A C 1
ATOM 2852 O O . MET A 1 336 ? -15.362 9.305 13.666 1.00 86.94 336 MET A O 1
ATOM 2856 N N . ILE A 1 337 ? -14.884 9.150 15.848 1.00 88.31 337 ILE A N 1
ATOM 2857 C CA . ILE A 1 337 ? -13.428 9.104 15.757 1.00 88.31 337 ILE A CA 1
ATOM 2858 C C . ILE A 1 337 ? -12.976 7.943 16.635 1.00 88.31 337 ILE A C 1
ATOM 2860 O O . ILE A 1 337 ? -13.556 7.692 17.690 1.00 88.31 337 ILE A O 1
ATOM 2864 N N . PHE A 1 338 ? -11.947 7.219 16.222 1.00 85.56 338 PHE A N 1
ATOM 2865 C CA . PHE A 1 338 ? -11.409 6.117 17.008 1.00 85.56 338 PHE A CA 1
ATOM 2866 C C . PHE A 1 338 ? -9.901 6.005 16.820 1.00 85.56 338 PHE A C 1
ATOM 2868 O O . PHE A 1 338 ? -9.324 6.528 15.866 1.00 85.56 338 PHE A O 1
ATOM 2875 N N . TYR A 1 339 ? -9.264 5.323 17.763 1.00 84.38 339 TYR A N 1
ATOM 2876 C CA . TYR A 1 339 ? -7.880 4.901 17.646 1.00 84.38 339 TYR A CA 1
ATOM 2877 C C . TYR A 1 339 ? -7.862 3.448 17.179 1.00 84.38 339 TYR A C 1
ATOM 2879 O O . TYR A 1 339 ? -8.525 2.599 17.769 1.00 84.38 339 TYR A O 1
ATOM 2887 N N . CYS A 1 340 ? -7.097 3.149 16.134 1.00 85.25 340 CYS A N 1
ATOM 2888 C CA . CYS A 1 340 ? -6.937 1.790 15.636 1.00 85.25 340 CYS A CA 1
ATOM 2889 C C . CYS A 1 340 ? -5.553 1.278 16.058 1.00 85.25 340 CYS A C 1
ATOM 2891 O O . CYS A 1 340 ? -4.551 1.743 15.513 1.00 85.25 340 CYS A O 1
ATOM 2893 N N . PRO A 1 341 ? -5.443 0.366 17.043 1.00 91.00 341 PRO A N 1
ATOM 2894 C CA . PRO A 1 341 ? -4.180 -0.300 17.329 1.00 91.00 341 PRO A CA 1
ATOM 2895 C C . PRO A 1 341 ? -3.651 -0.994 16.073 1.00 91.00 341 PRO A C 1
ATOM 2897 O O . PRO A 1 341 ? -4.427 -1.567 15.311 1.00 91.00 341 PRO A O 1
ATOM 2900 N N . PHE A 1 342 ? -2.332 -1.017 15.885 1.00 92.19 342 PHE A N 1
ATOM 2901 C CA . PHE A 1 342 ? -1.714 -1.585 14.682 1.00 92.19 342 PHE A CA 1
ATOM 2902 C C . PHE A 1 342 ? -2.193 -3.016 14.330 1.00 92.19 342 PHE A C 1
ATOM 2904 O O . PHE A 1 342 ? -2.505 -3.265 13.167 1.00 92.19 342 PHE A O 1
ATOM 2911 N N . PRO A 1 343 ? -2.386 -3.950 15.286 1.00 94.38 343 PRO A N 1
ATOM 2912 C CA . PRO A 1 343 ? -2.976 -5.261 14.987 1.00 94.38 343 PRO A CA 1
ATOM 2913 C C . PRO A 1 343 ? -4.398 -5.200 14.408 1.00 94.38 343 PRO A C 1
ATOM 2915 O O . PRO A 1 343 ? -4.774 -6.055 13.612 1.00 94.38 343 PRO A O 1
ATOM 2918 N N . ILE A 1 344 ? -5.193 -4.189 14.760 1.00 93.25 344 ILE A N 1
ATOM 2919 C CA . ILE A 1 344 ? -6.520 -3.970 14.171 1.00 93.25 344 ILE A CA 1
ATOM 2920 C C . ILE A 1 344 ? -6.383 -3.419 12.747 1.00 93.25 344 ILE A C 1
ATOM 2922 O O . ILE A 1 344 ? -7.101 -3.886 11.871 1.00 93.25 344 ILE A O 1
ATOM 2926 N N . MET A 1 345 ? -5.407 -2.546 12.475 1.00 92.00 345 MET A N 1
ATOM 2927 C CA . MET A 1 345 ? -5.101 -2.080 11.109 1.00 92.00 345 MET A CA 1
ATOM 2928 C C . MET A 1 345 ? -4.637 -3.231 10.199 1.00 92.00 345 MET A C 1
ATOM 2930 O O . MET A 1 345 ? -5.033 -3.324 9.037 1.00 92.00 345 MET A O 1
ATOM 2934 N N . ILE A 1 346 ? -3.831 -4.162 10.727 1.00 94.56 346 ILE A N 1
ATOM 2935 C CA . ILE A 1 346 ? -3.484 -5.399 10.011 1.00 94.56 346 ILE A CA 1
ATOM 2936 C C . ILE A 1 346 ? -4.758 -6.198 9.717 1.00 94.56 346 ILE A C 1
ATOM 2938 O O . ILE A 1 346 ? -4.934 -6.665 8.589 1.00 94.56 346 ILE A O 1
ATOM 2942 N N . LEU A 1 347 ? -5.640 -6.362 10.714 1.00 94.50 347 LEU A N 1
ATOM 2943 C CA . LEU A 1 347 ? -6.893 -7.099 10.554 1.00 94.50 347 LEU A CA 1
ATOM 2944 C C . LEU A 1 347 ? -7.801 -6.462 9.502 1.00 94.50 347 LEU A C 1
ATOM 2946 O O . LEU A 1 347 ? -8.300 -7.187 8.651 1.00 94.50 347 LEU A O 1
ATOM 2950 N N . GLU A 1 348 ? -7.959 -5.143 9.514 1.00 91.44 348 GLU A N 1
ATOM 2951 C CA . GLU A 1 348 ? -8.663 -4.377 8.483 1.00 91.44 348 GLU A CA 1
ATOM 2952 C C . GLU A 1 348 ? -8.080 -4.684 7.096 1.00 91.44 348 GLU A C 1
ATOM 2954 O O . GLU A 1 348 ? -8.800 -4.995 6.149 1.00 91.44 348 GLU A O 1
ATOM 2959 N N . LYS A 1 349 ? -6.749 -4.758 6.977 1.00 91.31 349 LYS A N 1
ATOM 2960 C CA . LYS A 1 349 ? -6.112 -5.047 5.688 1.00 91.31 349 LYS A CA 1
ATOM 2961 C C . LYS A 1 349 ? -6.325 -6.475 5.192 1.00 91.31 349 LYS A C 1
ATOM 2963 O O . LYS A 1 349 ? -6.439 -6.700 3.980 1.00 91.31 349 LYS A O 1
ATOM 2968 N N . VAL A 1 350 ? -6.356 -7.463 6.087 1.00 93.06 350 VAL A N 1
ATOM 2969 C CA . VAL A 1 350 ? -6.552 -8.879 5.714 1.00 93.06 350 VAL A CA 1
ATOM 2970 C C . VAL A 1 350 ? -8.025 -9.298 5.694 1.00 93.06 350 VAL A C 1
ATOM 2972 O O . VAL A 1 350 ? -8.368 -10.257 5.006 1.00 93.06 350 VAL A O 1
ATOM 2975 N N . ASN A 1 351 ? -8.897 -8.580 6.402 1.00 89.69 351 ASN A N 1
ATOM 2976 C CA . ASN A 1 351 ? -10.324 -8.848 6.540 1.00 89.69 351 ASN A CA 1
ATOM 2977 C C . ASN A 1 351 ? -11.121 -7.566 6.868 1.00 89.69 351 ASN A C 1
ATOM 2979 O O . ASN A 1 351 ? -11.689 -7.435 7.946 1.00 89.69 351 ASN A O 1
ATOM 2983 N N . ASP A 1 352 ? -11.201 -6.656 5.903 1.00 86.44 352 ASP A N 1
ATOM 2984 C CA . ASP A 1 352 ? -11.880 -5.353 6.011 1.00 86.44 352 ASP A CA 1
ATOM 2985 C C . ASP A 1 352 ? -13.324 -5.446 6.540 1.00 86.44 352 ASP A C 1
ATOM 2987 O O . ASP A 1 352 ? -13.731 -4.718 7.445 1.00 86.44 352 ASP A O 1
ATOM 2991 N N . SER A 1 353 ? -14.077 -6.447 6.066 1.00 88.81 353 SER A N 1
ATOM 2992 C CA . SER A 1 353 ? -15.501 -6.596 6.395 1.00 88.81 353 SER A CA 1
ATOM 2993 C C . SER A 1 353 ? -15.801 -6.631 7.895 1.00 88.81 353 SER A C 1
ATOM 2995 O O . SER A 1 353 ? -16.817 -6.099 8.325 1.00 88.81 353 SER A O 1
ATOM 2997 N N . ILE A 1 354 ? -14.921 -7.221 8.712 1.00 88.56 354 ILE A N 1
ATOM 2998 C CA . ILE A 1 354 ? -15.183 -7.344 10.150 1.00 88.56 354 ILE A CA 1
ATOM 2999 C C . ILE A 1 354 ? -15.030 -6.017 10.894 1.00 88.56 354 ILE A C 1
ATOM 3001 O O . ILE A 1 354 ? -15.695 -5.806 11.905 1.00 88.56 354 ILE A O 1
ATOM 3005 N N . ILE A 1 355 ? -14.148 -5.149 10.404 1.00 89.56 355 ILE A N 1
ATOM 3006 C CA . ILE A 1 355 ? -13.860 -3.853 11.005 1.00 89.56 355 ILE A CA 1
ATOM 3007 C C . ILE A 1 355 ? -14.927 -2.844 10.577 1.00 89.56 355 ILE A C 1
ATOM 3009 O O . ILE A 1 355 ? -15.488 -2.167 11.438 1.00 89.56 355 ILE A O 1
ATOM 3013 N N . SER A 1 356 ? -15.313 -2.852 9.296 1.00 88.88 356 SER A N 1
ATOM 3014 C CA . SER A 1 356 ? -16.461 -2.078 8.805 1.00 88.88 356 SER A CA 1
ATOM 3015 C C . SER A 1 356 ? -17.753 -2.430 9.555 1.00 88.88 356 SER A C 1
ATOM 3017 O O . SER A 1 356 ? -18.423 -1.525 10.040 1.00 88.88 356 SER A O 1
ATOM 3019 N N . ASP A 1 357 ? -18.058 -3.725 9.743 1.00 89.81 357 ASP A N 1
ATOM 3020 C CA . ASP A 1 357 ? -19.236 -4.181 10.509 1.00 89.81 357 ASP A CA 1
ATOM 3021 C C . ASP A 1 357 ? -19.262 -3.587 11.935 1.00 89.81 357 ASP A C 1
ATOM 3023 O O . ASP A 1 357 ? -20.319 -3.289 12.490 1.00 89.81 357 ASP A O 1
ATOM 3027 N N . VAL A 1 358 ? -18.088 -3.464 12.563 1.00 90.12 358 VAL A N 1
ATOM 3028 C CA . VAL A 1 358 ? -17.945 -2.914 13.914 1.00 90.12 358 VAL A CA 1
ATOM 3029 C C . VAL A 1 358 ? -18.189 -1.412 13.922 1.00 90.12 358 VAL A C 1
ATOM 3031 O O . VAL A 1 358 ? -18.855 -0.920 14.833 1.00 90.12 358 VAL A O 1
ATOM 3034 N N . TYR A 1 359 ? -17.666 -0.685 12.936 1.00 87.75 359 TYR A N 1
ATOM 3035 C CA . TYR A 1 359 ? -17.871 0.756 12.838 1.00 87.75 359 TYR A CA 1
ATOM 3036 C C . TYR A 1 359 ? -19.336 1.103 12.620 1.00 87.75 359 TYR A C 1
ATOM 3038 O O . TYR A 1 359 ? -19.873 1.892 13.400 1.00 87.75 359 TYR A O 1
ATOM 3046 N N . ASP A 1 360 ? -19.987 0.431 11.670 1.00 90.00 360 ASP A N 1
ATOM 3047 C CA . ASP A 1 360 ? -21.412 0.612 11.394 1.00 90.00 360 ASP A CA 1
ATOM 3048 C C . ASP A 1 360 ? -22.238 0.375 12.667 1.00 90.00 360 ASP A C 1
ATOM 3050 O O . ASP A 1 360 ? -23.087 1.185 13.032 1.00 90.00 360 ASP A O 1
ATOM 3054 N N . LEU A 1 361 ? -21.920 -0.679 13.428 1.00 92.06 361 LEU A N 1
ATOM 3055 C CA . LEU A 1 361 ? -22.617 -1.001 14.673 1.00 92.06 361 LEU A CA 1
ATOM 3056 C C . LEU A 1 361 ? -22.491 0.099 15.742 1.00 92.06 361 LEU A C 1
ATOM 3058 O O . LEU A 1 361 ? -23.455 0.420 16.444 1.00 92.06 361 LEU A O 1
ATOM 3062 N N . PHE A 1 362 ? -21.288 0.645 15.916 1.00 90.19 362 PHE A N 1
ATOM 3063 C CA . PHE A 1 362 ? -21.017 1.681 16.911 1.00 90.19 362 PHE A CA 1
ATOM 3064 C C . PHE A 1 362 ? -21.620 3.037 16.523 1.00 90.19 362 PHE A C 1
ATOM 3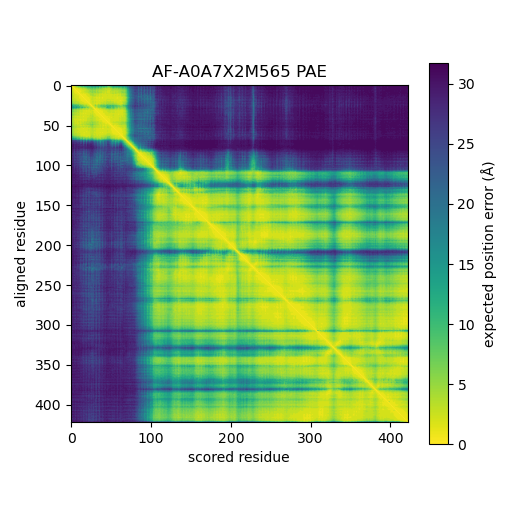066 O O . PHE A 1 362 ? -22.068 3.775 17.406 1.00 90.19 362 PHE A O 1
ATOM 3073 N N . GLU A 1 363 ? -21.651 3.352 15.230 1.00 87.62 363 GLU A N 1
ATOM 3074 C CA . GLU A 1 363 ? -22.308 4.539 14.683 1.00 87.62 363 GLU A CA 1
ATOM 3075 C C . GLU A 1 363 ? -23.835 4.438 14.828 1.00 87.62 363 GLU A C 1
ATOM 3077 O O . GLU A 1 363 ? -24.444 5.293 15.477 1.00 87.62 363 GLU A O 1
ATOM 3082 N N . GLU A 1 364 ? -24.438 3.330 14.377 1.00 87.81 364 GLU A N 1
ATOM 3083 C CA . GLU A 1 364 ? -25.879 3.061 14.499 1.00 87.81 364 GLU A CA 1
ATOM 3084 C C . GLU A 1 364 ? -26.360 3.128 15.955 1.00 87.81 364 GLU A C 1
ATOM 3086 O O . GLU A 1 364 ? -27.404 3.718 16.248 1.00 87.81 364 GLU A O 1
ATOM 3091 N N . MET A 1 365 ? -25.588 2.573 16.898 1.00 90.31 365 MET A N 1
ATOM 3092 C CA . MET A 1 365 ? -25.929 2.616 18.322 1.00 90.31 365 MET A CA 1
ATOM 3093 C C . MET A 1 365 ? -26.107 4.053 18.829 1.00 90.31 365 MET A C 1
ATOM 3095 O O . MET A 1 365 ? -27.034 4.321 19.599 1.00 90.31 365 MET A O 1
ATOM 3099 N N . ILE A 1 366 ? -25.213 4.973 18.457 1.00 87.56 366 ILE A N 1
ATOM 3100 C CA . ILE A 1 366 ? -25.282 6.358 18.935 1.00 87.56 366 ILE A CA 1
ATOM 3101 C C . ILE A 1 366 ? -26.375 7.135 18.210 1.00 87.56 366 ILE A C 1
ATOM 3103 O O . ILE A 1 366 ? -27.116 7.867 18.873 1.00 87.56 366 ILE A O 1
ATOM 3107 N N . ASP A 1 367 ? -26.524 6.936 16.903 1.00 82.62 367 ASP A N 1
ATOM 3108 C CA . ASP A 1 367 ? -27.527 7.628 16.097 1.00 82.62 367 ASP A CA 1
ATOM 3109 C C . ASP A 1 367 ? -28.955 7.261 16.512 1.00 82.62 367 ASP A C 1
ATOM 3111 O O . ASP A 1 367 ? -29.796 8.138 16.740 1.00 82.62 367 ASP A O 1
ATOM 3115 N N . GLU A 1 368 ? -29.240 5.971 16.703 1.00 84.75 368 GLU A N 1
ATOM 3116 C CA . GLU A 1 368 ? -30.575 5.518 17.097 1.00 84.75 368 GLU A CA 1
ATOM 3117 C C . GLU A 1 368 ? -30.921 5.866 18.551 1.00 84.75 368 GLU A C 1
ATOM 3119 O O . GLU A 1 368 ? -32.094 6.040 18.898 1.00 84.75 368 GLU A O 1
ATOM 3124 N N . GLN A 1 369 ? -29.913 5.960 19.421 1.00 82.44 369 GLN A N 1
ATOM 3125 C CA . GLN A 1 369 ? -30.098 6.110 20.867 1.00 82.44 369 GLN A CA 1
ATOM 3126 C C . GLN A 1 369 ? -29.594 7.451 21.395 1.00 82.44 369 GLN A C 1
ATOM 3128 O O . GLN A 1 369 ? -29.362 7.582 22.602 1.00 82.44 369 GLN A O 1
ATOM 3133 N N . ILE A 1 370 ? -29.490 8.470 20.534 1.00 75.88 370 ILE A N 1
ATOM 3134 C CA . ILE A 1 370 ? -28.904 9.772 20.873 1.00 75.88 370 ILE A CA 1
ATOM 3135 C C . ILE A 1 370 ? -29.523 10.386 22.142 1.00 75.88 370 ILE A C 1
ATOM 3137 O O . ILE A 1 370 ? -28.817 10.862 23.032 1.00 75.88 370 ILE A O 1
ATOM 3141 N N . GLU A 1 371 ? -30.846 10.266 22.308 1.00 77.81 371 GLU A N 1
ATOM 3142 C CA . GLU A 1 371 ? -31.589 10.712 23.496 1.00 77.81 371 GLU A CA 1
ATOM 3143 C C . GLU A 1 371 ? -31.181 9.970 24.778 1.00 77.81 371 GLU A C 1
ATOM 3145 O O . GLU A 1 371 ? -31.126 10.555 25.863 1.00 77.81 371 GLU A O 1
ATOM 3150 N N . HIS A 1 372 ? -30.870 8.679 24.669 1.00 76.81 372 HIS A N 1
ATOM 3151 C CA . HIS A 1 372 ? -30.456 7.845 25.791 1.00 76.81 372 HIS A CA 1
ATOM 3152 C C . HIS A 1 372 ? -28.998 8.066 26.186 1.00 76.81 372 HIS A C 1
ATOM 3154 O O . HIS A 1 372 ? -28.668 7.808 27.352 1.00 76.81 372 HIS A O 1
ATOM 3160 N N . VAL A 1 373 ? -28.168 8.581 25.273 1.00 80.88 373 VAL A N 1
ATOM 3161 C CA . VAL A 1 373 ? -26.751 8.876 25.517 1.00 80.88 373 VAL A CA 1
ATOM 3162 C C . VAL A 1 373 ? -26.457 10.344 25.845 1.00 80.88 373 VAL A C 1
ATOM 3164 O O . VAL A 1 373 ? -25.327 10.671 26.202 1.00 80.88 373 VAL A O 1
ATOM 3167 N N . LYS A 1 374 ? -27.472 11.225 25.855 1.00 81.12 374 LYS A N 1
ATOM 3168 C CA . LYS A 1 374 ? -27.339 12.641 26.264 1.00 81.12 374 LYS A CA 1
ATOM 3169 C C . LYS A 1 374 ? -26.670 12.845 27.622 1.00 81.12 374 LYS A C 1
ATOM 3171 O O . LYS A 1 374 ? -25.940 13.812 27.799 1.00 81.12 374 LYS A O 1
ATOM 3176 N N . GLU A 1 375 ? -26.899 11.946 28.577 1.00 84.19 375 GLU A N 1
ATOM 3177 C CA . GLU A 1 375 ? -26.294 12.037 29.915 1.00 84.19 375 GLU A CA 1
ATOM 3178 C C . GLU A 1 375 ? -24.778 11.780 29.930 1.00 84.19 375 GLU A C 1
ATOM 3180 O O . GLU A 1 375 ? -24.117 12.133 30.903 1.00 84.19 375 GLU A O 1
ATOM 3185 N N . PHE A 1 376 ? -24.231 11.187 28.863 1.00 87.75 376 PHE A N 1
ATOM 3186 C CA . PHE A 1 376 ? -22.798 10.935 28.696 1.00 87.75 376 PHE A CA 1
ATOM 3187 C C . PHE A 1 376 ? -22.086 12.045 27.918 1.00 87.75 376 PHE A C 1
ATOM 3189 O O . PHE A 1 376 ? -20.877 11.956 27.720 1.00 87.75 376 PHE A O 1
ATOM 3196 N N . LYS A 1 377 ? -22.812 13.081 27.474 1.00 88.81 377 LYS A N 1
ATOM 3197 C CA . LYS A 1 377 ? -22.232 14.209 26.744 1.00 88.81 377 LYS A CA 1
ATOM 3198 C C . LYS A 1 377 ? -21.349 15.046 27.662 1.00 88.81 377 LYS A C 1
ATOM 3200 O O . LYS A 1 377 ? -21.780 15.532 28.708 1.00 88.81 377 LYS A O 1
ATOM 3205 N N . ILE A 1 378 ? -20.122 15.259 27.218 1.00 89.38 378 ILE A N 1
ATOM 3206 C CA . ILE A 1 378 ? -19.129 16.112 27.854 1.00 89.38 378 ILE A CA 1
ATOM 3207 C C . ILE A 1 378 ? -18.951 17.340 26.951 1.00 89.38 378 ILE A C 1
ATOM 3209 O O . ILE A 1 378 ? -18.644 17.163 25.773 1.00 89.38 378 ILE A O 1
ATOM 3213 N N . PRO A 1 379 ? -19.147 18.574 27.449 1.00 88.19 379 PRO A N 1
ATOM 3214 C CA . PRO A 1 379 ? -18.886 19.776 26.660 1.00 88.19 379 PRO A CA 1
ATOM 3215 C C . PRO A 1 379 ? -17.418 19.840 26.219 1.00 88.19 379 PRO A C 1
ATOM 3217 O O . PRO A 1 379 ? -16.530 19.702 27.062 1.00 88.19 379 PRO A O 1
ATOM 3220 N N . ASP A 1 380 ? -17.166 20.096 24.934 1.00 84.94 380 ASP A N 1
ATOM 3221 C CA . ASP A 1 380 ? -15.816 20.208 24.375 1.00 84.94 380 ASP A CA 1
ATOM 3222 C C . ASP A 1 380 ? -15.769 21.272 23.269 1.00 84.94 380 ASP A C 1
ATOM 3224 O O . ASP A 1 380 ? -16.351 21.107 22.206 1.00 84.94 380 ASP A O 1
ATOM 3228 N N . GLY A 1 381 ? -15.124 22.412 23.531 1.00 75.19 381 GLY A N 1
A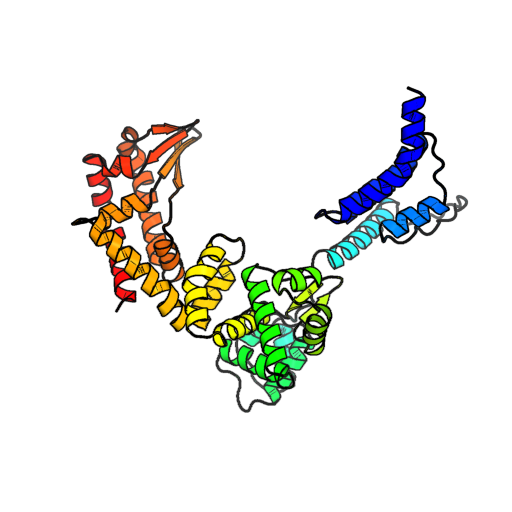TOM 3229 C CA . GLY A 1 381 ? -14.754 23.387 22.493 1.00 75.19 381 GLY A CA 1
ATOM 3230 C C . GLY A 1 381 ? -15.799 23.710 21.407 1.00 75.19 381 GLY A C 1
ATOM 3231 O O . GLY A 1 381 ? -15.471 23.671 20.226 1.00 75.19 381 GLY A O 1
ATOM 3232 N N . GLY A 1 382 ? -17.045 24.040 21.771 1.00 80.00 382 GLY A N 1
ATOM 3233 C CA . GLY A 1 382 ? -18.102 24.411 20.810 1.00 80.00 382 GLY A CA 1
ATOM 3234 C C . GLY A 1 382 ? -18.955 23.249 20.283 1.00 80.00 382 GLY A C 1
ATOM 3235 O O . GLY A 1 382 ? -19.917 23.494 19.562 1.00 80.00 382 GLY A O 1
ATOM 3236 N N . HIS A 1 383 ? -18.653 22.018 20.689 1.00 86.44 383 HIS A N 1
ATOM 3237 C CA . HIS A 1 383 ? -19.459 20.819 20.473 1.00 86.44 383 HIS A CA 1
ATOM 3238 C C . HIS A 1 383 ? -19.571 20.024 21.790 1.00 86.44 383 HIS A C 1
ATOM 3240 O O . HIS A 1 383 ? -19.143 20.479 22.857 1.00 86.44 383 HIS A O 1
ATOM 3246 N N . SER A 1 384 ? -20.222 18.864 21.753 1.00 90.31 384 SER A N 1
ATOM 3247 C CA . SER A 1 384 ? -20.178 17.888 22.848 1.00 90.31 384 SER A CA 1
ATOM 3248 C C . SER A 1 384 ? -19.494 16.621 22.369 1.00 90.31 384 SER A C 1
ATOM 3250 O O . SER A 1 384 ? -19.553 16.315 21.186 1.00 90.31 384 SER A O 1
ATOM 3252 N N . LYS A 1 385 ? -18.903 15.848 23.276 1.00 91.94 385 LYS A N 1
ATOM 3253 C CA . LYS A 1 385 ? -18.391 14.516 22.955 1.00 91.94 385 LYS A CA 1
ATOM 3254 C C . LYS A 1 385 ? -18.909 13.450 23.899 1.00 91.94 385 LYS A C 1
ATOM 3256 O O . LYS A 1 385 ? -19.181 13.724 25.067 1.00 91.94 385 LYS A O 1
ATOM 3261 N N . ILE A 1 386 ? -19.020 12.233 23.394 1.00 91.94 386 ILE A N 1
ATOM 3262 C CA . ILE A 1 386 ? -19.293 11.024 24.166 1.00 91.94 386 ILE A CA 1
ATOM 3263 C C . ILE A 1 386 ? -18.078 10.127 23.985 1.00 91.94 386 ILE A C 1
ATOM 3265 O O . ILE A 1 386 ? -17.664 9.877 22.860 1.00 91.94 386 ILE A O 1
ATOM 3269 N N . THR A 1 387 ? -17.494 9.654 25.080 1.00 92.06 387 THR A N 1
ATOM 3270 C CA . THR A 1 387 ? -16.345 8.742 25.019 1.00 92.06 387 THR A CA 1
ATOM 3271 C C . THR A 1 387 ? -16.772 7.325 25.363 1.00 92.06 387 THR A C 1
ATOM 3273 O O . THR A 1 387 ? -17.641 7.111 26.219 1.00 92.06 387 THR A O 1
ATOM 3276 N N . ILE A 1 388 ? -16.121 6.334 24.761 1.00 92.19 388 ILE A N 1
ATOM 3277 C CA . ILE A 1 388 ? -16.404 4.928 25.045 1.00 92.19 388 ILE A CA 1
ATOM 3278 C C .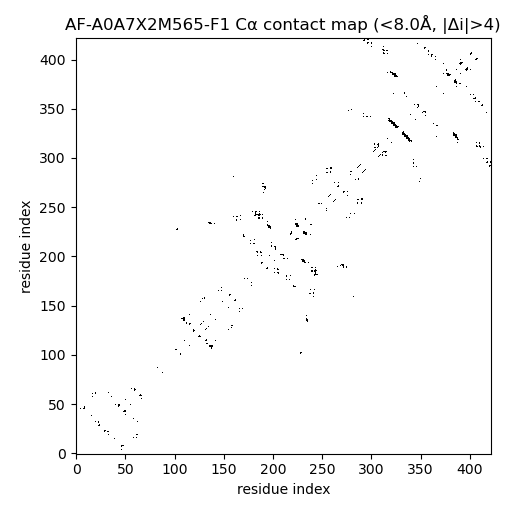 ILE A 1 388 ? -16.171 4.558 26.509 1.00 92.19 388 ILE A C 1
ATOM 3280 O O . ILE A 1 388 ? -16.924 3.775 27.089 1.00 92.19 388 ILE A O 1
ATOM 3284 N N . GLN A 1 389 ? -15.204 5.201 27.169 1.00 91.44 389 GLN A N 1
ATOM 3285 C CA . GLN A 1 389 ? -14.973 5.011 28.596 1.00 91.44 389 GLN A CA 1
ATOM 3286 C C . GLN A 1 389 ? -16.183 5.483 29.411 1.00 91.44 389 GLN A C 1
ATOM 3288 O O . GLN A 1 389 ? -16.555 4.824 30.381 1.00 91.44 389 GLN A O 1
ATOM 3293 N N . SER A 1 390 ? -16.843 6.575 29.017 1.00 91.12 390 SER A N 1
ATOM 3294 C CA . SER A 1 390 ? -18.048 7.066 29.703 1.00 91.12 390 SER A CA 1
ATOM 3295 C C . SER A 1 390 ? -19.196 6.048 29.637 1.00 91.12 390 SER A C 1
ATOM 3297 O O . SER A 1 390 ? -19.886 5.819 30.636 1.00 91.12 390 SER A O 1
ATOM 3299 N N . LEU A 1 391 ? -19.361 5.369 28.496 1.00 92.25 391 LEU A N 1
ATOM 3300 C CA . LEU A 1 391 ? -20.338 4.290 28.331 1.00 92.25 391 LEU A CA 1
ATOM 3301 C C . LEU A 1 391 ? -19.954 3.057 29.160 1.00 92.25 391 LEU A C 1
ATOM 3303 O O . LEU A 1 391 ? -20.770 2.556 29.938 1.00 92.25 391 LEU A O 1
ATOM 3307 N N . LEU A 1 392 ? -18.700 2.617 29.070 1.00 92.44 392 LEU A N 1
ATOM 3308 C CA . LEU A 1 392 ? -18.197 1.426 29.753 1.00 92.44 392 LEU A CA 1
ATOM 3309 C C . LEU A 1 392 ? -18.172 1.537 31.280 1.00 92.44 392 LEU A C 1
ATOM 3311 O O . LEU A 1 392 ? -18.319 0.522 31.958 1.00 92.44 392 LEU A O 1
ATOM 3315 N N . HIS A 1 393 ? -18.003 2.730 31.851 1.00 90.19 393 HIS A N 1
ATOM 3316 C CA . HIS A 1 393 ? -17.976 2.916 33.309 1.00 90.19 393 HIS A CA 1
ATOM 3317 C C . HIS A 1 393 ? -19.369 3.084 33.932 1.00 90.19 393 HIS A C 1
ATOM 3319 O O . HIS A 1 393 ? -19.503 3.089 35.160 1.00 90.19 393 HIS A O 1
ATOM 3325 N N . SER A 1 394 ? -20.422 3.184 33.117 1.00 92.00 394 SER A N 1
ATOM 3326 C CA . SER A 1 394 ? -21.795 3.315 33.599 1.00 92.00 394 SER A CA 1
ATOM 3327 C C . SER A 1 394 ? -22.598 2.030 33.386 1.00 92.00 394 SER A C 1
ATOM 3329 O O . SER A 1 394 ? -22.496 1.359 32.363 1.00 92.00 394 SER A O 1
ATOM 3331 N N . LYS A 1 395 ? -23.482 1.693 34.335 1.00 91.25 395 LYS A N 1
ATOM 3332 C CA . LYS A 1 395 ? -24.380 0.531 34.182 1.00 91.25 395 LYS A CA 1
ATOM 3333 C C . LYS A 1 395 ? -25.317 0.666 32.978 1.00 91.25 395 LYS A C 1
ATOM 3335 O O . LYS A 1 395 ? -25.672 -0.339 32.373 1.00 91.25 395 LYS A O 1
ATOM 3340 N N . LYS A 1 396 ? -25.752 1.892 32.669 1.00 89.81 396 LYS A N 1
ATOM 3341 C CA . LYS A 1 396 ? -26.666 2.174 31.557 1.00 89.81 396 LYS A CA 1
ATOM 3342 C C . LYS A 1 396 ? -25.946 2.080 30.209 1.00 89.81 396 LYS A C 1
ATOM 3344 O O . LYS A 1 396 ? -26.477 1.438 29.313 1.00 89.81 396 LYS A O 1
ATOM 3349 N N . GLY A 1 397 ? -24.726 2.605 30.105 1.00 90.81 397 GLY A N 1
ATOM 3350 C CA . GLY A 1 397 ? -23.885 2.473 28.915 1.00 90.81 397 GLY A CA 1
ATOM 3351 C C . GLY A 1 397 ? -23.441 1.031 28.658 1.00 90.81 397 GLY A C 1
ATOM 3352 O O . GLY A 1 397 ? -23.596 0.550 27.546 1.00 90.81 397 GLY A O 1
ATOM 3353 N N . GLN A 1 398 ? -23.021 0.279 29.683 1.00 92.31 398 GLN A N 1
ATOM 3354 C CA . GLN A 1 398 ? -22.739 -1.160 29.530 1.00 92.31 398 GLN A CA 1
ATOM 3355 C C . GLN A 1 398 ? -23.955 -1.951 29.035 1.00 92.31 398 GLN A C 1
ATOM 3357 O O . GLN A 1 398 ? -23.815 -2.867 28.228 1.00 92.31 398 GLN A O 1
ATOM 3362 N N . LYS A 1 399 ? -25.155 -1.616 29.528 1.00 92.25 399 LYS A N 1
ATOM 3363 C CA . LYS A 1 399 ? -26.392 -2.247 29.060 1.00 92.25 399 LYS A CA 1
ATOM 3364 C C . LYS A 1 399 ? -26.640 -1.934 27.584 1.00 92.25 399 LYS A C 1
ATOM 3366 O O . LYS A 1 399 ? -26.968 -2.853 26.848 1.00 92.25 399 LYS A O 1
ATOM 3371 N N . LEU A 1 400 ? -26.441 -0.681 27.177 1.00 91.50 400 LEU A N 1
ATOM 3372 C CA . LEU A 1 400 ? -26.597 -0.238 25.794 1.00 91.50 400 LEU A CA 1
ATOM 3373 C C . LEU A 1 400 ? -25.628 -0.967 24.849 1.00 91.50 400 LEU A C 1
ATOM 3375 O O . LEU A 1 400 ? -26.076 -1.595 23.898 1.00 91.50 400 LEU A O 1
ATOM 3379 N N . LEU A 1 401 ? -24.332 -0.976 25.181 1.00 93.06 401 LEU A N 1
ATOM 3380 C CA . LEU A 1 401 ? -23.289 -1.677 24.416 1.00 93.06 401 LEU A CA 1
ATOM 3381 C C . LEU A 1 401 ? -23.608 -3.169 24.240 1.00 93.06 401 LEU A C 1
ATOM 3383 O O . LEU A 1 401 ? -23.341 -3.756 23.198 1.00 93.06 401 LEU A O 1
ATOM 3387 N N . LYS A 1 402 ? -24.206 -3.790 25.260 1.00 93.62 402 LYS A N 1
ATOM 3388 C CA . LYS A 1 402 ? -24.639 -5.187 25.196 1.00 93.62 402 LYS A CA 1
ATOM 3389 C C . LYS A 1 402 ? -25.906 -5.389 24.363 1.00 93.62 402 LYS A C 1
ATOM 3391 O O . LYS A 1 402 ? -26.017 -6.390 23.672 1.00 93.62 402 LYS A O 1
ATOM 3396 N N . GLU A 1 403 ? -26.880 -4.487 24.451 1.00 92.25 403 GLU A N 1
ATOM 3397 C CA . GLU A 1 403 ? -28.124 -4.580 23.672 1.00 92.25 403 GLU A CA 1
ATOM 3398 C C . GLU A 1 403 ? -27.876 -4.438 22.165 1.00 92.25 403 GLU A C 1
ATOM 3400 O O . GLU A 1 403 ? -28.569 -5.090 21.388 1.00 92.25 403 GLU A O 1
ATOM 3405 N N . TYR A 1 404 ? -26.864 -3.657 21.779 1.00 92.38 404 TYR A N 1
ATOM 3406 C CA . TYR A 1 404 ? -26.444 -3.469 20.388 1.00 92.38 404 TYR A CA 1
ATOM 3407 C C . TYR A 1 404 ? -25.403 -4.489 19.904 1.00 92.38 404 TYR A C 1
ATOM 3409 O O . TYR A 1 404 ? -25.053 -4.490 18.735 1.00 92.38 404 TYR A O 1
ATOM 3417 N N . GLY A 1 405 ? -24.925 -5.400 20.755 1.00 94.31 405 GLY A N 1
ATOM 3418 C CA . GLY A 1 405 ? -24.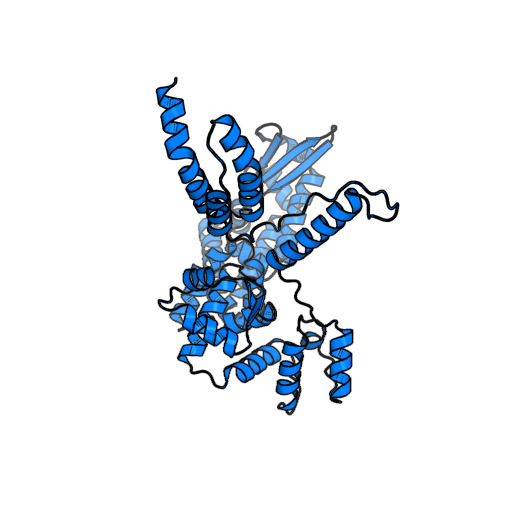006 -6.457 20.321 1.00 94.31 405 GLY A CA 1
ATOM 3419 C C . GLY A 1 405 ? -22.535 -6.035 20.195 1.00 94.31 405 GLY A C 1
ATOM 3420 O O . GLY A 1 405 ? -21.756 -6.722 19.537 1.00 94.31 405 GLY A O 1
ATOM 3421 N N . CYS A 1 406 ? -22.123 -4.911 20.795 1.00 94.19 406 CYS A N 1
ATOM 3422 C CA . CYS A 1 406 ? -20.753 -4.397 20.666 1.00 94.19 406 CYS A CA 1
ATOM 3423 C C . CYS A 1 406 ? -19.709 -5.355 21.267 1.00 94.19 406 CYS A C 1
ATOM 3425 O O . CYS A 1 406 ? -18.597 -5.464 20.754 1.00 94.19 406 CYS A O 1
ATOM 3427 N N . PHE A 1 407 ? -20.057 -6.060 22.350 1.00 95.06 407 PHE A N 1
ATOM 3428 C CA . PHE A 1 407 ? -19.165 -7.042 22.975 1.00 95.06 407 PHE A CA 1
ATOM 3429 C C . PHE A 1 407 ? -19.009 -8.292 22.103 1.00 95.06 407 PHE A C 1
ATOM 3431 O O . PHE A 1 407 ? -17.897 -8.774 21.917 1.00 95.06 407 PHE A O 1
ATOM 3438 N N . GLU A 1 408 ? -20.106 -8.774 21.521 1.00 95.75 408 GLU A N 1
ATOM 3439 C CA . GLU A 1 408 ? -20.126 -9.892 20.579 1.00 95.75 408 GLU A CA 1
ATOM 3440 C C . GLU A 1 408 ? -19.318 -9.566 19.309 1.00 95.75 408 GLU A C 1
ATOM 3442 O O . GLU A 1 408 ? -18.614 -10.422 18.773 1.00 95.75 408 GLU A O 1
ATOM 3447 N N . ALA A 1 409 ? -19.362 -8.314 18.845 1.00 95.19 409 ALA A N 1
ATOM 3448 C CA . ALA A 1 409 ? -18.562 -7.862 17.712 1.00 95.19 409 ALA A CA 1
ATOM 3449 C C . ALA A 1 409 ? -17.054 -7.832 18.037 1.00 95.19 409 ALA A C 1
ATOM 3451 O O . ALA A 1 409 ? -16.237 -8.255 17.217 1.00 95.19 409 ALA A O 1
ATOM 3452 N N . MET A 1 410 ? -16.672 -7.419 19.252 1.00 95.38 410 MET A N 1
ATOM 3453 C CA . MET A 1 410 ? -15.279 -7.512 19.712 1.00 95.38 410 MET A CA 1
ATOM 3454 C C . MET A 1 410 ? -14.808 -8.958 19.866 1.00 95.38 410 MET A C 1
ATOM 3456 O O . MET A 1 410 ? -13.679 -9.280 19.503 1.00 95.38 410 MET A O 1
ATOM 3460 N N . GLU A 1 411 ? -15.664 -9.843 20.377 1.00 95.31 411 GLU A N 1
ATOM 3461 C CA . GLU A 1 411 ? -15.371 -11.276 20.449 1.00 95.31 411 GLU A CA 1
ATOM 3462 C C . GLU A 1 411 ? -15.104 -11.842 19.045 1.00 95.31 411 GLU A C 1
ATOM 3464 O O . GLU A 1 411 ? -14.098 -12.520 18.841 1.00 95.31 411 GLU A O 1
ATOM 3469 N N . LYS A 1 412 ? -15.915 -11.461 18.045 1.00 95.62 412 LYS A N 1
ATOM 3470 C CA . LYS A 1 412 ? -15.710 -11.828 16.632 1.00 95.62 412 LYS A CA 1
ATOM 3471 C C . LYS A 1 412 ? -14.346 -11.357 16.105 1.00 95.62 412 LYS A C 1
ATOM 3473 O O . LYS A 1 412 ? -13.694 -12.120 15.389 1.00 95.62 412 LYS A O 1
ATOM 3478 N N . ILE A 1 413 ? -13.898 -10.142 16.450 1.00 95.75 413 ILE A N 1
ATOM 3479 C CA . ILE A 1 413 ? -12.550 -9.646 16.103 1.00 95.75 413 ILE A CA 1
ATOM 3480 C C . ILE A 1 413 ? -11.476 -10.560 16.704 1.00 95.75 413 ILE A C 1
ATOM 3482 O O . ILE A 1 413 ? -10.621 -11.066 15.974 1.00 95.75 413 ILE A O 1
ATOM 3486 N N . LEU A 1 414 ? -11.537 -10.801 18.017 1.00 95.75 414 LEU A N 1
ATOM 3487 C CA . LEU A 1 414 ? -10.538 -11.600 18.732 1.00 95.75 414 LEU A CA 1
ATOM 3488 C C . LEU A 1 414 ? -10.488 -13.040 18.207 1.00 95.75 414 LEU A C 1
ATOM 3490 O O . LEU A 1 414 ? -9.408 -13.589 18.001 1.00 95.75 414 LEU A O 1
ATOM 3494 N N . ASP A 1 415 ? -11.640 -13.651 17.947 1.00 95.75 415 ASP A N 1
ATOM 3495 C CA . ASP A 1 415 ? -11.720 -15.008 17.406 1.00 95.75 415 ASP A CA 1
ATOM 3496 C C . ASP A 1 415 ? -11.228 -15.089 15.960 1.00 95.75 415 ASP A C 1
ATOM 3498 O O . ASP A 1 415 ? -10.569 -16.059 15.584 1.00 95.75 415 ASP A O 1
ATOM 3502 N N . THR A 1 416 ? -11.464 -14.046 15.162 1.00 96.38 416 THR A N 1
ATOM 3503 C CA . THR A 1 416 ? -10.903 -13.954 13.810 1.00 96.38 416 THR A CA 1
ATOM 3504 C C . THR A 1 416 ? -9.382 -13.881 13.862 1.00 96.38 416 THR A C 1
ATOM 3506 O O . THR A 1 416 ? -8.727 -14.602 13.117 1.00 96.38 416 THR A O 1
ATOM 3509 N N . MET A 1 417 ? -8.806 -13.083 14.767 1.00 96.81 417 MET A N 1
ATOM 3510 C CA . MET A 1 417 ? -7.353 -13.036 14.964 1.00 96.81 417 MET A CA 1
ATOM 3511 C C . MET A 1 417 ? -6.788 -14.398 15.388 1.00 96.81 417 MET A C 1
ATOM 3513 O O . MET A 1 417 ? -5.779 -14.831 14.834 1.00 96.81 417 MET A O 1
ATOM 3517 N N . LYS A 1 418 ? -7.454 -15.111 16.309 1.00 96.56 418 LYS A N 1
ATOM 3518 C CA . LYS A 1 418 ? -7.037 -16.462 16.730 1.00 96.56 418 LYS A CA 1
ATOM 3519 C C . LYS A 1 418 ? -7.023 -17.444 15.561 1.00 96.56 418 LYS A C 1
ATOM 3521 O O . LYS A 1 418 ? -6.081 -18.216 15.443 1.00 96.56 418 LYS A O 1
ATOM 3526 N N . ALA A 1 419 ? -8.006 -17.369 14.664 1.00 95.88 419 ALA A N 1
ATOM 3527 C CA . ALA A 1 419 ? -8.085 -18.245 13.496 1.00 95.88 419 ALA A CA 1
ATOM 3528 C C . ALA A 1 419 ? -6.911 -18.079 12.509 1.00 95.88 419 ALA A C 1
ATOM 3530 O O . ALA A 1 419 ? -6.675 -18.969 11.698 1.00 95.88 419 ALA A O 1
ATOM 3531 N N . TYR A 1 420 ? -6.167 -16.966 12.558 1.00 94.88 420 TYR A N 1
ATOM 3532 C CA . TYR A 1 420 ? -4.935 -16.801 11.775 1.00 94.88 420 TYR A CA 1
ATOM 3533 C C . TYR A 1 420 ? -3.708 -17.467 12.415 1.00 94.88 420 TYR A C 1
ATOM 3535 O O . TYR A 1 420 ? -2.715 -17.665 11.707 1.00 94.88 420 TYR A O 1
ATOM 3543 N N . LEU A 1 421 ? -3.763 -17.784 13.715 1.00 94.50 421 LEU A N 1
ATOM 3544 C CA . LEU A 1 421 ? -2.691 -18.454 14.461 1.00 94.50 421 LEU A CA 1
ATOM 3545 C C . LEU A 1 421 ? -2.724 -19.986 14.318 1.00 94.50 421 LEU A C 1
ATOM 3547 O O . LEU A 1 421 ? -1.702 -20.629 14.567 1.00 94.50 421 LEU A O 1
ATOM 3551 N N . ASP A 1 422 ? -3.877 -20.540 13.932 1.00 84.00 422 ASP A N 1
ATOM 3552 C CA . ASP A 1 422 ? -4.073 -21.952 13.569 1.00 84.00 422 ASP A CA 1
ATOM 3553 C C . ASP A 1 422 ? -3.607 -22.239 12.124 1.00 84.00 422 ASP A C 1
ATOM 3555 O O . ASP A 1 422 ? -3.146 -23.383 11.880 1.00 84.00 422 ASP A O 1
#

Radius of gyration: 30.97 Å; Cα contacts (8 Å, |Δi|>4): 376; chains: 1; bounding box: 60×80×77 Å